Protein AF-A0A0D2BSH4-F1 (afdb_monomer_lite)

Radius of gyration: 37.03 Å; chains: 1; bounding box: 78×54×100 Å

InterPro domains:
  IPR027417 P-loop containing nucleoside triphosphate hydrolase [G3DSA:3.40.50.300] (398-533)
  IPR035994 Nucleoside phosphorylase superfamily [G3DSA:3.40.50.1580] (1-317)
  IPR035994 Nucleoside phosphorylase superfamily [SSF53167] (11-316)
  IPR053137 Nucleotide-binding leucine-rich repeat (NLR)-like [PTHR46082] (3-352)
  IPR056884 Nephrocystin 3-like, N-terminal [PF24883] (391-529)

pLDDT: mean 88.67, std 9.21, range [41.78, 98.75]

Secondary structure (DSSP, 8-state):
--PPP---GGG--EEEEESSHHHHHHHHHT-SEEPPPPS---TT----EEEEEETTEEEEEEEPPTT--SHHHHHHHHHHHHHH-TT--EEEEEEEEEE--BGGGTB---TT-EEEE--BTTBSSEEESS-EEEEETTEEEE----PPPPHHHHHHHHHHHHHHTTS--SHHHHHHHHHHH-HHHHHTT-S---GGG--PBPGGG-STT-TT--TTEETTEEP-PPPSSSPPPEEEEEEEE-SS----HHHHHHHHHHH-EEEEESSGGGTTTTS-EEEEEEEEE-SSSS--TTTHHHHHHHHHHHHHHHHHTS-HHHHHHSPPHHHHHHHHHHHHHHHHHHHHHHHHHHHHHHHHHHTSSSSHHHHHHHHHT--S-HHHHHHTSPPPPTT-SHHHHT-HHHHHHHH--S---------TTS-HHHHHHHIIIIII--BTTEEEEEEE--SSTTTS-HHHHHHHHHHHHHHH-GGGGGGTHHHHHHHGGGGGG-HHHHHHHHHHHHTSTTPPEEEEEEE-GGGS-HHHHHHH-

Sequence (533 aa):
MTTKRSLPIEQYQVGVICALRHEMTAVIAILDERHQPITSQDKLDPKNYVVGRVHEHDVVIACLPAGVYGTNAAARVANDMPRTFTGLRFGLMVGIGGGIPNLPKGLDIRLGDVVISQPDKTFGGVVQYDLRKNLGKKQFERKGFLKPPPPILLAALSTLQAEHDLDDSKVPGILADMAKKHPNLVINGYGFPGRENDNLYCSQCDGPGSSGLCQSCTDGKIKRPARDDRHPAFWYGVIASGNDLMKNATERDRIGQEFGALCVETEAAGLMNDFPCIFIRGICDYADSHKNDAWQKYASLTAAAYAKEFLDYVSPEPTRLETPIQDIIDSLDKHLNKQLGLVEEHLLEVRRENEKQDRRYQNDKQRQCHRAFKTSMYEQFKDVNPDRVEGTCQWVLSHSQYRKWLTTTHDDLLWISAHAGCGKSVLAKSLVDNELRNTDQHTVCYFFFKDNEEQDNLATALCALLHQLFTYQPQLISHAIPAWETLGEKLVKEIPELWRMLMAATRDSEANNVTCVLDALDECRLSDRRLLI

Organism: NCBI:txid569365

Foldseek 3Di:
DPQFADDDLLQAAEEEEEADPLLLVLLVLQFPGWHDFDPDFDPPDPFGWTWGDFDHGTYIYTYFPPPDGFAQSLLSCLVRSCVGRVNYQAYEYFFAFAFQADVVVPRPAWFQAKEKQPDDDQALSEAAPPQWDDPPPPDTDHDDHFHHADPLLVVLVVVVVVVVVVDPDCLVVSLVVSCVVCVVLVVVQLDDPDPVLTWDFALQCADPPSPDDDPQDDRRTHDDDDDPDSAHHYHYGYEYEYQDQQAHSVVSNVCCVPPVHGTYDGHCVNNRRLGRYMYMHRHQHNSHNDHRPSRRNNSSNSSSSVVSSSVVSRDVVVSSVRRGSVVVVVVVVVVVVVVVVVVVVVVVVVVVVLVVLVVLDPDPLLVLLLVLLCQDPQVVVLVVQDADDPPPPVCQVVDPVNVVQVPDPDDDDDDDDDDPPPCQSNNLSCCDPPNQYDDLQEFEFEGEAAQDPQRQEDLNRLSRRSSRQCSNVVVLSVLVSVVCVVQPSCQSVPNVSSVVSVVSSCPDPSDGHYHYRYHPLVSHDPVRSVVVD

Structure (mmCIF, N/CA/C/O backbone):
data_AF-A0A0D2BSH4-F1
#
_entry.id   AF-A0A0D2BSH4-F1
#
loop_
_atom_site.group_PDB
_atom_site.id
_atom_site.type_symbol
_atom_site.label_atom_id
_atom_site.label_alt_id
_atom_site.label_comp_id
_atom_site.label_asym_id
_atom_site.label_entity_id
_atom_site.label_seq_id
_atom_site.pdbx_PDB_ins_code
_atom_site.Cartn_x
_atom_site.Cartn_y
_atom_site.Cartn_z
_atom_site.occupancy
_atom_site.B_iso_or_equiv
_atom_site.auth_seq_id
_atom_site.auth_comp_id
_atom_site.auth_asym_id
_atom_site.auth_atom_id
_atom_site.pdbx_PDB_model_num
ATOM 1 N N . MET A 1 1 ? -9.162 19.122 -36.453 1.00 42.44 1 MET A N 1
ATOM 2 C CA . MET A 1 1 ? -8.942 19.180 -34.994 1.00 42.44 1 MET A CA 1
ATOM 3 C C . MET A 1 1 ? -9.770 18.071 -34.377 1.00 42.44 1 MET A C 1
ATOM 5 O O . MET A 1 1 ? -10.982 18.205 -34.317 1.00 42.44 1 MET A O 1
ATOM 9 N N . THR A 1 2 ? -9.160 16.941 -34.032 1.00 49.84 2 THR A N 1
ATOM 10 C CA . THR A 1 2 ? -9.841 15.879 -33.283 1.00 49.84 2 THR A CA 1
ATOM 11 C C . THR A 1 2 ? -10.099 16.403 -31.874 1.00 49.84 2 THR A C 1
ATOM 13 O O . THR A 1 2 ? -9.164 16.699 -31.129 1.00 49.84 2 THR A O 1
ATOM 16 N N . THR A 1 3 ? -11.366 16.622 -31.537 1.00 68.38 3 THR A N 1
ATOM 17 C CA . THR A 1 3 ? -11.793 17.008 -30.191 1.00 68.38 3 THR A CA 1
ATOM 18 C C . THR A 1 3 ? -11.410 15.892 -29.229 1.00 68.38 3 THR A C 1
ATOM 20 O O . THR A 1 3 ? -11.884 14.770 -29.382 1.00 68.38 3 THR A O 1
ATOM 23 N N . LYS A 1 4 ? -10.535 16.186 -28.260 1.00 80.75 4 LYS A N 1
ATOM 24 C CA . LYS A 1 4 ? -10.177 15.228 -27.206 1.00 80.75 4 LYS A CA 1
ATOM 25 C C . LYS A 1 4 ? -11.439 14.785 -26.475 1.00 80.75 4 LYS A C 1
ATOM 27 O O . LYS A 1 4 ? -12.285 15.632 -26.174 1.00 80.75 4 LYS A O 1
ATOM 32 N N . ARG A 1 5 ? -11.543 13.494 -26.170 1.00 87.31 5 ARG A N 1
ATOM 33 C CA . ARG A 1 5 ? -12.642 12.943 -25.380 1.00 87.31 5 ARG A CA 1
ATOM 34 C C . ARG A 1 5 ? -12.671 13.566 -23.983 1.00 87.31 5 ARG A C 1
ATOM 36 O O . ARG A 1 5 ? -11.625 13.840 -23.396 1.00 87.31 5 ARG A O 1
ATOM 43 N N . SER A 1 6 ? -13.872 13.812 -23.470 1.00 87.75 6 SER A N 1
ATOM 44 C CA . SER A 1 6 ? -14.118 14.196 -22.079 1.00 87.75 6 SER A CA 1
ATOM 45 C C . SER A 1 6 ? -14.922 13.082 -21.418 1.00 87.75 6 SER A C 1
ATOM 47 O O . SER A 1 6 ? -15.849 12.561 -22.040 1.00 87.75 6 SER A O 1
ATOM 49 N N . LEU A 1 7 ? -14.540 12.696 -20.202 1.00 89.38 7 LEU A N 1
ATOM 50 C CA . LEU A 1 7 ? -15.197 11.650 -19.424 1.00 89.38 7 LEU A CA 1
ATOM 51 C C . LEU A 1 7 ? -15.467 12.143 -17.997 1.00 89.38 7 LEU A C 1
ATOM 53 O O . LEU A 1 7 ? -14.628 12.874 -17.461 1.00 89.38 7 LEU A O 1
ATOM 57 N N . PRO A 1 8 ? -16.586 11.728 -17.377 1.00 90.69 8 PRO A N 1
ATOM 58 C CA . PRO A 1 8 ? -16.827 11.922 -15.950 1.00 90.69 8 PRO A CA 1
ATOM 59 C C . PRO A 1 8 ? -15.711 11.315 -15.087 1.00 90.69 8 PRO A C 1
ATOM 61 O O . PRO A 1 8 ? -15.107 10.306 -15.461 1.00 90.69 8 PRO A O 1
ATOM 64 N N . ILE A 1 9 ? -15.452 11.919 -13.925 1.00 90.06 9 ILE A N 1
ATOM 65 C CA . ILE A 1 9 ? -14.398 11.497 -12.982 1.00 90.06 9 ILE A CA 1
ATOM 66 C C . ILE A 1 9 ? -14.620 10.068 -12.458 1.00 90.06 9 ILE A C 1
ATOM 68 O O . ILE A 1 9 ? -13.661 9.355 -12.181 1.00 90.06 9 ILE A O 1
ATOM 72 N N . GLU A 1 10 ? -15.869 9.610 -12.417 1.00 91.62 10 GLU A N 1
ATOM 73 C CA . GLU A 1 10 ? -16.282 8.278 -11.971 1.00 91.62 10 GLU A CA 1
ATOM 74 C C . GLU A 1 10 ? -15.920 7.170 -12.974 1.00 91.62 10 GLU A C 1
ATOM 76 O O . GLU A 1 10 ? -15.980 5.991 -12.635 1.00 91.62 10 GLU A O 1
ATOM 81 N N . GLN A 1 11 ? -15.560 7.520 -14.216 1.00 92.62 11 GLN A N 1
ATOM 82 C CA . GLN A 1 11 ? -15.193 6.532 -15.238 1.00 92.62 11 GLN A CA 1
ATOM 83 C C . GLN A 1 11 ? -13.719 6.123 -15.187 1.00 92.62 11 GLN A C 1
ATOM 85 O O . GLN A 1 11 ? -13.364 5.089 -15.753 1.00 92.62 11 GLN A O 1
ATOM 90 N N . TYR A 1 12 ? -12.863 6.894 -14.514 1.00 94.88 12 TYR A N 1
ATOM 91 C CA . TYR A 1 12 ? -11.447 6.558 -14.377 1.00 94.88 12 TYR A CA 1
ATOM 92 C C . TYR A 1 12 ? -11.268 5.493 -13.301 1.00 94.88 12 TYR A C 1
ATOM 94 O O . TYR A 1 12 ? -11.610 5.712 -12.142 1.00 94.88 12 TYR A O 1
ATOM 102 N N . GLN A 1 13 ? -10.730 4.341 -13.699 1.00 95.50 13 GLN A N 1
ATOM 103 C CA . GLN A 1 13 ? -10.649 3.145 -12.853 1.00 95.50 13 GLN A CA 1
ATOM 104 C C . GLN A 1 13 ? -9.237 2.892 -12.321 1.00 95.50 13 GLN A C 1
ATOM 106 O O . GLN A 1 13 ? -9.082 2.255 -11.279 1.00 95.50 13 GLN A O 1
ATOM 111 N N . VAL A 1 14 ? -8.215 3.418 -13.004 1.00 97.44 14 VAL A N 1
ATOM 112 C CA . VAL A 1 14 ? -6.805 3.172 -12.680 1.00 97.44 14 VAL A CA 1
ATOM 113 C C . VAL A 1 14 ? -6.097 4.475 -12.334 1.00 97.44 14 VAL A C 1
ATOM 115 O O . VAL A 1 14 ? -6.037 5.399 -13.148 1.00 97.44 14 VAL A O 1
ATOM 118 N N . GLY A 1 15 ? -5.524 4.540 -11.134 1.00 97.38 15 GLY A N 1
ATOM 119 C CA . GLY A 1 15 ? -4.675 5.651 -10.708 1.00 97.38 15 GLY A CA 1
ATOM 120 C C . GLY A 1 15 ? -3.204 5.361 -10.984 1.00 97.38 15 GLY A C 1
ATOM 121 O O . GLY A 1 15 ? -2.726 4.279 -10.675 1.00 97.38 15 GLY A O 1
ATOM 122 N N . VAL A 1 16 ? -2.452 6.309 -11.533 1.00 98.12 16 VAL A N 1
ATOM 123 C CA . VAL A 1 16 ? -1.001 6.196 -11.718 1.00 98.12 16 VAL A CA 1
ATOM 124 C C . VAL A 1 16 ? -0.309 7.316 -10.955 1.00 98.12 16 VAL A C 1
ATOM 126 O O . VAL A 1 16 ? -0.535 8.497 -11.223 1.00 98.12 16 VAL A O 1
ATOM 129 N N . ILE A 1 17 ? 0.536 6.951 -9.995 1.00 96.50 17 ILE A N 1
ATOM 130 C CA . ILE A 1 17 ? 1.263 7.901 -9.149 1.00 96.50 17 ILE A CA 1
ATOM 131 C C . ILE A 1 17 ? 2.740 7.894 -9.537 1.00 96.50 17 ILE A C 1
ATOM 133 O O . ILE A 1 17 ? 3.370 6.841 -9.623 1.00 96.50 17 ILE A O 1
ATOM 137 N N . CYS A 1 18 ? 3.284 9.089 -9.756 1.00 96.00 18 CYS A N 1
ATOM 138 C CA . CYS A 1 18 ? 4.698 9.348 -10.018 1.00 96.00 18 CYS A CA 1
ATOM 139 C C . CYS A 1 18 ? 5.273 10.258 -8.922 1.00 96.00 18 CYS A C 1
ATOM 141 O O . CYS A 1 18 ? 4.607 11.197 -8.483 1.00 96.00 18 CYS A O 1
ATOM 143 N N . ALA A 1 19 ? 6.517 10.036 -8.508 1.00 92.88 19 ALA A N 1
ATOM 144 C CA . ALA A 1 19 ? 7.228 10.899 -7.564 1.00 92.88 19 ALA A CA 1
ATOM 145 C C . ALA A 1 19 ? 7.859 12.118 -8.246 1.00 92.88 19 ALA A C 1
ATOM 147 O O . ALA A 1 19 ? 7.898 13.209 -7.680 1.00 92.88 19 ALA A O 1
ATOM 148 N N . LEU A 1 20 ? 8.335 11.956 -9.479 1.00 93.69 20 LEU A N 1
ATOM 149 C CA . LEU A 1 20 ? 9.162 12.938 -10.162 1.00 93.69 20 LEU A CA 1
ATOM 150 C C . LEU A 1 20 ? 8.582 13.318 -11.527 1.00 93.69 20 LEU A C 1
ATOM 152 O O . LEU A 1 20 ? 7.942 12.540 -12.232 1.00 93.69 20 LEU A O 1
ATOM 156 N N . ARG A 1 21 ? 8.888 14.545 -11.966 1.00 94.94 21 ARG A N 1
ATOM 157 C CA . ARG A 1 21 ? 8.410 15.088 -13.251 1.00 94.94 21 ARG A CA 1
ATOM 158 C C . ARG A 1 21 ? 8.771 14.211 -14.455 1.00 94.94 21 ARG A C 1
ATOM 160 O O . ARG A 1 21 ? 8.009 14.152 -15.417 1.00 94.94 21 ARG A O 1
ATOM 167 N N . HIS A 1 22 ? 9.952 13.597 -14.451 1.00 95.12 22 HIS A N 1
ATOM 168 C CA . HIS A 1 22 ? 10.410 12.775 -15.572 1.00 95.12 22 HIS A CA 1
ATOM 169 C C . HIS A 1 22 ? 9.720 11.405 -15.608 1.00 95.12 22 HIS A C 1
ATOM 171 O O . HIS A 1 22 ? 9.412 10.921 -16.694 1.00 95.12 22 HIS A O 1
ATOM 177 N N . GLU A 1 23 ? 9.352 10.862 -14.448 1.00 97.50 23 GLU A N 1
ATOM 178 C CA . GLU A 1 23 ? 8.472 9.694 -14.339 1.00 97.50 23 GLU A CA 1
ATOM 179 C C . GLU A 1 23 ? 7.084 10.021 -14.900 1.00 97.50 23 GLU A C 1
ATOM 181 O O . GLU A 1 23 ? 6.610 9.351 -15.814 1.00 97.50 23 GLU A O 1
ATOM 186 N N . MET A 1 24 ? 6.484 11.141 -14.472 1.00 97.25 24 MET A N 1
ATOM 187 C CA . MET A 1 24 ? 5.192 11.591 -15.006 1.00 97.25 24 MET A CA 1
ATOM 188 C C . MET A 1 24 ? 5.251 11.826 -16.522 1.00 97.25 24 MET A C 1
ATOM 190 O O . MET A 1 24 ? 4.308 11.512 -17.241 1.00 97.25 24 MET A O 1
ATOM 194 N N . THR A 1 25 ? 6.364 12.360 -17.034 1.00 97.62 25 THR A N 1
ATOM 195 C CA . THR A 1 25 ? 6.563 12.556 -18.479 1.00 97.62 25 THR A CA 1
ATOM 196 C C . THR A 1 25 ? 6.538 11.222 -19.228 1.00 97.62 25 THR A C 1
ATOM 198 O O . THR A 1 25 ? 5.887 11.133 -20.268 1.00 97.62 25 THR A O 1
ATOM 201 N N . ALA A 1 26 ? 7.206 10.194 -18.698 1.00 98.12 26 ALA A N 1
ATOM 202 C CA . ALA A 1 26 ? 7.202 8.854 -19.273 1.00 98.12 26 ALA A CA 1
ATOM 203 C C . ALA A 1 26 ? 5.802 8.216 -19.238 1.00 98.12 26 ALA A C 1
ATOM 205 O O . ALA A 1 26 ? 5.344 7.688 -20.249 1.00 98.12 26 ALA A O 1
ATOM 206 N N . VAL A 1 27 ? 5.075 8.351 -18.126 1.00 98.44 27 VAL A N 1
ATOM 207 C CA . VAL A 1 27 ? 3.700 7.837 -18.005 1.00 98.44 27 VAL A CA 1
ATOM 208 C C . VAL A 1 27 ? 2.725 8.571 -18.937 1.00 98.44 27 VAL A C 1
ATOM 210 O O . VAL A 1 27 ? 1.832 7.967 -19.520 1.00 98.44 27 VAL A O 1
ATOM 213 N N . ILE A 1 28 ? 2.897 9.875 -19.163 1.00 97.94 28 ILE A N 1
ATOM 214 C CA . ILE A 1 28 ? 2.087 10.596 -20.159 1.00 97.94 28 ILE A CA 1
ATOM 215 C C . ILE A 1 28 ? 2.374 10.083 -21.580 1.00 97.94 28 ILE A C 1
ATOM 217 O O . ILE A 1 28 ? 1.469 10.071 -22.415 1.00 97.94 28 ILE A O 1
ATOM 221 N N . ALA A 1 29 ? 3.613 9.675 -21.870 1.00 97.69 29 ALA A N 1
ATOM 222 C CA . ALA A 1 29 ? 4.021 9.223 -23.199 1.00 97.69 29 ALA A CA 1
ATOM 223 C C . ALA A 1 29 ? 3.425 7.862 -23.599 1.00 97.69 29 ALA A C 1
ATOM 225 O O . ALA A 1 29 ? 3.261 7.610 -24.794 1.00 97.69 29 ALA A O 1
ATOM 226 N N . ILE A 1 30 ? 3.062 7.013 -22.630 1.00 97.44 30 ILE A N 1
ATOM 227 C CA . ILE A 1 30 ? 2.446 5.706 -22.907 1.00 97.44 30 ILE A CA 1
ATOM 228 C C . ILE A 1 30 ? 0.951 5.781 -23.235 1.00 97.44 30 ILE A C 1
ATOM 230 O O . ILE A 1 30 ? 0.411 4.805 -23.758 1.00 97.44 30 ILE A O 1
ATOM 234 N N . LEU A 1 31 ? 0.293 6.919 -22.982 1.00 97.94 31 LEU A N 1
ATOM 235 C CA . LEU A 1 31 ? -1.129 7.110 -23.276 1.00 97.94 31 LEU A CA 1
ATOM 236 C C . LEU A 1 31 ? -1.428 6.874 -24.764 1.00 97.94 31 LEU A C 1
ATOM 238 O O . LEU A 1 31 ? -0.825 7.492 -25.656 1.00 97.94 31 LEU A O 1
ATOM 242 N N . ASP A 1 32 ? -2.419 6.027 -25.031 1.00 96.69 32 ASP A N 1
ATOM 243 C CA . ASP A 1 32 ? -2.976 5.843 -26.371 1.00 96.69 32 ASP A CA 1
ATOM 244 C C . ASP A 1 32 ? -3.784 7.078 -26.762 1.00 96.69 32 ASP A C 1
ATOM 246 O O . ASP A 1 32 ? -3.550 7.674 -27.819 1.00 96.69 32 ASP A O 1
ATOM 250 N N . GLU A 1 33 ? -4.625 7.543 -25.834 1.00 95.88 33 GLU A N 1
ATOM 251 C CA . GLU A 1 33 ? -5.429 8.754 -25.956 1.00 95.88 33 GLU A CA 1
ATOM 252 C C . GLU A 1 33 ? -5.253 9.661 -24.730 1.00 95.88 33 GLU A C 1
ATOM 254 O O . GLU A 1 33 ? -5.233 9.206 -23.587 1.00 95.88 33 GLU A O 1
ATOM 259 N N . ARG A 1 34 ? -5.160 10.978 -24.956 1.00 95.56 34 ARG A N 1
ATOM 260 C CA . ARG A 1 34 ? -5.186 11.983 -23.885 1.00 95.56 34 ARG A CA 1
ATOM 261 C C . ARG A 1 34 ? -6.537 12.689 -23.866 1.00 95.56 34 ARG A C 1
ATOM 263 O O . ARG A 1 34 ? -6.893 13.340 -24.850 1.00 95.56 34 ARG A O 1
ATOM 270 N N . HIS A 1 35 ? -7.230 12.626 -22.734 1.00 95.50 35 HIS A N 1
ATOM 271 C CA . HIS A 1 35 ? -8.539 13.250 -22.550 1.00 95.50 35 HIS A CA 1
ATOM 272 C C . HIS A 1 35 ? -8.421 14.757 -22.257 1.00 95.50 35 HIS A C 1
ATOM 274 O O . HIS A 1 35 ? -7.322 15.312 -22.105 1.00 95.50 35 HIS A O 1
ATOM 280 N N . GLN A 1 36 ? -9.561 15.449 -22.240 1.00 91.25 36 GLN A N 1
ATOM 281 C CA . GLN A 1 36 ? -9.640 16.833 -21.771 1.00 91.25 36 GLN A CA 1
ATOM 282 C C . GLN A 1 36 ? -9.347 16.912 -20.264 1.00 91.25 36 GLN A C 1
ATOM 284 O O . GLN A 1 36 ? -9.693 15.981 -19.539 1.00 91.25 36 GLN A O 1
ATOM 289 N N . PRO A 1 37 ? -8.716 17.999 -19.780 1.00 86.94 37 PRO A N 1
ATOM 290 C CA . PRO A 1 37 ? -8.576 18.231 -18.346 1.00 86.94 37 PRO A CA 1
ATOM 291 C C . PRO A 1 37 ? -9.937 18.208 -17.648 1.00 86.94 37 PRO A C 1
ATOM 293 O O . PRO A 1 37 ? -10.925 18.694 -18.202 1.00 86.94 37 PRO A O 1
ATOM 296 N N . ILE A 1 38 ? -9.975 17.669 -16.431 1.00 84.62 38 ILE A N 1
ATOM 297 C CA . ILE A 1 38 ? -11.184 17.677 -15.608 1.00 84.62 38 ILE A CA 1
ATOM 298 C C . ILE A 1 38 ? -11.599 19.119 -15.283 1.00 84.62 38 ILE A C 1
ATOM 300 O O . ILE A 1 38 ? -10.758 19.990 -15.062 1.00 84.62 38 ILE A O 1
ATOM 304 N N . THR A 1 39 ? -12.905 19.377 -15.270 1.00 72.12 39 THR A N 1
ATOM 305 C CA . THR A 1 39 ? -13.479 20.705 -14.985 1.00 72.12 39 THR A CA 1
ATOM 306 C C . THR A 1 39 ? -14.045 20.825 -13.571 1.00 72.12 39 THR A C 1
ATOM 308 O O . THR A 1 39 ? -14.364 21.926 -13.131 1.00 72.12 39 THR A O 1
ATOM 311 N N . SER A 1 40 ? -14.181 19.704 -12.861 1.00 69.25 40 SER A N 1
ATOM 312 C CA . SER A 1 40 ? -14.714 19.607 -11.502 1.00 69.25 40 SER A CA 1
ATOM 313 C C . SER A 1 40 ? -13.784 18.749 -10.647 1.00 69.25 40 SER A C 1
ATOM 315 O O . SER A 1 40 ? -13.498 17.610 -11.009 1.00 69.25 40 SER A O 1
ATOM 317 N N . GLN A 1 41 ? -13.326 19.303 -9.528 1.00 72.06 41 GLN A N 1
ATOM 318 C CA . GLN A 1 41 ? -12.430 18.669 -8.559 1.00 72.06 41 GLN A CA 1
ATOM 319 C C . GLN A 1 41 ? -12.836 19.115 -7.150 1.00 72.06 41 GLN A C 1
ATOM 321 O O . GLN A 1 41 ? -13.426 20.190 -6.990 1.00 72.06 41 GLN A O 1
ATOM 326 N N . ASP A 1 42 ? -12.531 18.304 -6.134 1.00 69.56 42 ASP A N 1
ATOM 327 C CA . ASP A 1 42 ? -12.684 18.708 -4.736 1.00 69.56 42 ASP A CA 1
ATOM 328 C C . ASP A 1 42 ? -11.901 20.012 -4.487 1.00 69.56 42 ASP A C 1
ATOM 330 O O . ASP A 1 42 ? -10.716 20.118 -4.803 1.00 69.56 42 ASP A O 1
ATOM 334 N N . LYS A 1 43 ? -12.560 21.023 -3.907 1.00 69.44 43 LYS A N 1
ATOM 335 C CA . LYS A 1 43 ? -11.947 22.330 -3.606 1.00 69.44 43 LYS A CA 1
ATOM 336 C C . LYS A 1 43 ? -10.756 22.223 -2.648 1.00 69.44 43 LYS A C 1
ATOM 338 O O . LYS A 1 43 ? -9.947 23.145 -2.588 1.00 69.44 43 LYS A O 1
ATOM 343 N N . LEU A 1 44 ? -10.685 21.143 -1.875 1.00 72.69 44 LEU A N 1
ATOM 344 C CA . LEU A 1 44 ? -9.623 20.857 -0.919 1.00 72.69 44 LEU A CA 1
ATOM 345 C C . LEU A 1 44 ? -8.472 20.047 -1.525 1.00 72.69 44 LEU A C 1
ATOM 347 O O . LEU A 1 44 ? -7.472 19.852 -0.839 1.00 72.69 44 LEU A O 1
ATOM 351 N N . ASP A 1 45 ? -8.588 19.573 -2.768 1.00 78.44 45 ASP A N 1
ATOM 352 C CA . ASP A 1 45 ? -7.496 18.903 -3.467 1.00 78.44 45 ASP A CA 1
ATOM 353 C C . ASP A 1 45 ? -6.778 19.908 -4.384 1.00 78.44 45 ASP A C 1
ATOM 355 O O . ASP A 1 45 ? -7.323 20.290 -5.417 1.00 78.44 45 ASP A O 1
ATOM 359 N N . PRO A 1 46 ? -5.555 20.361 -4.057 1.00 78.06 46 PRO A N 1
ATOM 360 C CA . PRO A 1 46 ? -4.832 21.342 -4.867 1.00 78.06 46 PRO A CA 1
ATOM 361 C C . PRO A 1 46 ? -4.094 20.720 -6.067 1.00 78.06 46 PRO A C 1
ATOM 363 O O . PRO A 1 46 ? -3.300 21.405 -6.716 1.00 78.06 46 PRO A O 1
ATOM 366 N N . LYS A 1 47 ? -4.250 19.413 -6.328 1.00 81.75 47 LYS A N 1
ATOM 367 C CA . LYS A 1 47 ? -3.431 18.700 -7.319 1.00 81.75 47 LYS A CA 1
ATOM 368 C C . LYS A 1 47 ? -3.881 18.923 -8.749 1.00 81.75 47 LYS A C 1
ATOM 370 O O . LYS A 1 47 ? -5.042 19.183 -9.028 1.00 81.75 47 LYS A O 1
ATOM 375 N N . ASN A 1 48 ? -2.925 18.733 -9.655 1.00 85.88 48 ASN A N 1
ATOM 376 C CA . ASN A 1 48 ? -3.172 18.664 -11.085 1.00 85.88 48 ASN A CA 1
ATOM 377 C C . ASN A 1 48 ? -3.120 17.211 -11.547 1.00 85.88 48 ASN A C 1
ATOM 379 O O . ASN A 1 48 ? -2.110 16.530 -11.360 1.00 85.88 48 ASN A O 1
ATOM 383 N N . TYR A 1 49 ? -4.184 16.786 -12.217 1.00 93.19 49 TYR A N 1
ATOM 384 C CA . TYR A 1 49 ? -4.305 15.453 -12.784 1.00 93.19 49 TYR A CA 1
ATOM 385 C C . TYR A 1 49 ? -4.159 15.487 -14.304 1.00 93.19 49 TYR A C 1
ATOM 387 O O . TYR A 1 49 ? -4.640 16.400 -14.981 1.00 93.19 49 TYR A O 1
ATOM 395 N N . VAL A 1 50 ? -3.509 14.467 -14.861 1.00 95.62 50 VAL A N 1
ATOM 396 C CA . VAL A 1 50 ? -3.555 14.184 -16.298 1.00 95.62 50 VAL A CA 1
ATOM 397 C C . VAL A 1 50 ? -4.392 12.940 -16.509 1.00 95.62 50 VAL A C 1
ATOM 399 O O . VAL A 1 50 ? -4.135 11.913 -15.901 1.00 95.62 50 VAL A O 1
ATOM 402 N N . VAL A 1 51 ? -5.379 13.032 -17.388 1.00 96.69 51 VAL A N 1
ATOM 403 C CA . VAL A 1 51 ? -6.311 11.943 -17.670 1.00 96.69 51 VAL A CA 1
ATOM 404 C C . VAL A 1 51 ? -6.181 11.457 -19.110 1.00 96.69 51 VAL A C 1
ATOM 406 O O . VAL A 1 51 ? -5.879 12.236 -20.026 1.00 96.69 51 VAL A O 1
ATOM 409 N N . GLY A 1 52 ? -6.403 10.164 -19.319 1.00 97.00 52 GLY A N 1
ATOM 410 C CA . GLY A 1 52 ? -6.305 9.544 -20.633 1.00 97.00 52 GLY A CA 1
ATOM 411 C C . GLY A 1 52 ? -6.701 8.078 -20.623 1.00 97.00 52 GLY A C 1
ATOM 412 O O . GLY A 1 52 ? -7.369 7.615 -19.701 1.00 97.00 52 GLY A O 1
ATOM 413 N N . ARG A 1 53 ? -6.264 7.364 -21.655 1.00 97.38 53 ARG A N 1
ATOM 414 C CA . ARG A 1 53 ? -6.516 5.939 -21.844 1.00 97.38 53 ARG A CA 1
ATOM 415 C C . ARG A 1 53 ? -5.237 5.190 -22.200 1.00 97.38 53 ARG A C 1
ATOM 417 O O . ARG A 1 53 ? -4.421 5.693 -22.979 1.00 97.38 53 ARG A O 1
ATOM 424 N N . VAL A 1 54 ? -5.101 3.995 -21.637 1.00 97.56 54 VAL A N 1
ATOM 425 C CA . VAL A 1 54 ? -4.061 3.008 -21.952 1.00 97.56 54 VAL A CA 1
ATOM 426 C C . VAL A 1 54 ? -4.758 1.671 -22.179 1.00 97.56 54 VAL A C 1
ATOM 428 O O . VAL A 1 54 ? -5.454 1.194 -21.285 1.00 97.56 54 VAL A O 1
ATOM 431 N N . HIS A 1 55 ? -4.610 1.086 -23.367 1.00 95.75 55 HIS A N 1
ATOM 432 C CA . HIS A 1 55 ? -5.409 -0.056 -23.813 1.00 95.75 55 HIS A CA 1
ATOM 433 C C . HIS A 1 55 ? -6.913 0.223 -23.603 1.00 95.75 55 HIS A C 1
ATOM 435 O O . HIS A 1 55 ? -7.448 1.215 -24.108 1.00 95.75 55 HIS A O 1
ATOM 441 N N . GLU A 1 56 ? -7.598 -0.617 -22.830 1.00 94.44 56 GLU A N 1
ATOM 442 C CA . GLU A 1 56 ? -9.022 -0.476 -22.514 1.00 94.44 56 GLU A CA 1
ATOM 443 C C . GLU A 1 56 ? -9.288 0.228 -21.169 1.00 94.44 56 GLU A C 1
ATOM 445 O O . GLU A 1 56 ? -10.442 0.355 -20.755 1.00 94.44 56 GLU A O 1
ATOM 450 N N . HIS A 1 57 ? -8.243 0.738 -20.507 1.00 96.25 57 HIS A N 1
ATOM 451 C CA . HIS A 1 57 ? -8.320 1.354 -19.181 1.00 96.25 57 HIS A CA 1
ATOM 452 C C . HIS A 1 57 ? -8.304 2.877 -19.256 1.00 96.25 57 HIS A C 1
ATOM 454 O O . HIS A 1 57 ? -7.384 3.480 -19.813 1.00 96.25 57 HIS A O 1
ATOM 460 N N . ASP A 1 58 ? -9.298 3.515 -18.640 1.00 96.50 58 ASP A N 1
ATOM 461 C CA . ASP A 1 58 ? -9.308 4.962 -18.432 1.00 96.50 58 ASP A CA 1
ATOM 462 C C . ASP A 1 58 ? -8.504 5.291 -17.165 1.00 96.50 58 ASP A C 1
ATOM 464 O O . ASP A 1 58 ? -8.860 4.887 -16.051 1.00 96.50 58 ASP A O 1
ATOM 468 N N . VAL A 1 59 ? -7.396 6.013 -17.352 1.00 97.38 59 VAL A N 1
ATOM 469 C CA . VAL A 1 59 ? -6.368 6.242 -16.331 1.00 97.38 59 VAL A CA 1
ATOM 470 C C . VAL A 1 59 ? -6.304 7.704 -15.892 1.00 97.38 59 VAL A C 1
ATOM 472 O O . VAL A 1 59 ? -6.450 8.629 -16.700 1.00 97.38 59 VAL A O 1
ATOM 475 N N . VAL A 1 60 ? -6.016 7.914 -14.610 1.00 97.06 60 VAL A N 1
ATOM 476 C CA . VAL A 1 60 ? -5.669 9.216 -14.033 1.00 97.06 60 VAL A CA 1
ATOM 477 C C . VAL A 1 60 ? -4.232 9.186 -13.530 1.00 97.06 60 VAL A C 1
ATOM 479 O O . VAL A 1 60 ? -3.828 8.272 -12.827 1.00 97.06 60 VAL A O 1
ATOM 482 N N . ILE A 1 61 ? -3.449 10.201 -13.878 1.00 97.62 61 ILE A N 1
ATOM 483 C CA . ILE A 1 61 ? -2.036 10.332 -13.535 1.00 97.62 61 ILE A CA 1
ATOM 484 C C . ILE A 1 61 ? -1.871 11.529 -12.602 1.00 97.62 61 ILE A C 1
ATOM 486 O O . ILE A 1 61 ? -2.282 12.644 -12.941 1.00 97.62 61 ILE A O 1
ATOM 490 N N . ALA A 1 62 ? -1.204 11.320 -11.471 1.00 95.25 62 ALA A N 1
ATOM 491 C CA . ALA A 1 62 ? -0.756 12.386 -10.585 1.00 95.25 62 ALA A CA 1
ATOM 492 C C . ALA A 1 62 ? 0.749 12.306 -10.348 1.00 95.25 62 ALA A C 1
ATOM 494 O O . ALA A 1 62 ? 1.348 11.232 -10.322 1.00 95.25 62 ALA A O 1
ATOM 495 N N . CYS A 1 63 ? 1.348 13.471 -10.128 1.00 93.75 63 CYS A N 1
ATOM 496 C CA . CYS A 1 63 ? 2.719 13.588 -9.663 1.00 93.75 63 CYS A CA 1
ATOM 497 C C . CYS A 1 63 ? 2.723 14.214 -8.272 1.00 93.75 63 CYS A C 1
ATOM 499 O O . CYS A 1 63 ? 1.882 15.064 -7.962 1.00 93.75 63 CYS A O 1
ATOM 501 N N . LEU A 1 64 ? 3.695 13.831 -7.452 1.00 90.25 64 LEU A N 1
ATOM 502 C CA . LEU A 1 64 ? 3.986 14.537 -6.212 1.00 90.25 64 LEU A CA 1
ATOM 503 C C . LEU A 1 64 ? 4.320 16.019 -6.511 1.00 90.25 64 LEU A C 1
ATOM 505 O O . LEU A 1 64 ? 4.794 16.337 -7.611 1.00 90.25 64 LEU A O 1
ATOM 509 N N . PRO A 1 65 ? 4.064 16.948 -5.566 1.00 86.88 65 PRO A N 1
ATOM 510 C CA . PRO A 1 65 ? 4.378 18.360 -5.755 1.00 86.88 65 PRO A CA 1
ATOM 511 C C . PRO A 1 65 ? 5.846 18.580 -6.132 1.00 86.88 65 PRO A C 1
ATOM 513 O O . PRO A 1 65 ? 6.743 17.918 -5.613 1.00 86.88 65 PRO A O 1
ATOM 516 N N . ALA A 1 66 ? 6.102 19.539 -7.022 1.00 85.75 66 ALA A N 1
ATOM 517 C CA . ALA A 1 66 ? 7.450 19.798 -7.515 1.00 85.75 66 ALA A CA 1
ATOM 518 C C . ALA A 1 66 ? 8.433 20.080 -6.362 1.00 85.75 66 ALA A C 1
ATOM 520 O O . ALA A 1 66 ? 8.204 20.968 -5.544 1.00 85.75 66 ALA A O 1
ATOM 521 N N . GLY A 1 67 ? 9.537 19.328 -6.321 1.00 80.94 67 GLY A N 1
ATOM 522 C CA . GLY A 1 67 ? 10.565 19.445 -5.280 1.00 80.94 67 GLY A CA 1
ATOM 523 C C . GLY A 1 67 ? 10.252 18.703 -3.976 1.00 80.94 67 GLY A C 1
ATOM 524 O O . GLY A 1 67 ? 11.065 18.751 -3.058 1.00 80.94 67 GLY A O 1
ATOM 525 N N . VAL A 1 68 ? 9.117 18.004 -3.891 1.00 83.56 68 VAL A N 1
ATOM 526 C CA . VAL A 1 68 ? 8.714 17.206 -2.730 1.00 83.56 68 VAL A CA 1
ATOM 527 C C . VAL A 1 68 ? 8.734 15.724 -3.107 1.00 83.56 68 VAL A C 1
ATOM 529 O O . VAL A 1 68 ? 8.178 15.339 -4.129 1.00 83.56 68 VAL A O 1
ATOM 532 N N . TYR A 1 69 ? 9.356 14.895 -2.274 1.00 81.69 69 TYR A N 1
ATOM 533 C CA . TYR A 1 69 ? 9.426 13.438 -2.428 1.00 81.69 69 TYR A CA 1
ATOM 534 C C . TYR A 1 69 ? 9.260 12.755 -1.064 1.00 81.69 69 TYR A C 1
ATOM 536 O O . TYR A 1 69 ? 9.132 13.435 -0.039 1.00 81.69 69 TYR A O 1
ATOM 544 N N . GLY A 1 70 ? 9.242 11.422 -1.057 1.00 82.38 70 GLY A N 1
ATOM 545 C CA . GLY A 1 70 ? 9.126 10.628 0.159 1.00 82.38 70 GLY A CA 1
ATOM 546 C C . GLY A 1 70 ? 7.698 10.208 0.520 1.00 82.38 70 GLY A C 1
ATOM 547 O O . GLY A 1 70 ? 6.697 10.722 0.002 1.00 82.38 70 GLY A O 1
ATOM 548 N N . THR A 1 71 ? 7.618 9.281 1.472 1.00 84.81 71 THR A N 1
ATOM 549 C CA . THR A 1 71 ? 6.398 8.574 1.901 1.00 84.81 71 THR A CA 1
ATOM 550 C C . THR A 1 71 ? 5.211 9.494 2.213 1.00 84.81 71 THR A C 1
ATOM 552 O O . THR A 1 71 ? 4.116 9.281 1.701 1.00 84.81 71 THR A O 1
ATOM 555 N N . ASN A 1 72 ? 5.415 10.574 2.976 1.00 85.56 72 ASN A N 1
ATOM 556 C CA . ASN A 1 72 ? 4.343 11.499 3.378 1.00 85.56 72 ASN A CA 1
ATOM 557 C C . ASN A 1 72 ? 3.681 12.221 2.196 1.00 85.56 72 ASN A C 1
ATOM 559 O O . ASN A 1 72 ? 2.486 12.519 2.218 1.00 85.56 72 ASN A O 1
ATOM 563 N N . ALA A 1 73 ? 4.464 12.580 1.179 1.00 86.44 73 ALA A N 1
ATOM 564 C CA . ALA A 1 73 ? 3.931 13.245 -0.001 1.00 86.44 73 ALA A CA 1
ATOM 565 C C . ALA A 1 73 ? 3.160 12.258 -0.878 1.00 86.44 73 ALA A C 1
ATOM 567 O O . ALA A 1 73 ? 2.081 12.604 -1.358 1.00 86.44 73 ALA A O 1
ATOM 568 N N . ALA A 1 74 ? 3.671 11.032 -1.010 1.00 87.81 74 ALA A N 1
ATOM 569 C CA . ALA A 1 74 ? 2.991 9.952 -1.709 1.00 87.81 74 ALA A CA 1
ATOM 570 C C . ALA A 1 74 ? 1.651 9.593 -1.044 1.00 87.81 74 ALA A C 1
ATOM 572 O O . ALA A 1 74 ? 0.634 9.555 -1.732 1.00 87.81 74 ALA A O 1
ATOM 573 N N . ALA A 1 75 ? 1.622 9.468 0.288 1.00 87.75 75 ALA A N 1
ATOM 574 C CA . ALA A 1 75 ? 0.411 9.217 1.072 1.00 87.75 75 ALA A CA 1
ATOM 575 C C . ALA A 1 75 ? -0.691 10.259 0.805 1.00 87.75 75 ALA A C 1
ATOM 577 O O . ALA A 1 75 ? -1.851 9.920 0.590 1.00 87.75 75 ALA A O 1
ATOM 578 N N . ARG A 1 76 ? -0.333 11.550 0.744 1.00 87.31 76 ARG A N 1
ATOM 579 C CA . ARG A 1 76 ? -1.298 12.623 0.439 1.00 87.31 76 ARG A CA 1
ATOM 580 C C . ARG A 1 76 ? -1.903 12.491 -0.957 1.00 87.31 76 ARG A C 1
ATOM 582 O O . ARG A 1 76 ? -3.099 12.694 -1.124 1.00 87.31 76 ARG A O 1
ATOM 589 N N . VAL A 1 77 ? -1.095 12.160 -1.966 1.00 88.94 77 VAL A N 1
ATOM 590 C CA . VAL A 1 77 ? -1.606 11.907 -3.326 1.00 88.94 77 VAL A CA 1
ATOM 591 C C . VAL A 1 77 ? -2.531 10.697 -3.336 1.00 88.94 77 VAL A C 1
ATOM 593 O O . VAL A 1 77 ? -3.610 10.771 -3.916 1.00 88.94 77 VAL A O 1
ATOM 596 N N . ALA A 1 78 ? -2.130 9.632 -2.651 1.00 90.00 78 ALA A N 1
ATOM 597 C CA . ALA A 1 78 ? -2.877 8.391 -2.548 1.00 90.00 78 ALA A CA 1
ATOM 598 C C . ALA A 1 78 ? -4.225 8.541 -1.815 1.00 90.00 78 ALA A C 1
ATOM 600 O O . ALA A 1 78 ? -5.167 7.845 -2.170 1.00 90.00 78 ALA A O 1
ATOM 601 N N . ASN A 1 79 ? -4.346 9.476 -0.866 1.00 88.31 79 ASN A N 1
ATOM 602 C CA . ASN A 1 79 ? -5.608 9.767 -0.170 1.00 88.31 79 ASN A CA 1
ATOM 603 C C . ASN A 1 79 ? -6.532 10.702 -0.960 1.00 88.31 79 ASN A C 1
ATOM 605 O O . ASN A 1 79 ? -7.747 10.529 -0.979 1.00 88.31 79 ASN A O 1
ATOM 609 N N . ASP A 1 80 ? -5.971 11.712 -1.619 1.00 89.81 80 ASP A N 1
ATOM 610 C CA . ASP A 1 80 ? -6.775 12.713 -2.321 1.00 89.81 80 ASP A CA 1
ATOM 611 C C . ASP A 1 80 ? -7.270 12.231 -3.691 1.00 89.81 80 ASP A C 1
ATOM 613 O O . ASP A 1 80 ? -8.349 12.623 -4.135 1.00 89.81 80 ASP A O 1
ATOM 617 N N . MET A 1 81 ? -6.502 11.370 -4.366 1.00 91.81 81 MET A N 1
ATOM 618 C CA . MET A 1 81 ? -6.860 10.887 -5.698 1.00 91.81 81 MET A CA 1
ATOM 619 C C . MET A 1 81 ? -8.168 10.060 -5.695 1.00 91.81 81 MET A C 1
ATOM 621 O O . MET A 1 81 ? -9.032 10.389 -6.505 1.00 91.81 81 MET A O 1
ATOM 625 N N . PRO A 1 82 ? -8.393 9.070 -4.802 1.00 91.19 82 PRO A N 1
ATOM 626 C CA . PRO A 1 82 ? -9.675 8.359 -4.683 1.00 91.19 82 PRO A CA 1
ATOM 627 C C . PRO A 1 82 ? -10.851 9.253 -4.290 1.00 91.19 82 PRO A C 1
ATOM 629 O O . PRO A 1 82 ? -11.967 9.035 -4.758 1.00 91.19 82 PRO A O 1
ATOM 632 N N . ARG A 1 83 ? -10.595 10.294 -3.487 1.00 89.06 83 ARG A N 1
ATOM 633 C CA . ARG A 1 83 ? -11.614 11.271 -3.085 1.00 89.06 83 ARG A CA 1
ATOM 634 C C . ARG A 1 83 ? -12.118 12.092 -4.272 1.00 89.06 83 ARG A C 1
ATOM 636 O O . ARG A 1 83 ? -13.313 12.356 -4.374 1.00 89.06 83 ARG A O 1
ATOM 643 N N . THR A 1 84 ? -11.218 12.477 -5.178 1.00 90.62 84 THR A N 1
ATOM 644 C CA . THR A 1 84 ? -11.579 13.182 -6.419 1.00 90.62 84 THR A CA 1
ATOM 645 C C . THR A 1 84 ? -12.110 12.220 -7.487 1.00 90.62 84 THR A C 1
ATOM 647 O O . THR A 1 84 ? -13.048 12.560 -8.198 1.00 90.62 84 THR A O 1
ATOM 650 N N . PHE A 1 85 ? -11.532 11.027 -7.621 1.00 92.19 85 PHE A N 1
ATOM 651 C CA . PHE A 1 85 ? -11.908 10.022 -8.617 1.00 92.19 85 PHE A CA 1
ATOM 652 C C . PHE A 1 85 ? -12.511 8.802 -7.924 1.00 92.19 85 PHE A C 1
ATOM 654 O O . PHE A 1 85 ? -11.857 7.776 -7.732 1.00 92.19 85 PHE A O 1
ATOM 661 N N . THR A 1 86 ? -13.796 8.898 -7.593 1.00 91.31 86 THR A N 1
ATOM 662 C CA . THR A 1 86 ? -14.550 7.843 -6.890 1.00 91.31 86 THR A CA 1
ATOM 663 C C . THR A 1 86 ? -14.703 6.555 -7.709 1.00 91.31 86 THR A C 1
ATOM 665 O O . THR A 1 86 ? -15.088 5.517 -7.180 1.00 91.31 86 THR A O 1
ATOM 668 N N . GLY A 1 87 ? -14.366 6.593 -9.002 1.00 92.75 87 GLY A N 1
ATOM 669 C CA . GLY A 1 87 ? -14.274 5.433 -9.888 1.00 92.75 87 GLY A CA 1
ATOM 670 C C . GLY A 1 87 ? -13.019 4.574 -9.700 1.00 92.75 87 GLY A C 1
ATOM 671 O O . GLY A 1 87 ? -12.953 3.478 -10.255 1.00 92.75 87 GLY A O 1
ATOM 672 N N . LEU A 1 88 ? -12.029 5.016 -8.923 1.00 94.88 88 LEU A N 1
ATOM 673 C CA . LEU A 1 88 ? -10.758 4.302 -8.811 1.00 94.88 88 LEU A CA 1
ATOM 674 C C . LEU A 1 88 ? -10.891 2.951 -8.114 1.00 94.88 88 LEU A C 1
ATOM 676 O O . LEU A 1 88 ? -11.537 2.841 -7.077 1.00 94.88 88 LEU A O 1
ATOM 680 N N . ARG A 1 89 ? -10.248 1.931 -8.686 1.00 94.81 89 ARG A N 1
ATOM 681 C CA . ARG A 1 89 ? -10.281 0.532 -8.228 1.00 94.81 89 ARG A CA 1
ATOM 682 C C . ARG A 1 89 ? -8.942 0.082 -7.671 1.00 94.81 89 ARG A C 1
ATOM 684 O O . ARG A 1 89 ? -8.865 -0.505 -6.600 1.00 94.81 89 ARG A O 1
ATOM 691 N N . PHE A 1 90 ? -7.880 0.410 -8.390 1.00 95.69 90 PHE A N 1
ATOM 692 C CA . PHE A 1 90 ? -6.504 0.177 -7.982 1.00 95.69 90 PHE A CA 1
ATOM 693 C C . PHE A 1 90 ? -5.617 1.264 -8.581 1.00 95.69 90 PHE A C 1
ATOM 695 O O . PHE A 1 90 ? -6.058 2.086 -9.395 1.00 95.69 90 PHE A O 1
ATOM 702 N N . GLY A 1 91 ? -4.338 1.245 -8.227 1.00 96.31 91 GLY A N 1
ATOM 703 C CA . GLY A 1 91 ? -3.364 2.032 -8.956 1.00 96.31 91 GLY A CA 1
ATOM 704 C C . GLY A 1 91 ? -2.044 1.345 -9.246 1.00 96.31 91 GLY A C 1
ATOM 705 O O . GLY A 1 91 ? -1.783 0.207 -8.863 1.00 96.31 91 GLY A O 1
ATOM 706 N N . LEU A 1 92 ? -1.209 2.081 -9.960 1.00 97.88 92 LEU A N 1
ATOM 707 C CA . LEU A 1 92 ? 0.166 1.754 -10.278 1.00 97.88 92 LEU A CA 1
ATOM 708 C C . LEU A 1 92 ? 1.037 2.861 -9.689 1.00 97.88 92 LEU A C 1
ATOM 710 O O . LEU A 1 92 ? 0.766 4.046 -9.902 1.00 97.88 92 LEU A O 1
ATOM 714 N N . MET A 1 93 ? 2.105 2.498 -8.992 1.00 96.31 93 MET A N 1
ATOM 715 C CA . MET A 1 93 ? 3.160 3.455 -8.688 1.00 96.31 93 MET A CA 1
ATOM 716 C C . MET A 1 93 ? 4.334 3.203 -9.622 1.00 96.31 93 MET A C 1
ATOM 718 O O . MET A 1 93 ? 5.049 2.209 -9.490 1.00 96.31 93 MET A O 1
ATOM 722 N N . VAL A 1 94 ? 4.496 4.107 -10.584 1.00 98.25 94 VAL A N 1
ATOM 723 C CA . VAL A 1 94 ? 5.479 3.986 -11.660 1.00 98.25 94 VAL A CA 1
ATOM 724 C C . VAL A 1 94 ? 6.549 5.039 -11.448 1.00 98.25 94 VAL A C 1
ATOM 726 O O . VAL A 1 94 ? 6.253 6.231 -11.371 1.00 98.25 94 VAL A O 1
ATOM 729 N N . GLY A 1 95 ? 7.798 4.602 -11.369 1.00 96.88 95 GLY A N 1
ATOM 730 C CA . GLY A 1 95 ? 8.911 5.519 -11.194 1.00 96.88 95 GLY A CA 1
ATOM 731 C C . GLY A 1 95 ? 10.257 4.826 -11.247 1.00 96.88 95 GLY A C 1
ATOM 732 O O . GLY A 1 95 ? 10.383 3.757 -11.840 1.00 96.88 95 GLY A O 1
ATOM 733 N N . ILE A 1 96 ? 11.256 5.430 -10.618 1.00 96.88 96 ILE A N 1
ATOM 734 C CA . ILE A 1 96 ? 12.619 4.900 -10.563 1.00 96.88 96 ILE A CA 1
ATOM 735 C C . ILE A 1 96 ? 12.974 4.350 -9.181 1.00 96.88 96 ILE A C 1
ATOM 737 O O . ILE A 1 96 ? 12.317 4.656 -8.187 1.00 96.88 96 ILE A O 1
ATOM 741 N N . GLY A 1 97 ? 14.012 3.523 -9.131 1.00 95.81 97 GLY A N 1
ATOM 742 C CA . GLY A 1 97 ? 14.602 3.013 -7.897 1.00 95.81 97 GLY A CA 1
ATOM 743 C C . GLY A 1 97 ? 16.074 2.648 -8.081 1.00 95.81 97 GLY A C 1
ATOM 744 O O . GLY A 1 97 ? 16.573 2.558 -9.207 1.00 95.81 97 GLY A O 1
ATOM 745 N N . GLY A 1 98 ? 16.766 2.431 -6.966 1.00 96.19 98 GLY A N 1
ATOM 746 C CA . GLY A 1 98 ? 18.151 1.963 -6.951 1.00 96.19 98 GLY A CA 1
ATOM 747 C C . GLY A 1 98 ? 18.213 0.438 -6.915 1.00 96.19 98 GLY A C 1
ATOM 748 O O . GLY A 1 98 ? 17.605 -0.184 -6.048 1.00 96.19 98 GLY A O 1
ATOM 749 N N . GLY A 1 99 ? 18.922 -0.185 -7.851 1.00 96.88 99 GLY A N 1
ATOM 750 C CA . GLY A 1 99 ? 19.004 -1.642 -7.973 1.00 96.88 99 GLY A CA 1
ATOM 751 C C . GLY A 1 99 ? 19.899 -2.281 -6.911 1.00 96.88 99 GLY A C 1
ATOM 752 O O . GLY A 1 99 ? 20.923 -1.717 -6.525 1.00 96.88 99 GLY A O 1
ATOM 753 N N . ILE A 1 100 ? 19.541 -3.492 -6.478 1.00 96.44 100 ILE A N 1
ATOM 754 C CA . ILE A 1 100 ? 20.309 -4.312 -5.532 1.00 96.44 100 ILE A CA 1
ATOM 755 C C . ILE A 1 100 ? 20.794 -5.583 -6.252 1.00 96.44 100 ILE A C 1
ATOM 757 O O . ILE A 1 100 ? 20.173 -6.644 -6.144 1.00 96.44 100 ILE A O 1
ATOM 761 N N . PRO A 1 101 ? 21.891 -5.510 -7.024 1.00 95.00 101 PRO A N 1
ATOM 762 C CA . PRO A 1 101 ? 22.440 -6.687 -7.683 1.00 95.00 101 PRO A CA 1
ATOM 763 C C . PRO A 1 101 ? 23.050 -7.662 -6.665 1.00 95.00 101 PRO A C 1
ATOM 765 O O . PRO A 1 101 ? 23.696 -7.272 -5.693 1.00 95.00 101 PRO A O 1
ATOM 768 N N . ASN A 1 102 ? 22.895 -8.959 -6.921 1.00 92.44 102 ASN A N 1
ATOM 769 C CA . ASN A 1 102 ? 23.506 -10.046 -6.162 1.00 92.44 102 ASN A CA 1
ATOM 770 C C . ASN A 1 102 ? 23.976 -11.141 -7.129 1.00 92.44 102 ASN A C 1
ATOM 772 O O . ASN A 1 102 ? 23.329 -12.175 -7.304 1.00 92.44 102 ASN A O 1
ATOM 776 N N . LEU A 1 103 ? 25.122 -10.892 -7.771 1.00 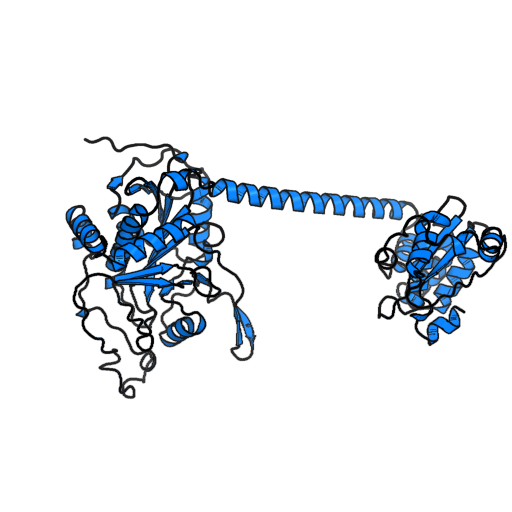90.62 103 LEU A N 1
ATOM 777 C CA . LEU A 1 103 ? 25.689 -11.778 -8.794 1.00 90.62 103 LEU A CA 1
ATOM 778 C C . LEU A 1 103 ? 25.900 -13.228 -8.313 1.00 90.62 103 LEU A C 1
ATOM 780 O O . LEU A 1 103 ? 25.570 -14.133 -9.075 1.00 90.62 103 LEU A O 1
ATOM 784 N N . PRO A 1 104 ? 26.363 -13.500 -7.071 1.00 88.62 104 PRO A N 1
ATOM 785 C CA . PRO A 1 104 ? 26.470 -14.874 -6.569 1.00 88.62 104 PRO A CA 1
ATOM 786 C C . PRO A 1 104 ? 25.139 -15.638 -6.517 1.00 88.62 104 PRO A C 1
ATOM 788 O O . PRO A 1 104 ? 25.145 -16.864 -6.561 1.00 88.62 104 PRO A O 1
ATOM 791 N N . LYS A 1 105 ? 24.005 -14.931 -6.425 1.00 89.62 105 LYS A N 1
ATOM 792 C CA . LYS A 1 105 ? 22.652 -15.509 -6.481 1.00 89.62 105 LYS A CA 1
ATOM 793 C C . LYS A 1 105 ? 22.024 -15.444 -7.880 1.00 89.62 105 LYS A C 1
ATOM 795 O O . LYS A 1 105 ? 20.837 -15.716 -8.013 1.00 89.62 105 LYS A O 1
ATOM 800 N N . GLY A 1 106 ? 22.784 -15.053 -8.904 1.00 90.56 106 GLY A N 1
ATOM 801 C CA . GLY A 1 106 ? 22.281 -14.877 -10.269 1.00 90.56 106 GLY A CA 1
ATOM 802 C C . GLY A 1 106 ? 21.448 -13.608 -10.487 1.00 90.56 106 GLY A C 1
ATOM 803 O O . GLY A 1 106 ? 20.873 -13.441 -11.557 1.00 90.56 106 GLY A O 1
ATOM 804 N N . LEU A 1 107 ? 21.390 -12.695 -9.510 1.00 93.56 107 LEU A N 1
ATOM 805 C CA . LEU A 1 107 ? 20.641 -11.440 -9.620 1.00 93.56 107 LEU A CA 1
ATOM 806 C C . LEU A 1 107 ? 21.523 -10.354 -10.243 1.00 93.56 107 LEU A C 1
ATOM 808 O O . LEU A 1 107 ? 22.115 -9.531 -9.543 1.00 93.56 107 LEU A O 1
ATOM 812 N N . ASP A 1 108 ? 21.638 -10.364 -11.565 1.00 94.44 108 ASP A N 1
ATOM 813 C CA . ASP A 1 108 ? 22.354 -9.334 -12.323 1.00 94.44 108 ASP A CA 1
ATOM 814 C C . ASP A 1 108 ? 21.411 -8.223 -12.800 1.00 94.44 108 ASP A C 1
ATOM 816 O O . ASP A 1 108 ? 21.179 -8.044 -13.999 1.00 94.44 108 ASP A O 1
ATOM 820 N N . ILE A 1 109 ? 20.854 -7.495 -11.830 1.00 96.25 109 ILE A N 1
ATOM 821 C CA . ILE A 1 109 ? 20.014 -6.315 -12.057 1.00 96.25 109 ILE A CA 1
ATOM 822 C C . ILE A 1 109 ? 20.882 -5.204 -12.651 1.00 96.25 109 ILE A C 1
ATOM 824 O O . ILE A 1 109 ? 21.950 -4.892 -12.113 1.00 96.25 109 ILE A O 1
ATOM 828 N N . ARG A 1 110 ? 20.430 -4.606 -13.756 1.00 95.88 110 ARG A N 1
ATOM 829 C CA . ARG A 1 110 ? 21.161 -3.569 -14.493 1.00 95.88 110 ARG A CA 1
ATOM 830 C C . ARG A 1 110 ? 20.388 -2.268 -14.617 1.00 95.88 110 ARG A C 1
ATOM 832 O O . ARG A 1 110 ? 19.169 -2.239 -14.484 1.00 95.88 110 ARG A O 1
ATOM 839 N N . LEU A 1 111 ? 21.102 -1.180 -14.898 1.00 96.12 111 LEU A N 1
ATOM 840 C CA . LEU A 1 111 ? 20.461 0.105 -15.163 1.00 96.12 111 LEU A CA 1
ATOM 841 C C . LEU A 1 111 ? 19.549 -0.002 -16.393 1.00 96.12 111 LEU A C 1
ATOM 843 O O . LEU A 1 111 ? 19.912 -0.596 -17.410 1.00 96.12 111 LEU A O 1
ATOM 847 N N . GLY A 1 112 ? 18.354 0.572 -16.286 1.00 96.12 112 GLY A N 1
ATOM 848 C CA . GLY A 1 112 ? 17.293 0.463 -17.282 1.00 96.12 112 GLY A CA 1
ATOM 849 C C . GLY A 1 112 ? 16.386 -0.759 -17.126 1.00 96.12 112 GLY A C 1
ATOM 850 O O . GLY A 1 112 ? 15.284 -0.716 -17.674 1.00 96.12 112 GLY A O 1
ATOM 851 N N . ASP A 1 113 ? 16.783 -1.787 -16.365 1.00 98.12 113 ASP A N 1
ATOM 852 C CA . ASP A 1 113 ? 15.881 -2.887 -15.994 1.00 98.12 113 ASP A CA 1
ATOM 853 C C . ASP A 1 113 ? 14.688 -2.369 -15.192 1.00 98.12 113 ASP A C 1
ATOM 855 O O . ASP A 1 113 ? 14.709 -1.252 -14.668 1.00 98.12 113 ASP A O 1
ATOM 859 N N . VAL A 1 114 ? 13.656 -3.198 -15.063 1.00 98.69 114 VAL A N 1
ATOM 860 C CA . VAL A 1 114 ? 12.472 -2.871 -14.273 1.00 98.69 114 VAL A CA 1
ATOM 861 C C . VAL A 1 114 ? 12.289 -3.910 -13.174 1.00 98.69 114 VAL A C 1
ATOM 863 O O . VAL A 1 114 ? 12.289 -5.112 -13.429 1.00 98.69 114 VAL A O 1
ATOM 866 N N . VAL A 1 115 ? 12.129 -3.439 -11.941 1.00 98.75 115 VAL A N 1
ATOM 867 C CA . VAL A 1 115 ? 11.739 -4.247 -10.785 1.00 98.75 115 VAL A CA 1
ATOM 868 C C . VAL A 1 115 ? 10.253 -4.035 -10.510 1.00 98.75 115 VAL A C 1
ATOM 870 O O . VAL A 1 115 ? 9.783 -2.899 -10.428 1.00 98.75 115 VAL A O 1
ATOM 873 N N . ILE A 1 116 ? 9.518 -5.130 -10.351 1.00 98.50 116 ILE A N 1
ATOM 874 C CA . ILE A 1 116 ? 8.084 -5.151 -10.087 1.00 98.50 116 ILE A CA 1
ATOM 875 C C . ILE A 1 116 ? 7.844 -5.763 -8.710 1.00 98.50 116 ILE A C 1
ATOM 877 O O . ILE A 1 116 ? 8.362 -6.840 -8.400 1.00 98.50 116 ILE A O 1
ATOM 881 N N . SER A 1 117 ? 7.045 -5.085 -7.882 1.00 97.56 117 SER A N 1
ATOM 882 C CA . SER A 1 117 ? 6.711 -5.595 -6.552 1.00 97.56 117 SER A CA 1
ATOM 883 C C . SER A 1 117 ? 5.888 -6.876 -6.653 1.00 97.56 117 SER A C 1
ATOM 885 O O . SER A 1 117 ? 4.773 -6.851 -7.181 1.00 97.56 117 SER A O 1
ATOM 887 N N . GLN A 1 118 ? 6.397 -7.958 -6.074 1.00 96.94 118 GLN A N 1
ATOM 888 C CA . GLN A 1 118 ? 5.709 -9.240 -5.975 1.00 96.94 118 GLN A CA 1
ATOM 889 C C . GLN A 1 118 ? 5.873 -9.814 -4.564 1.00 96.94 118 GLN A C 1
ATOM 891 O O . GLN A 1 118 ? 6.990 -9.784 -4.038 1.00 96.94 118 GLN A O 1
ATOM 896 N N . PRO A 1 119 ? 4.801 -10.348 -3.945 1.00 96.00 119 PRO A N 1
ATOM 897 C CA . PRO A 1 119 ? 4.906 -11.031 -2.663 1.00 96.00 119 PRO A CA 1
ATOM 898 C C . PRO A 1 119 ? 5.960 -12.143 -2.683 1.00 96.00 119 PRO A C 1
ATOM 900 O O . PRO A 1 119 ? 5.958 -12.990 -3.574 1.00 96.00 119 PRO A O 1
ATOM 903 N N . ASP A 1 120 ? 6.834 -12.150 -1.679 1.00 91.69 120 ASP A N 1
ATOM 904 C CA . ASP A 1 120 ? 7.813 -13.214 -1.445 1.00 91.69 120 ASP A CA 1
ATOM 905 C C . ASP A 1 120 ? 7.951 -13.458 0.061 1.00 91.69 120 ASP A C 1
ATOM 907 O O . ASP A 1 120 ? 8.012 -12.520 0.865 1.00 91.69 120 ASP A O 1
ATOM 911 N N . LYS A 1 121 ? 8.014 -14.736 0.446 1.00 88.12 121 LYS A N 1
ATOM 912 C CA . LYS A 1 121 ? 8.090 -15.201 1.840 1.00 88.12 121 LYS A CA 1
ATOM 913 C C . LYS A 1 121 ? 7.025 -14.546 2.731 1.00 88.12 121 LYS A C 1
ATOM 915 O O . LYS A 1 121 ? 5.854 -14.898 2.662 1.00 88.12 121 LYS A O 1
ATOM 920 N N . THR A 1 122 ? 7.436 -13.627 3.605 1.00 86.19 122 THR A N 1
ATOM 921 C CA . THR A 1 122 ? 6.591 -12.944 4.596 1.00 86.19 122 THR A CA 1
ATOM 922 C C . THR A 1 122 ? 6.286 -11.493 4.218 1.00 86.19 122 THR A C 1
ATOM 924 O O . THR A 1 122 ? 5.667 -10.770 5.002 1.00 86.19 122 THR A O 1
ATOM 927 N N . PHE A 1 123 ? 6.721 -11.041 3.038 1.00 91.12 123 PHE A N 1
ATOM 928 C CA . PHE A 1 123 ? 6.549 -9.671 2.568 1.00 91.12 123 PHE A CA 1
ATOM 929 C C . PHE A 1 123 ? 5.494 -9.612 1.462 1.00 91.12 123 PHE A C 1
ATOM 931 O O . PHE A 1 123 ? 5.511 -10.418 0.536 1.00 91.12 123 PHE A O 1
ATOM 938 N N . GLY A 1 124 ? 4.623 -8.600 1.503 1.00 90.94 124 GLY A N 1
ATOM 939 C CA . GLY A 1 124 ? 3.621 -8.350 0.460 1.00 90.94 124 GLY A CA 1
ATOM 940 C C . GLY A 1 124 ? 4.198 -7.853 -0.874 1.00 90.94 124 GLY A C 1
ATOM 941 O O . GLY A 1 124 ? 3.448 -7.450 -1.747 1.00 90.94 124 GLY A O 1
ATOM 942 N N . GLY A 1 125 ? 5.519 -7.848 -1.053 1.00 93.88 125 GLY A N 1
ATOM 943 C CA . GLY A 1 125 ? 6.203 -7.308 -2.236 1.00 93.88 125 GLY A CA 1
ATOM 944 C C . GLY A 1 125 ? 6.837 -5.937 -2.019 1.00 93.88 125 GLY A C 1
ATOM 945 O O . GLY A 1 125 ? 7.647 -5.505 -2.834 1.00 93.88 125 GLY A O 1
ATOM 946 N N . VAL A 1 126 ? 6.568 -5.297 -0.880 1.00 94.62 126 VAL A N 1
ATOM 947 C CA . VAL A 1 126 ? 7.363 -4.175 -0.370 1.00 94.62 126 VAL A CA 1
ATOM 948 C C . VAL A 1 126 ? 7.670 -4.406 1.105 1.00 94.62 126 VAL A C 1
ATOM 950 O O . VAL A 1 126 ? 6.877 -4.990 1.850 1.00 94.62 126 VAL A O 1
ATOM 953 N N . VAL A 1 127 ? 8.829 -3.929 1.541 1.00 93.19 127 VAL A N 1
ATOM 954 C CA . VAL A 1 127 ? 9.228 -3.877 2.945 1.00 93.19 127 VAL A CA 1
ATOM 955 C C . VAL A 1 127 ? 9.654 -2.466 3.314 1.00 93.19 127 VAL A C 1
ATOM 957 O O . VAL A 1 127 ? 10.505 -1.884 2.652 1.00 93.1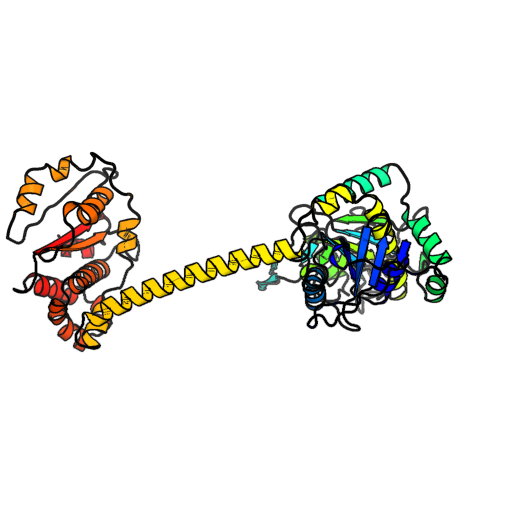9 127 VAL A O 1
ATOM 960 N N . GLN A 1 128 ? 9.111 -1.927 4.406 1.00 92.00 128 GLN A N 1
ATOM 961 C CA . GLN A 1 128 ? 9.664 -0.716 4.998 1.00 92.00 128 GLN A CA 1
ATOM 962 C C . GLN A 1 128 ? 10.900 -1.076 5.835 1.00 92.00 128 GLN A C 1
ATOM 964 O O . GLN A 1 128 ? 10.772 -1.729 6.874 1.00 92.00 128 GLN A O 1
ATOM 969 N N . TYR A 1 129 ? 12.096 -0.703 5.374 1.00 88.44 129 TYR A N 1
ATOM 970 C CA . TYR A 1 129 ? 13.354 -1.111 6.022 1.00 88.44 129 TYR A CA 1
ATOM 971 C C . TYR A 1 129 ? 13.787 -0.172 7.160 1.00 88.44 129 TYR A C 1
ATOM 973 O O . TYR A 1 129 ? 14.578 -0.565 8.021 1.00 88.44 129 TYR A O 1
ATOM 981 N N . ASP A 1 130 ? 13.285 1.064 7.178 1.00 86.00 130 ASP A N 1
ATOM 982 C CA . ASP A 1 130 ? 13.670 2.104 8.139 1.00 86.00 130 ASP A CA 1
ATOM 983 C C . ASP A 1 130 ? 12.753 2.180 9.376 1.00 86.00 130 ASP A C 1
ATOM 985 O O . ASP A 1 130 ? 13.131 2.779 10.387 1.00 86.00 130 ASP A O 1
ATOM 989 N N . LEU A 1 131 ? 11.597 1.503 9.358 1.00 83.19 131 LEU A N 1
ATOM 990 C CA . LEU A 1 131 ? 10.681 1.412 10.497 1.00 83.19 131 LEU A CA 1
ATOM 991 C C . LEU A 1 131 ? 11.133 0.325 11.478 1.00 83.19 131 LEU A C 1
ATOM 993 O O . LEU A 1 131 ? 10.700 -0.831 11.444 1.00 83.19 131 LEU A O 1
ATOM 997 N N . ARG A 1 132 ? 12.039 0.709 12.377 1.00 81.31 132 ARG A N 1
ATOM 998 C CA . ARG A 1 132 ? 12.708 -0.211 13.302 1.00 81.31 132 ARG A CA 1
ATOM 999 C C . ARG A 1 132 ? 12.752 0.307 14.735 1.00 81.31 132 ARG A C 1
ATOM 1001 O O . ARG A 1 132 ? 13.009 1.482 14.984 1.00 81.31 132 ARG A O 1
ATOM 1008 N N . LYS A 1 133 ? 12.572 -0.601 15.695 1.00 78.44 133 LYS A N 1
ATOM 1009 C CA . LYS A 1 133 ? 12.833 -0.359 17.116 1.00 78.44 133 LYS A CA 1
ATOM 1010 C C . LYS A 1 133 ? 14.311 -0.627 17.394 1.00 78.44 133 LYS A C 1
ATOM 1012 O O . LYS A 1 133 ? 14.809 -1.715 17.114 1.00 78.44 133 LYS A O 1
ATOM 1017 N N . ASN A 1 134 ? 15.017 0.362 17.935 1.00 77.88 134 ASN A N 1
ATOM 1018 C CA . ASN A 1 134 ? 16.405 0.198 18.361 1.00 77.88 134 ASN A CA 1
ATOM 1019 C C . ASN A 1 134 ? 16.437 -0.558 19.698 1.00 77.88 134 ASN A C 1
ATOM 1021 O O . ASN A 1 134 ? 15.935 -0.053 20.701 1.00 77.88 134 ASN A O 1
ATOM 1025 N N . LEU A 1 135 ? 17.004 -1.766 19.702 1.00 78.81 135 LEU A N 1
ATOM 1026 C CA . LEU A 1 135 ? 17.130 -2.610 20.895 1.00 78.81 135 LEU A CA 1
ATOM 1027 C C . LEU A 1 135 ? 18.495 -2.445 21.598 1.00 78.81 135 LEU A C 1
ATOM 1029 O O . LEU A 1 135 ? 18.764 -3.113 22.594 1.00 78.81 135 LEU A O 1
ATOM 1033 N N . GLY A 1 136 ? 19.360 -1.547 21.108 1.00 70.94 136 GLY A N 1
ATOM 1034 C CA . GLY A 1 136 ? 20.745 -1.391 21.561 1.00 70.94 136 GLY A CA 1
ATOM 1035 C C . GLY A 1 136 ? 21.712 -2.370 20.878 1.00 70.94 136 GLY A C 1
ATOM 1036 O O . GLY A 1 136 ? 21.306 -3.287 20.173 1.00 70.94 136 GLY A O 1
ATOM 1037 N N . LYS A 1 137 ? 23.031 -2.165 21.038 1.00 70.44 137 LYS A N 1
ATOM 1038 C CA . LYS A 1 137 ? 24.100 -3.045 20.496 1.00 70.44 137 LYS A CA 1
ATOM 1039 C C . LYS A 1 137 ? 23.997 -3.356 18.983 1.00 70.44 137 LYS A C 1
ATOM 1041 O O . LYS A 1 137 ? 24.342 -4.454 18.560 1.00 70.44 137 LYS A O 1
ATOM 1046 N N . LYS A 1 138 ? 23.544 -2.393 18.165 1.00 66.31 138 LYS A N 1
ATOM 1047 C CA . LYS A 1 138 ? 23.272 -2.560 16.716 1.00 66.31 138 LYS A CA 1
ATOM 1048 C C . LYS A 1 138 ? 22.198 -3.615 16.388 1.00 66.31 138 LYS A C 1
ATOM 1050 O O . LYS A 1 138 ? 22.124 -4.068 15.250 1.00 66.31 138 LYS A O 1
ATOM 1055 N N . GLN A 1 139 ? 21.366 -3.992 17.358 1.00 67.69 139 GLN A N 1
ATOM 1056 C CA . GLN A 1 139 ? 20.203 -4.842 17.134 1.00 67.69 139 GLN A CA 1
ATOM 1057 C C . GLN A 1 139 ? 18.976 -3.972 16.872 1.00 67.69 139 GLN A C 1
ATOM 1059 O O . GLN A 1 139 ? 18.676 -3.035 17.618 1.00 67.69 139 GLN A O 1
ATOM 1064 N N . PHE A 1 140 ? 18.269 -4.299 15.799 1.00 76.00 140 PHE A N 1
ATOM 1065 C CA . PHE A 1 140 ? 17.061 -3.612 15.380 1.00 76.00 140 PHE A CA 1
ATOM 1066 C C . PHE A 1 140 ? 15.942 -4.630 15.214 1.00 76.00 140 PHE A C 1
ATOM 1068 O O . PHE A 1 140 ? 16.159 -5.717 14.689 1.00 76.00 140 PHE A O 1
ATOM 1075 N N . GLU A 1 141 ? 14.745 -4.266 15.658 1.00 78.62 141 GLU A N 1
ATOM 1076 C CA . GLU A 1 141 ? 13.534 -5.046 15.426 1.00 78.62 141 GLU A CA 1
ATOM 1077 C C . GLU A 1 141 ? 12.657 -4.300 14.420 1.00 78.62 141 GLU A C 1
ATOM 1079 O O . GLU A 1 141 ? 12.183 -3.197 14.709 1.00 78.62 141 GLU A O 1
ATOM 1084 N N . ARG A 1 142 ? 12.439 -4.884 13.237 1.00 81.88 142 ARG A N 1
ATOM 1085 C CA . ARG A 1 142 ? 11.537 -4.314 12.229 1.00 81.88 142 ARG A CA 1
ATOM 1086 C C . ARG A 1 142 ? 10.104 -4.299 12.758 1.00 81.88 142 ARG A C 1
ATOM 1088 O O . ARG A 1 142 ? 9.633 -5.289 13.319 1.00 81.88 142 ARG A O 1
ATOM 1095 N N . LYS A 1 143 ? 9.393 -3.200 12.527 1.00 74.25 143 LYS A N 1
ATOM 1096 C CA . LYS A 1 143 ? 7.960 -3.082 12.800 1.00 74.25 143 LYS A CA 1
ATOM 1097 C C . LYS A 1 143 ? 7.189 -2.870 11.503 1.00 74.25 143 LYS A C 1
ATOM 1099 O O . LYS A 1 143 ? 7.731 -2.395 10.513 1.00 74.25 143 LYS A O 1
ATOM 1104 N N . GLY A 1 144 ? 5.910 -3.221 11.542 1.00 73.62 144 GLY A N 1
ATOM 1105 C CA . GLY A 1 144 ? 4.989 -3.007 10.435 1.00 73.62 144 GLY A CA 1
ATOM 1106 C C . GLY A 1 144 ? 4.901 -4.170 9.450 1.00 73.62 144 GLY A C 1
ATOM 1107 O O . GLY A 1 144 ? 5.735 -5.077 9.395 1.00 73.62 144 GLY A O 1
ATOM 1108 N N . PHE A 1 145 ? 3.825 -4.115 8.680 1.00 83.44 145 PHE A N 1
ATOM 1109 C CA . PHE A 1 145 ? 3.506 -4.989 7.567 1.00 83.44 145 PHE A CA 1
ATOM 1110 C C . PHE A 1 145 ? 2.899 -4.109 6.473 1.00 83.44 145 PHE A C 1
ATOM 1112 O O . PHE A 1 145 ? 2.120 -3.202 6.779 1.00 83.44 145 PHE A O 1
ATOM 1119 N N . LEU A 1 146 ? 3.285 -4.359 5.223 1.00 88.00 146 LEU A N 1
ATOM 1120 C CA . LEU A 1 146 ? 2.723 -3.690 4.056 1.00 88.00 146 LEU A CA 1
ATOM 1121 C C . LEU A 1 146 ? 1.903 -4.713 3.269 1.00 88.00 146 LEU A C 1
ATOM 1123 O O . LEU A 1 146 ? 2.393 -5.814 2.993 1.00 88.00 146 LEU A O 1
ATOM 1127 N N . LYS A 1 147 ? 0.646 -4.364 2.972 1.00 89.19 147 LYS A N 1
ATOM 1128 C CA . LYS A 1 147 ? -0.302 -5.233 2.258 1.00 89.19 147 LYS A CA 1
ATOM 1129 C C . LYS A 1 147 ? 0.228 -5.609 0.869 1.00 89.19 147 LYS A C 1
ATOM 1131 O O . LYS A 1 147 ? 0.886 -4.787 0.247 1.00 89.19 147 LYS A O 1
ATOM 1136 N N . PRO A 1 148 ? -0.060 -6.815 0.357 1.00 93.62 148 PRO A N 1
ATOM 1137 C CA . PRO A 1 148 ? 0.277 -7.161 -1.019 1.00 93.62 148 PRO A CA 1
ATOM 1138 C C . PRO A 1 148 ? -0.565 -6.384 -2.047 1.00 93.62 148 PRO A C 1
ATOM 1140 O O . PRO A 1 148 ? -1.649 -5.907 -1.697 1.00 93.62 148 PRO A O 1
ATOM 1143 N N . PRO A 1 149 ? -0.115 -6.293 -3.318 1.00 94.88 149 PRO A N 1
ATOM 1144 C CA . PRO A 1 149 ? -0.945 -5.795 -4.409 1.00 94.88 149 PRO A CA 1
ATOM 1145 C C . PRO A 1 149 ? -2.283 -6.551 -4.517 1.00 94.88 149 PRO A C 1
ATOM 1147 O O . PRO A 1 149 ? -2.350 -7.729 -4.148 1.00 94.88 149 PRO A O 1
ATOM 1150 N N . PRO A 1 150 ? -3.341 -5.913 -5.054 1.00 93.81 150 PRO A N 1
ATOM 1151 C CA . PRO A 1 150 ? -4.632 -6.553 -5.292 1.00 93.81 150 PRO A CA 1
ATOM 1152 C C . PRO A 1 150 ? -4.528 -7.891 -6.045 1.00 93.81 150 PRO A C 1
ATOM 1154 O O . PRO A 1 150 ? -3.739 -7.986 -6.991 1.00 93.81 150 PRO A O 1
ATOM 1157 N N . PRO A 1 151 ? -5.363 -8.897 -5.715 1.00 94.38 151 PRO A N 1
ATOM 1158 C CA . PRO A 1 151 ? -5.355 -10.195 -6.394 1.00 94.38 151 PRO A CA 1
ATOM 1159 C C . PRO A 1 151 ? -5.496 -10.105 -7.917 1.00 94.38 151 PRO A C 1
ATOM 1161 O O . PRO A 1 151 ? -4.817 -10.842 -8.627 1.00 94.38 151 PRO A O 1
ATOM 1164 N N . ILE A 1 152 ? -6.309 -9.170 -8.426 1.00 94.94 152 ILE A N 1
ATOM 1165 C CA . ILE A 1 152 ? -6.455 -8.919 -9.868 1.00 94.94 152 ILE A CA 1
ATOM 1166 C C . ILE A 1 152 ? -5.123 -8.539 -10.534 1.00 94.94 152 ILE A C 1
ATOM 1168 O O . ILE A 1 152 ? -4.818 -9.023 -11.623 1.00 94.94 152 ILE A O 1
ATOM 1172 N N . LEU A 1 153 ? -4.291 -7.734 -9.862 1.00 96.94 153 LEU A N 1
ATOM 1173 C CA . LEU A 1 153 ? -2.978 -7.336 -10.374 1.00 96.94 153 LEU A CA 1
ATOM 1174 C C . LEU A 1 153 ? -1.978 -8.489 -10.302 1.00 96.94 153 LEU A C 1
ATOM 1176 O O . LEU A 1 153 ? -1.185 -8.661 -11.222 1.00 96.94 153 LEU A O 1
ATOM 1180 N N . LEU A 1 154 ? -2.028 -9.298 -9.241 1.00 97.19 154 LEU A N 1
ATOM 1181 C CA . LEU A 1 154 ? -1.165 -10.473 -9.106 1.00 97.19 154 LEU A CA 1
ATOM 1182 C C . LEU A 1 154 ? -1.506 -11.558 -10.139 1.00 97.19 154 LEU A C 1
ATOM 1184 O O . LEU A 1 154 ? -0.599 -12.162 -10.700 1.00 97.19 154 LEU A O 1
ATOM 1188 N N . ALA A 1 155 ? -2.788 -11.766 -10.446 1.00 96.50 155 ALA A N 1
ATOM 1189 C CA . ALA A 1 155 ? -3.217 -12.700 -11.486 1.00 96.50 155 ALA A CA 1
ATOM 1190 C C . ALA A 1 155 ? -2.772 -12.248 -12.890 1.00 96.50 155 ALA A C 1
ATOM 1192 O O . ALA A 1 155 ? -2.262 -13.056 -13.674 1.00 96.50 155 ALA A O 1
ATOM 1193 N N . ALA A 1 156 ? -2.904 -10.950 -13.189 1.00 97.25 156 ALA A N 1
ATOM 1194 C CA . ALA A 1 156 ? -2.372 -10.365 -14.419 1.00 97.25 156 ALA A CA 1
ATOM 1195 C C . ALA A 1 156 ? -0.844 -10.519 -14.496 1.00 97.25 156 ALA A C 1
ATOM 1197 O O . ALA A 1 156 ? -0.311 -10.880 -15.542 1.00 97.25 156 ALA A O 1
ATOM 1198 N N . LEU A 1 157 ? -0.144 -10.324 -13.371 1.00 97.69 157 LEU A N 1
ATOM 1199 C CA . LEU A 1 157 ? 1.308 -10.473 -13.286 1.00 97.69 157 LEU A CA 1
ATOM 1200 C C . LEU A 1 157 ? 1.757 -11.908 -13.589 1.00 97.69 157 LEU A C 1
ATOM 1202 O O . LEU A 1 157 ? 2.692 -12.092 -14.362 1.00 97.69 157 LEU A O 1
ATOM 1206 N N . SER A 1 158 ? 1.076 -12.917 -13.035 1.00 97.50 158 SER A N 1
ATOM 1207 C CA . SER A 1 158 ? 1.363 -14.326 -13.337 1.00 97.50 158 SER A CA 1
ATOM 1208 C C . SER A 1 158 ? 1.146 -14.664 -14.811 1.00 97.50 158 SER A C 1
ATOM 1210 O O . SER A 1 158 ? 1.930 -15.414 -15.384 1.00 97.50 158 SER A O 1
ATOM 1212 N N . THR A 1 159 ? 0.107 -14.101 -15.431 1.00 97.56 159 THR A N 1
ATOM 1213 C CA . THR A 1 159 ? -0.175 -14.321 -16.858 1.00 97.56 159 THR A CA 1
ATOM 1214 C C . THR A 1 159 ? 0.907 -13.688 -17.733 1.00 97.56 159 THR A C 1
ATOM 1216 O O . THR A 1 159 ? 1.419 -14.338 -18.635 1.00 97.56 159 THR A O 1
ATOM 1219 N N . LEU A 1 160 ? 1.306 -12.450 -17.425 1.00 97.88 160 LEU A N 1
ATOM 1220 C CA . LEU A 1 160 ? 2.376 -11.753 -18.137 1.00 97.88 160 LEU A CA 1
ATOM 1221 C C . LEU A 1 160 ? 3.723 -12.484 -18.025 1.00 97.88 160 LEU A C 1
ATOM 1223 O O . LEU A 1 160 ? 4.424 -12.609 -19.020 1.00 97.88 160 LEU A O 1
ATOM 1227 N N . GLN A 1 161 ? 4.072 -12.988 -16.837 1.00 97.62 161 GLN A N 1
ATOM 1228 C CA . GLN A 1 161 ? 5.298 -13.774 -16.645 1.00 97.62 161 GLN A CA 1
ATOM 1229 C C . GLN A 1 161 ? 5.299 -15.046 -17.492 1.00 97.62 161 GLN A C 1
ATOM 1231 O O . GLN A 1 161 ? 6.293 -15.335 -18.146 1.00 97.62 161 GLN A O 1
ATOM 1236 N N . ALA A 1 162 ? 4.179 -15.773 -17.514 1.00 97.69 162 ALA A N 1
ATOM 1237 C CA . ALA A 1 162 ? 4.053 -16.973 -18.333 1.00 97.69 162 ALA A CA 1
ATOM 1238 C C . ALA A 1 162 ? 4.178 -16.666 -19.834 1.00 97.69 162 ALA A C 1
ATOM 1240 O O . ALA A 1 162 ? 4.752 -17.464 -20.567 1.00 97.69 162 ALA A O 1
ATOM 1241 N N . GLU A 1 163 ? 3.681 -15.512 -20.290 1.00 97.19 163 GLU A N 1
ATOM 1242 C CA . GLU A 1 163 ? 3.860 -15.090 -21.682 1.00 97.19 163 GLU A CA 1
ATOM 1243 C C . GLU A 1 163 ? 5.319 -14.719 -21.980 1.00 97.19 163 GLU A C 1
ATOM 1245 O O . GLU A 1 163 ? 5.840 -15.098 -23.021 1.00 97.19 163 GLU A O 1
ATOM 1250 N N . HIS A 1 164 ? 6.011 -14.039 -21.059 1.00 95.75 164 HIS A N 1
ATOM 1251 C CA . HIS A 1 164 ? 7.439 -13.713 -21.207 1.00 95.75 164 HIS A CA 1
ATOM 1252 C C . HIS A 1 164 ? 8.356 -14.948 -21.193 1.00 95.75 164 HIS A C 1
ATOM 1254 O O . HIS A 1 164 ? 9.481 -14.868 -21.681 1.00 95.75 164 HIS A O 1
ATOM 1260 N N . ASP A 1 165 ? 7.890 -16.087 -20.670 1.00 94.31 165 ASP A N 1
ATOM 1261 C CA . ASP A 1 165 ? 8.583 -17.377 -20.799 1.00 94.31 165 ASP A CA 1
ATOM 1262 C C . ASP A 1 165 ? 8.430 -17.992 -22.207 1.00 94.31 165 ASP A C 1
ATOM 1264 O O . ASP A 1 165 ? 9.237 -18.840 -22.602 1.00 94.31 165 ASP A O 1
ATOM 1268 N N . LEU A 1 166 ? 7.391 -17.602 -22.956 1.00 95.31 166 LEU A N 1
ATOM 1269 C CA . LEU A 1 166 ? 7.083 -18.108 -24.297 1.00 95.31 166 LEU A CA 1
ATOM 1270 C C . LEU A 1 166 ? 7.625 -17.196 -25.401 1.00 95.31 166 LEU A C 1
ATOM 1272 O O . LEU A 1 166 ? 8.222 -17.689 -26.360 1.00 95.31 166 LEU A O 1
ATOM 1276 N N . ASP A 1 167 ? 7.418 -15.890 -25.255 1.00 94.12 167 ASP A N 1
ATOM 1277 C CA . ASP A 1 167 ? 7.656 -14.872 -26.271 1.00 94.12 167 ASP A CA 1
ATOM 1278 C C . ASP A 1 167 ? 8.369 -13.638 -25.689 1.00 94.12 167 ASP A C 1
ATOM 1280 O O . ASP A 1 167 ? 8.308 -13.338 -24.496 1.00 94.12 167 ASP A O 1
ATOM 1284 N N . ASP A 1 168 ? 9.036 -12.874 -26.559 1.00 93.06 168 ASP A N 1
ATOM 1285 C CA . ASP A 1 168 ? 9.692 -11.625 -26.166 1.00 93.06 168 ASP A CA 1
ATOM 1286 C C . ASP A 1 168 ? 8.673 -10.566 -25.700 1.00 93.06 168 ASP A C 1
ATOM 1288 O O . ASP A 1 168 ? 7.602 -10.378 -26.285 1.00 93.06 168 ASP A O 1
ATOM 1292 N N . SER A 1 169 ? 9.054 -9.780 -24.690 1.00 96.00 169 SER A N 1
ATOM 1293 C CA . SER A 1 169 ? 8.252 -8.652 -24.200 1.00 96.00 169 SER A CA 1
ATOM 1294 C C . SER A 1 169 ? 7.955 -7.608 -25.280 1.00 96.00 169 SER A C 1
ATOM 1296 O O . SER A 1 169 ? 8.782 -7.293 -26.140 1.00 96.00 169 SER A O 1
ATOM 1298 N N . LYS A 1 170 ? 6.791 -6.960 -25.162 1.00 97.12 170 LYS A N 1
ATOM 1299 C CA . LYS A 1 170 ? 6.376 -5.840 -26.022 1.00 97.12 170 LYS A CA 1
ATOM 1300 C C . LYS A 1 170 ? 7.083 -4.518 -25.677 1.00 97.12 170 LYS A C 1
ATOM 1302 O O . LYS A 1 170 ? 7.019 -3.574 -26.474 1.00 97.12 170 LYS A O 1
ATOM 1307 N N . VAL A 1 171 ? 7.774 -4.413 -24.533 1.00 97.81 171 VAL A N 1
ATOM 1308 C CA . VAL A 1 171 ? 8.443 -3.178 -24.068 1.00 97.81 171 VAL A CA 1
ATOM 1309 C C . VAL A 1 171 ? 9.368 -2.548 -25.117 1.00 97.81 171 VAL A C 1
ATOM 1311 O O . VAL A 1 171 ? 9.242 -1.340 -25.333 1.00 97.81 171 VAL A O 1
ATOM 1314 N N . PRO A 1 172 ? 10.269 -3.274 -25.809 1.00 96.25 172 PRO A N 1
ATOM 1315 C CA . PRO A 1 172 ? 11.139 -2.673 -26.821 1.00 96.25 172 PRO A CA 1
ATOM 1316 C C . PRO A 1 172 ? 10.366 -1.984 -27.954 1.00 96.25 172 PRO A C 1
ATOM 1318 O O . PRO A 1 172 ? 10.732 -0.882 -28.371 1.00 96.25 172 PRO A O 1
ATOM 1321 N N . GLY A 1 173 ? 9.262 -2.592 -28.403 1.00 96.94 173 GLY A N 1
ATOM 1322 C CA . GLY A 1 173 ? 8.358 -2.003 -29.392 1.00 96.94 173 GLY A CA 1
ATOM 1323 C C . GLY A 1 173 ? 7.678 -0.740 -28.862 1.00 96.94 173 GLY A C 1
ATOM 1324 O O . GLY A 1 173 ? 7.713 0.302 -29.515 1.00 96.94 173 GLY A O 1
ATOM 1325 N N . ILE A 1 174 ? 7.164 -0.790 -27.628 1.00 98.00 174 ILE A N 1
ATOM 1326 C CA . ILE A 1 174 ? 6.541 0.361 -26.955 1.00 98.00 174 ILE A CA 1
ATOM 1327 C C . ILE A 1 174 ? 7.533 1.531 -26.824 1.00 98.00 174 ILE A C 1
ATOM 1329 O O . ILE A 1 174 ? 7.178 2.682 -27.091 1.00 98.00 174 ILE A O 1
ATOM 1333 N N . LEU A 1 175 ? 8.790 1.262 -26.457 1.00 97.06 175 LEU A N 1
ATOM 1334 C CA . LEU A 1 175 ? 9.850 2.273 -26.369 1.00 97.06 175 LEU A CA 1
ATOM 1335 C C . LEU A 1 175 ? 10.136 2.923 -27.732 1.00 97.06 175 LEU A C 1
ATOM 1337 O O . LEU A 1 175 ? 10.245 4.151 -27.819 1.00 97.06 175 LEU A O 1
ATOM 1341 N N . ALA A 1 176 ? 10.235 2.118 -28.794 1.00 95.81 176 ALA A N 1
ATOM 1342 C CA . ALA A 1 176 ? 10.454 2.609 -30.152 1.00 95.81 176 ALA A CA 1
ATOM 1343 C C . ALA A 1 176 ? 9.286 3.486 -30.639 1.00 95.81 176 ALA A C 1
ATOM 1345 O O . ALA A 1 176 ? 9.505 4.576 -31.181 1.00 95.81 176 ALA A O 1
ATOM 1346 N N . ASP A 1 177 ? 8.050 3.061 -30.377 1.00 96.31 177 ASP A N 1
ATOM 1347 C CA . ASP A 1 177 ? 6.844 3.811 -30.724 1.00 96.31 177 ASP A CA 1
ATOM 1348 C C . ASP A 1 177 ? 6.762 5.144 -29.978 1.00 96.31 177 ASP A C 1
ATOM 1350 O O . ASP A 1 177 ? 6.451 6.173 -30.584 1.00 96.31 177 ASP A O 1
ATOM 1354 N N . MET A 1 178 ? 7.104 5.174 -28.686 1.00 95.06 178 MET A N 1
ATOM 1355 C CA . MET A 1 178 ? 7.159 6.419 -27.914 1.00 95.06 178 MET A CA 1
ATOM 1356 C C . MET A 1 178 ? 8.210 7.387 -28.453 1.00 95.06 178 MET A C 1
ATOM 1358 O O . MET A 1 178 ? 7.921 8.576 -28.606 1.00 95.06 178 MET A O 1
ATOM 1362 N N . ALA A 1 179 ? 9.410 6.897 -28.780 1.00 93.94 179 ALA A N 1
ATOM 1363 C CA . ALA A 1 179 ? 10.465 7.722 -29.365 1.00 93.94 179 ALA A CA 1
ATOM 1364 C C . ALA A 1 179 ? 10.027 8.339 -30.706 1.00 93.94 179 ALA A C 1
ATOM 1366 O O . ALA A 1 179 ? 10.324 9.504 -30.981 1.00 93.94 179 ALA A O 1
ATOM 1367 N N . LYS A 1 180 ? 9.262 7.588 -31.510 1.00 95.44 180 LYS A N 1
ATOM 1368 C CA . LYS A 1 180 ? 8.696 8.051 -32.783 1.00 95.44 180 LYS A CA 1
ATOM 1369 C C . LYS A 1 180 ? 7.539 9.040 -32.594 1.00 95.44 180 LYS A C 1
ATOM 1371 O O . LYS A 1 180 ? 7.509 10.075 -33.258 1.00 95.44 180 LYS A O 1
ATOM 1376 N N . LYS A 1 181 ? 6.591 8.742 -31.698 1.00 95.00 181 LYS A N 1
ATOM 1377 C CA . LYS A 1 181 ? 5.404 9.573 -31.403 1.00 95.00 181 LYS A CA 1
ATOM 1378 C C . LYS A 1 181 ? 5.783 10.886 -30.715 1.00 95.00 181 LYS A C 1
ATOM 1380 O O . LYS A 1 181 ? 5.139 11.913 -30.933 1.00 95.00 181 LYS A O 1
ATOM 1385 N N . HIS A 1 182 ? 6.843 10.869 -29.909 1.00 95.31 182 HIS A N 1
ATOM 1386 C CA . HIS A 1 182 ? 7.312 12.007 -29.127 1.00 95.31 182 HIS A CA 1
ATOM 1387 C C . HIS A 1 182 ? 8.823 12.238 -29.317 1.00 95.31 182 HIS A C 1
ATOM 1389 O O . HIS A 1 182 ? 9.604 11.960 -28.405 1.00 95.31 182 HIS A O 1
ATOM 1395 N N . PRO A 1 183 ? 9.260 12.844 -30.441 1.00 94.81 183 PRO A N 1
ATOM 1396 C CA . PRO A 1 183 ? 10.684 13.076 -30.724 1.00 94.81 183 PRO A CA 1
ATOM 1397 C C . PRO A 1 183 ? 11.422 13.872 -29.633 1.00 94.81 183 PRO A C 1
ATOM 1399 O O . PRO A 1 183 ? 12.614 13.678 -29.395 1.00 94.81 183 PRO A O 1
ATOM 1402 N N . ASN A 1 184 ? 10.697 14.730 -28.905 1.00 95.81 184 ASN A N 1
ATOM 1403 C CA . ASN A 1 184 ? 11.232 15.474 -27.765 1.00 95.81 184 ASN A CA 1
ATOM 1404 C C . ASN A 1 184 ? 11.710 14.573 -26.616 1.00 95.81 184 ASN A C 1
ATOM 1406 O O . ASN A 1 184 ? 12.528 15.025 -25.822 1.00 95.81 184 ASN A O 1
ATOM 1410 N N . LEU A 1 185 ? 11.240 13.328 -26.494 1.00 94.75 185 LEU A N 1
ATOM 1411 C CA . LEU A 1 185 ? 11.771 12.387 -25.504 1.00 94.75 185 LEU A CA 1
ATOM 1412 C C . LEU A 1 185 ? 13.244 12.082 -25.790 1.00 94.75 185 LEU A C 1
ATOM 1414 O O . LEU A 1 185 ? 14.079 12.177 -24.891 1.00 94.75 185 LEU A O 1
ATOM 1418 N N . VAL A 1 186 ? 13.578 11.810 -27.052 1.00 91.31 186 VAL A N 1
ATOM 1419 C CA . VAL A 1 186 ? 14.956 11.532 -27.476 1.00 91.31 186 VAL A CA 1
ATOM 1420 C C . VAL A 1 186 ? 15.839 12.756 -27.242 1.00 91.31 186 VAL A C 1
ATOM 1422 O O . VAL A 1 186 ? 16.867 12.648 -26.578 1.00 91.31 186 VAL A O 1
ATOM 1425 N N . ILE A 1 187 ? 15.391 13.936 -27.689 1.00 92.06 187 ILE A N 1
ATOM 1426 C CA . ILE A 1 187 ? 16.119 15.209 -27.519 1.00 92.06 187 ILE A CA 1
ATOM 1427 C C . ILE A 1 187 ? 16.380 15.508 -26.037 1.00 92.06 187 ILE A C 1
ATOM 1429 O O . ILE A 1 187 ? 17.451 15.981 -25.670 1.00 92.06 187 ILE A O 1
ATOM 1433 N N . ASN A 1 188 ? 15.414 15.206 -25.169 1.00 93.56 188 ASN A N 1
ATOM 1434 C CA . ASN A 1 188 ? 15.524 15.474 -23.739 1.00 93.56 188 ASN A CA 1
ATOM 1435 C C . ASN A 1 188 ? 16.224 14.358 -22.949 1.00 93.56 188 ASN A C 1
ATOM 1437 O O . ASN A 1 188 ? 16.230 14.426 -21.718 1.00 93.56 188 ASN A O 1
ATOM 1441 N N . GLY A 1 189 ? 16.830 13.365 -23.608 1.00 92.88 189 GLY A N 1
ATOM 1442 C CA . GLY A 1 189 ? 17.658 12.344 -22.961 1.00 92.88 189 GLY A CA 1
ATOM 1443 C C . GLY A 1 189 ? 16.882 11.193 -22.320 1.00 92.88 189 GLY A C 1
ATOM 1444 O O . GLY A 1 189 ? 17.340 10.646 -21.327 1.00 92.88 189 GLY A O 1
ATOM 1445 N N . TYR A 1 190 ? 15.708 10.838 -22.850 1.00 95.62 190 TYR A N 1
ATOM 1446 C CA . TYR A 1 190 ? 15.004 9.595 -22.490 1.00 95.62 190 TYR A CA 1
ATOM 1447 C C . TYR A 1 190 ? 15.458 8.391 -23.331 1.00 95.62 190 TYR A C 1
ATOM 1449 O O . TYR A 1 190 ? 14.923 7.300 -23.169 1.00 95.62 190 TYR A O 1
ATOM 1457 N N . GLY A 1 191 ? 16.403 8.580 -24.257 1.00 93.06 191 GLY A N 1
ATOM 1458 C CA . GLY A 1 191 ? 16.988 7.488 -25.032 1.00 93.06 191 GLY A CA 1
ATOM 1459 C C . GLY A 1 191 ? 17.893 6.593 -24.184 1.00 93.06 191 GLY A C 1
ATOM 1460 O O . GLY A 1 191 ? 18.360 7.002 -23.122 1.00 93.06 191 GLY A O 1
ATOM 1461 N N . PHE A 1 192 ? 18.153 5.382 -24.677 1.00 93.69 192 PHE A N 1
ATOM 1462 C CA . PHE A 1 192 ? 19.051 4.432 -24.024 1.00 93.69 192 PHE A CA 1
ATOM 1463 C C . PHE A 1 192 ? 20.462 5.033 -23.858 1.00 93.69 192 PHE A C 1
ATOM 1465 O O . PHE A 1 192 ? 21.085 5.348 -24.876 1.00 93.69 192 PHE A O 1
ATOM 1472 N N . PRO A 1 193 ? 20.989 5.175 -22.623 1.00 92.50 193 PRO A N 1
ATOM 1473 C CA . PRO A 1 193 ? 22.273 5.839 -22.390 1.00 92.50 193 PRO A CA 1
ATOM 1474 C C . PRO A 1 193 ? 23.506 5.074 -22.883 1.00 92.50 193 PRO A C 1
ATOM 1476 O O . PRO A 1 193 ? 24.590 5.643 -22.870 1.00 92.50 193 PRO A O 1
ATOM 1479 N N . GLY A 1 194 ? 23.370 3.810 -23.297 1.00 91.25 194 GLY A N 1
ATOM 1480 C CA . GLY A 1 194 ? 24.493 2.963 -23.709 1.00 91.25 194 GLY A CA 1
ATOM 1481 C C . GLY A 1 194 ? 25.018 2.073 -22.579 1.00 91.25 194 GLY A C 1
ATOM 1482 O O . GLY A 1 194 ? 24.969 2.420 -21.399 1.00 91.25 194 GLY A O 1
ATOM 1483 N N . ARG A 1 195 ? 25.511 0.882 -22.933 1.00 88.00 195 ARG A N 1
ATOM 1484 C CA . ARG A 1 195 ? 25.932 -0.155 -21.966 1.00 88.00 195 ARG A CA 1
ATOM 1485 C C . ARG A 1 195 ? 27.231 0.178 -21.257 1.00 88.00 195 ARG A C 1
ATOM 1487 O O . ARG A 1 195 ? 27.449 -0.237 -20.128 1.00 88.00 195 ARG A O 1
ATOM 1494 N N . GLU A 1 196 ? 28.078 0.953 -21.907 1.00 88.88 196 GLU A N 1
ATOM 1495 C CA . GLU A 1 196 ? 29.299 1.516 -21.349 1.00 88.88 196 GLU A CA 1
ATOM 1496 C C . GLU A 1 196 ? 29.034 2.422 -20.132 1.00 88.88 196 GLU A C 1
ATOM 1498 O O . GLU A 1 196 ? 29.906 2.595 -19.277 1.00 88.88 196 GLU A O 1
ATOM 1503 N N . ASN A 1 197 ? 27.809 2.947 -20.017 1.00 90.75 197 ASN A N 1
ATOM 1504 C CA . ASN A 1 197 ? 27.376 3.796 -18.911 1.00 90.75 197 ASN A CA 1
ATOM 1505 C C . ASN A 1 197 ? 26.672 3.014 -17.787 1.00 90.75 197 ASN A C 1
ATOM 1507 O O . ASN A 1 197 ? 26.259 3.618 -16.793 1.00 90.75 197 ASN A O 1
ATOM 1511 N N . ASP A 1 198 ? 26.575 1.686 -17.910 1.00 92.62 198 ASP A N 1
ATOM 1512 C CA . ASP A 1 198 ? 26.079 0.774 -16.879 1.00 92.62 198 ASP A CA 1
ATOM 1513 C C . ASP A 1 198 ? 27.239 0.223 -16.024 1.00 92.62 198 ASP A C 1
ATOM 1515 O O . ASP A 1 198 ? 27.774 -0.870 -16.244 1.00 92.62 198 ASP A O 1
ATOM 1519 N N . ASN A 1 199 ? 27.643 1.015 -15.030 1.00 90.12 199 ASN A N 1
ATOM 1520 C CA . ASN A 1 199 ? 28.787 0.722 -14.170 1.00 90.12 199 ASN A CA 1
ATOM 1521 C C . ASN A 1 199 ? 28.322 0.323 -12.764 1.00 90.12 199 ASN A C 1
ATOM 1523 O O . ASN A 1 199 ? 27.793 1.157 -12.035 1.00 90.12 199 ASN A O 1
ATOM 1527 N N . LEU A 1 200 ? 28.559 -0.936 -12.379 1.00 90.44 200 LEU A N 1
ATOM 1528 C CA . LEU A 1 200 ? 28.356 -1.420 -11.013 1.00 90.44 200 LEU A CA 1
ATOM 1529 C C . LEU A 1 200 ? 29.667 -1.327 -10.228 1.00 90.44 200 LEU A C 1
ATOM 1531 O O . LEU A 1 200 ? 30.667 -1.935 -10.623 1.00 90.44 200 LEU A O 1
ATOM 1535 N N . TYR A 1 201 ? 29.654 -0.604 -9.112 1.00 87.50 201 TYR A N 1
ATOM 1536 C CA . TYR A 1 201 ? 30.817 -0.438 -8.245 1.00 87.50 201 TYR A CA 1
ATOM 1537 C C . TYR A 1 201 ? 30.844 -1.478 -7.118 1.00 87.50 201 TYR A C 1
ATOM 1539 O O . TYR A 1 201 ? 29.815 -1.928 -6.611 1.00 87.50 201 TYR A O 1
ATOM 1547 N N . CYS A 1 202 ? 32.053 -1.890 -6.741 1.00 83.38 202 CYS A N 1
ATOM 1548 C CA . CYS A 1 202 ? 32.290 -2.834 -5.660 1.00 83.38 202 CYS A CA 1
ATOM 1549 C C . CYS A 1 202 ? 31.998 -2.178 -4.307 1.00 83.38 202 CYS A C 1
ATOM 1551 O O . CYS A 1 202 ? 32.615 -1.171 -3.960 1.00 83.38 202 CYS A O 1
ATOM 1553 N N . SER A 1 203 ? 31.123 -2.792 -3.506 1.00 80.00 203 SER A N 1
ATOM 1554 C CA . SER A 1 203 ? 30.750 -2.280 -2.182 1.00 80.00 203 SER A CA 1
ATOM 1555 C C . SER A 1 203 ? 31.913 -2.244 -1.191 1.00 80.00 203 SER A C 1
ATOM 1557 O O . SER A 1 203 ? 31.955 -1.376 -0.326 1.00 80.00 203 SER A O 1
ATOM 1559 N N . GLN A 1 204 ? 32.900 -3.130 -1.352 1.00 75.25 204 GLN A N 1
ATOM 1560 C CA . GLN A 1 204 ? 34.123 -3.154 -0.538 1.00 75.25 204 GLN A CA 1
ATOM 1561 C C . GLN A 1 204 ? 35.123 -2.056 -0.925 1.00 75.25 204 GLN A C 1
ATOM 1563 O O . GLN A 1 204 ? 36.057 -1.772 -0.178 1.00 75.25 204 GLN A O 1
ATOM 1568 N N . CYS A 1 205 ? 34.949 -1.457 -2.105 1.00 69.94 205 CYS A N 1
ATOM 1569 C CA . CYS A 1 205 ? 35.781 -0.365 -2.594 1.00 69.94 205 CYS A CA 1
ATOM 1570 C C . CYS A 1 205 ? 35.161 1.012 -2.332 1.00 69.94 205 CYS A C 1
ATOM 1572 O O . CYS A 1 205 ? 35.839 2.012 -2.562 1.00 69.94 205 CYS A O 1
ATOM 1574 N N . ASP A 1 206 ? 33.917 1.070 -1.852 1.00 60.16 206 ASP A N 1
ATOM 1575 C CA . ASP A 1 206 ? 33.131 2.293 -1.687 1.00 60.16 206 ASP A CA 1
ATOM 1576 C C . ASP A 1 206 ? 33.589 3.074 -0.432 1.00 60.16 206 ASP A C 1
ATOM 1578 O O . ASP A 1 206 ? 33.156 2.803 0.688 1.00 60.16 206 ASP A O 1
ATOM 1582 N N . GLY A 1 207 ? 34.540 4.006 -0.598 1.00 56.50 207 GLY A N 1
ATOM 1583 C CA . GLY A 1 207 ? 35.061 4.867 0.475 1.00 56.50 207 GLY A CA 1
ATOM 1584 C C . GLY A 1 207 ? 36.414 5.540 0.162 1.00 56.50 207 GLY A C 1
ATOM 1585 O O . GLY A 1 207 ? 37.136 5.113 -0.741 1.00 56.50 207 GLY A O 1
ATOM 1586 N N . PRO A 1 208 ? 36.806 6.609 0.884 1.00 41.78 208 PRO A N 1
ATOM 1587 C CA . PRO A 1 208 ? 38.128 7.209 0.723 1.00 41.78 208 PRO A CA 1
ATOM 1588 C C . PRO A 1 208 ? 39.216 6.290 1.312 1.00 41.78 208 PRO A C 1
ATOM 1590 O O . PRO A 1 208 ? 39.272 6.097 2.524 1.00 41.78 208 PRO A O 1
ATOM 1593 N N . GLY A 1 209 ? 40.092 5.742 0.457 1.00 51.28 209 GLY A N 1
ATOM 1594 C CA . GLY A 1 209 ? 41.285 4.969 0.855 1.00 51.28 209 GLY A CA 1
ATOM 1595 C C . GLY A 1 209 ? 41.275 3.462 0.541 1.00 51.28 209 GLY A C 1
ATOM 1596 O O . GLY A 1 209 ? 42.227 2.769 0.885 1.00 51.28 209 GLY A O 1
ATOM 1597 N N . SER A 1 210 ? 40.241 2.946 -0.127 1.00 52.59 210 SER A N 1
ATOM 1598 C CA . SER A 1 210 ? 40.038 1.516 -0.451 1.00 52.59 210 SER A CA 1
ATOM 1599 C C . SER A 1 210 ? 40.517 1.099 -1.853 1.00 52.59 210 SER A C 1
ATOM 1601 O O . SER A 1 210 ? 40.312 -0.041 -2.284 1.00 52.59 210 SER A O 1
ATOM 1603 N N . SER A 1 211 ? 41.177 1.997 -2.585 1.00 47.88 211 SER A N 1
ATOM 1604 C CA . SER A 1 211 ? 41.741 1.726 -3.908 1.00 47.88 211 SER A CA 1
ATOM 1605 C C . SER A 1 211 ? 42.998 0.851 -3.795 1.00 47.88 211 SER A C 1
ATOM 1607 O O . SER A 1 211 ? 44.095 1.366 -3.592 1.00 47.88 211 SER A O 1
ATOM 1609 N N . GLY A 1 212 ? 42.840 -0.473 -3.913 1.00 51.22 212 GLY A N 1
ATOM 1610 C CA . GLY A 1 212 ? 43.969 -1.398 -4.111 1.00 51.22 212 GLY A CA 1
ATOM 1611 C C . GLY A 1 212 ? 43.818 -2.828 -3.575 1.00 51.22 212 GLY A C 1
ATOM 1612 O O . GLY A 1 212 ? 44.641 -3.671 -3.910 1.00 51.22 212 GLY A O 1
ATOM 1613 N N . LEU A 1 213 ? 42.796 -3.133 -2.765 1.00 55.00 213 LEU A N 1
ATOM 1614 C CA . LEU A 1 213 ? 42.691 -4.429 -2.058 1.00 55.00 213 LEU A CA 1
ATOM 1615 C C . LEU A 1 213 ? 41.679 -5.424 -2.653 1.00 55.00 213 LEU A C 1
ATOM 1617 O O . LEU A 1 213 ? 41.628 -6.574 -2.224 1.00 55.00 213 LEU A O 1
ATOM 1621 N N . CYS A 1 214 ? 40.877 -5.019 -3.638 1.00 66.00 214 CYS A N 1
ATOM 1622 C CA . CYS A 1 214 ? 39.831 -5.870 -4.202 1.00 66.00 214 CYS A CA 1
ATOM 1623 C C . CYS A 1 214 ? 40.319 -6.590 -5.468 1.00 66.00 214 CYS A C 1
ATOM 1625 O O . CYS A 1 214 ? 40.411 -5.995 -6.540 1.00 66.00 214 CYS A O 1
ATOM 1627 N N . GLN A 1 215 ? 40.598 -7.891 -5.343 1.00 67.44 215 GLN A N 1
ATOM 1628 C CA . GLN A 1 215 ? 41.062 -8.750 -6.444 1.00 67.44 215 GLN A CA 1
ATOM 1629 C C . GLN A 1 215 ? 39.974 -9.069 -7.487 1.00 67.44 215 GLN A C 1
ATOM 1631 O O . GLN A 1 215 ? 40.281 -9.598 -8.552 1.00 67.44 215 GLN A O 1
ATOM 1636 N N . SER A 1 216 ? 38.706 -8.766 -7.195 1.00 70.06 216 SER A N 1
ATOM 1637 C CA . SER A 1 216 ? 37.549 -9.085 -8.044 1.00 70.06 216 SER A CA 1
ATOM 1638 C C . SER A 1 216 ? 37.019 -7.897 -8.855 1.00 70.06 216 SER A C 1
ATOM 1640 O O . SER A 1 216 ? 36.014 -8.036 -9.554 1.00 70.06 216 SER A O 1
ATOM 1642 N N . CYS A 1 217 ? 37.674 -6.733 -8.791 1.00 77.62 217 CYS A N 1
ATOM 1643 C CA . CYS A 1 217 ? 37.249 -5.525 -9.500 1.00 77.62 217 CYS A CA 1
ATOM 1644 C C . CYS A 1 217 ? 38.372 -4.923 -10.357 1.00 77.62 217 CYS A C 1
ATOM 1646 O O . CYS A 1 217 ? 39.555 -5.173 -10.137 1.00 77.62 217 CYS A O 1
ATOM 1648 N N . THR A 1 218 ? 37.995 -4.104 -11.336 1.00 80.44 218 THR A N 1
ATOM 1649 C CA . THR A 1 218 ? 38.917 -3.286 -12.140 1.00 80.44 218 THR A CA 1
ATOM 1650 C C . THR A 1 218 ? 38.501 -1.830 -11.967 1.00 80.44 218 THR A C 1
ATOM 1652 O O . THR A 1 218 ? 37.354 -1.495 -12.248 1.00 80.44 218 THR A O 1
ATOM 1655 N N . ASP A 1 219 ? 39.384 -0.985 -11.429 1.00 78.00 219 ASP A N 1
ATOM 1656 C CA . ASP A 1 219 ? 39.085 0.412 -11.060 1.00 78.00 219 ASP A CA 1
ATOM 1657 C C . ASP A 1 219 ? 37.848 0.566 -10.153 1.00 78.00 219 ASP A C 1
ATOM 1659 O O . ASP A 1 219 ? 37.030 1.470 -10.316 1.00 78.00 219 ASP A O 1
ATOM 1663 N N . GLY A 1 220 ? 37.667 -0.371 -9.215 1.00 79.12 220 GLY A N 1
ATOM 1664 C CA . GLY A 1 220 ? 36.505 -0.402 -8.321 1.00 79.12 220 GLY A CA 1
ATOM 1665 C C . GLY A 1 220 ? 35.211 -0.888 -8.982 1.00 79.12 220 GLY A C 1
ATOM 1666 O O . GLY A 1 220 ? 34.208 -1.029 -8.289 1.00 79.12 220 GLY A O 1
ATOM 1667 N N . LYS A 1 221 ? 35.215 -1.192 -10.286 1.00 85.94 221 LYS A N 1
ATOM 1668 C CA . LYS A 1 221 ? 34.048 -1.681 -11.032 1.00 85.94 221 LYS A CA 1
ATOM 1669 C C . LYS A 1 221 ? 34.011 -3.202 -11.085 1.00 85.94 221 LYS A C 1
ATOM 1671 O O . LYS A 1 221 ? 35.032 -3.862 -11.297 1.00 85.94 221 LYS A O 1
ATOM 1676 N N . ILE A 1 222 ? 32.816 -3.761 -10.936 1.00 88.19 222 ILE A N 1
ATOM 1677 C CA . ILE A 1 222 ? 32.572 -5.195 -11.065 1.00 88.19 222 ILE A CA 1
ATOM 1678 C C . ILE A 1 222 ? 32.426 -5.540 -12.548 1.00 88.19 222 ILE A C 1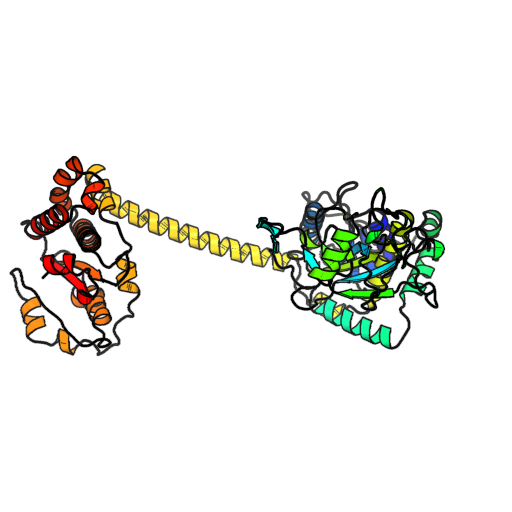
ATOM 1680 O O . ILE A 1 222 ? 31.561 -5.009 -13.248 1.00 88.19 222 ILE A O 1
ATOM 1684 N N . LYS A 1 223 ? 33.267 -6.459 -13.033 1.00 86.50 223 LYS A N 1
ATOM 1685 C CA . LYS A 1 223 ? 33.176 -6.958 -14.407 1.00 86.50 223 LYS A CA 1
ATOM 1686 C C . LYS A 1 223 ? 31.980 -7.900 -14.532 1.00 86.50 223 LYS A C 1
ATOM 1688 O O . LYS A 1 223 ? 31.871 -8.869 -13.786 1.00 86.50 223 LYS A O 1
ATOM 1693 N N . ARG A 1 224 ? 31.109 -7.631 -15.505 1.00 90.12 224 ARG A N 1
ATOM 1694 C CA . ARG A 1 224 ? 29.915 -8.432 -15.803 1.00 90.12 224 ARG A CA 1
ATOM 1695 C C . ARG A 1 224 ? 29.933 -8.891 -17.265 1.00 90.12 224 ARG A C 1
ATOM 1697 O O . ARG A 1 224 ? 30.465 -8.156 -18.102 1.00 90.12 224 ARG A O 1
ATOM 1704 N N . PRO A 1 225 ? 29.380 -10.072 -17.598 1.00 87.94 225 PRO A N 1
ATOM 1705 C CA . PRO A 1 225 ? 29.211 -10.496 -18.988 1.00 87.94 225 PRO A CA 1
ATOM 1706 C C . PRO A 1 225 ? 28.400 -9.473 -19.798 1.00 87.94 225 PRO A C 1
ATOM 1708 O O . PRO A 1 225 ? 27.545 -8.771 -19.251 1.00 87.94 225 PRO A O 1
ATOM 1711 N N . ALA A 1 226 ? 28.629 -9.375 -21.105 1.00 86.56 226 ALA A N 1
ATOM 1712 C CA . ALA A 1 226 ? 27.696 -8.649 -21.965 1.00 86.56 226 ALA A CA 1
ATOM 1713 C C . ALA A 1 226 ? 26.365 -9.425 -22.016 1.00 86.56 226 ALA A C 1
ATOM 1715 O O . ALA A 1 226 ? 26.402 -10.650 -22.063 1.00 86.56 226 ALA A O 1
ATOM 1716 N N . ARG A 1 227 ? 25.209 -8.742 -21.980 1.00 86.31 227 ARG A N 1
ATOM 1717 C CA . ARG A 1 227 ? 23.941 -9.401 -22.357 1.00 86.31 227 ARG A CA 1
ATOM 1718 C C . ARG A 1 227 ? 23.817 -9.431 -23.877 1.00 86.31 227 ARG A C 1
ATOM 1720 O O . ARG A 1 227 ? 24.420 -8.588 -24.544 1.00 86.31 227 ARG A O 1
ATOM 1727 N N . ASP A 1 228 ? 22.968 -10.300 -24.393 1.00 77.62 228 ASP A N 1
ATOM 1728 C CA . ASP A 1 228 ? 22.880 -10.552 -25.832 1.00 77.62 228 ASP A CA 1
ATOM 1729 C C . ASP A 1 228 ? 22.152 -9.449 -26.625 1.00 77.62 228 ASP A C 1
ATOM 1731 O O . ASP A 1 228 ? 22.486 -9.214 -27.785 1.00 77.62 228 ASP A O 1
ATOM 1735 N N . ASP A 1 229 ? 21.229 -8.701 -26.007 1.00 82.06 229 ASP A N 1
ATOM 1736 C CA . ASP A 1 229 ? 20.432 -7.662 -26.688 1.00 82.06 229 ASP A CA 1
ATOM 1737 C C . ASP A 1 229 ? 20.679 -6.237 -26.144 1.00 82.06 229 ASP A C 1
ATOM 1739 O O . ASP A 1 229 ? 21.769 -5.944 -25.664 1.00 82.06 229 ASP A O 1
ATOM 1743 N N . ARG A 1 230 ? 19.724 -5.300 -26.258 1.00 81.69 230 ARG A N 1
ATOM 1744 C CA . ARG A 1 230 ? 19.743 -3.977 -25.584 1.00 81.69 230 ARG A CA 1
ATOM 1745 C C . ARG A 1 230 ? 18.496 -3.745 -24.727 1.00 81.69 230 ARG A C 1
ATOM 1747 O O . ARG A 1 230 ? 18.244 -2.613 -24.321 1.00 81.69 230 ARG A O 1
ATOM 1754 N N . HIS A 1 231 ? 17.713 -4.788 -24.492 1.00 88.88 231 HIS A N 1
ATOM 1755 C CA . HIS A 1 231 ? 16.404 -4.680 -23.876 1.00 88.88 231 HIS A CA 1
ATOM 1756 C C . HIS A 1 231 ? 16.522 -4.674 -22.346 1.00 88.88 231 HIS A C 1
ATOM 1758 O O . HIS A 1 231 ? 17.493 -5.203 -21.789 1.00 88.88 231 HIS A O 1
ATOM 1764 N N . PRO A 1 232 ? 15.585 -4.006 -21.652 1.00 93.75 232 PRO A N 1
ATOM 1765 C CA . PRO A 1 232 ? 15.500 -4.096 -20.202 1.00 93.75 232 PRO A CA 1
ATOM 1766 C C . PRO A 1 232 ? 15.065 -5.506 -19.787 1.00 93.75 232 PRO A C 1
ATOM 1768 O O . PRO A 1 232 ? 14.214 -6.104 -20.439 1.00 93.75 232 PRO A O 1
ATOM 1771 N N . ALA A 1 233 ? 15.630 -6.013 -18.692 1.00 95.56 233 ALA A N 1
ATOM 1772 C CA . ALA A 1 233 ? 15.145 -7.228 -18.042 1.00 95.56 233 ALA A CA 1
ATOM 1773 C C . ALA A 1 233 ? 14.101 -6.889 -16.965 1.00 95.56 233 ALA A C 1
ATOM 1775 O O . ALA A 1 233 ? 14.111 -5.78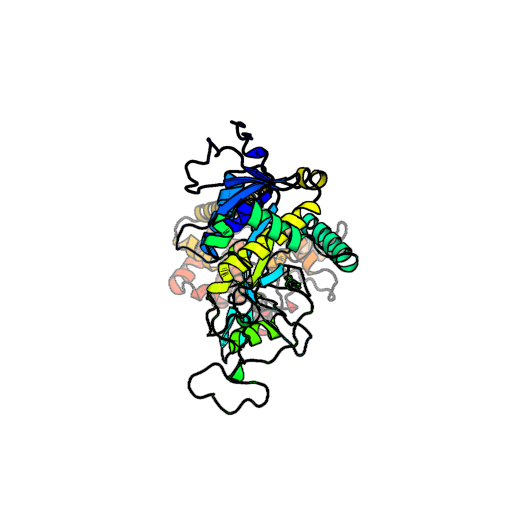6 -16.403 1.00 95.56 233 ALA A O 1
ATOM 1776 N N . PHE A 1 234 ? 13.230 -7.851 -16.658 1.00 97.62 234 PHE A N 1
ATOM 1777 C CA . PHE A 1 234 ? 12.174 -7.714 -15.656 1.00 97.62 234 PHE A CA 1
ATOM 1778 C C . PHE A 1 234 ? 12.467 -8.595 -14.448 1.00 97.62 234 PHE A C 1
ATOM 1780 O O . PHE A 1 234 ? 12.790 -9.773 -14.581 1.00 97.62 234 PHE A O 1
ATOM 1787 N N . TRP A 1 235 ? 12.364 -8.007 -13.260 1.00 97.88 235 TRP A N 1
ATOM 1788 C CA . TRP A 1 235 ? 12.679 -8.668 -12.001 1.00 97.88 235 TRP A CA 1
ATOM 1789 C C . TRP A 1 235 ? 11.491 -8.567 -11.053 1.00 97.88 235 TRP A C 1
ATOM 1791 O O . TRP A 1 235 ? 10.973 -7.478 -10.814 1.00 97.88 235 TRP A O 1
ATOM 1801 N N . TYR A 1 236 ? 11.084 -9.691 -10.473 1.00 97.69 236 TYR A N 1
ATOM 1802 C CA . TYR A 1 236 ? 9.882 -9.780 -9.649 1.00 97.69 236 TYR A CA 1
ATOM 1803 C C . TYR A 1 236 ? 10.248 -10.121 -8.213 1.00 97.69 236 TYR A C 1
ATOM 1805 O O . TYR A 1 236 ? 10.888 -11.140 -7.958 1.00 97.69 236 TYR A O 1
ATOM 1813 N N . GLY A 1 237 ? 9.852 -9.277 -7.264 1.00 96.88 237 GLY A N 1
ATOM 1814 C CA . GLY A 1 237 ? 10.1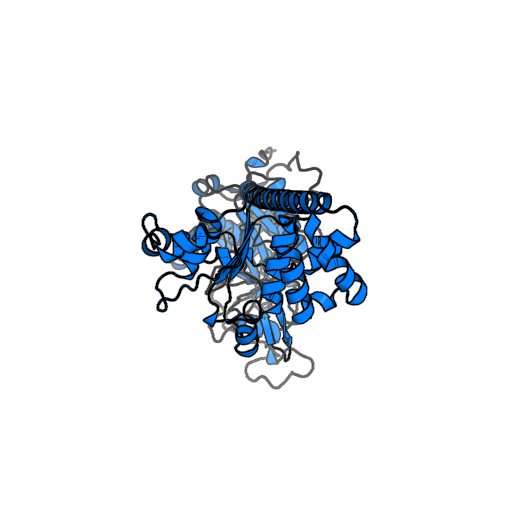15 -9.561 -5.858 1.00 96.88 237 GLY A CA 1
ATOM 1815 C C . GLY A 1 237 ? 9.947 -8.362 -4.946 1.00 96.88 237 GLY A C 1
ATOM 1816 O O . GLY A 1 237 ? 9.163 -7.453 -5.209 1.00 96.88 237 GLY A O 1
ATOM 1817 N N . VAL A 1 238 ? 10.681 -8.384 -3.838 1.00 97.12 238 VAL A N 1
ATOM 1818 C CA . VAL A 1 238 ? 10.530 -7.403 -2.765 1.00 97.12 238 VAL A CA 1
ATOM 1819 C C . VAL A 1 238 ? 11.230 -6.094 -3.119 1.00 97.12 238 VAL A C 1
ATOM 1821 O O . VAL A 1 238 ? 12.409 -6.076 -3.472 1.00 97.12 238 VAL A O 1
ATOM 1824 N N . ILE A 1 239 ? 10.519 -4.984 -2.947 1.00 97.56 239 ILE A N 1
ATOM 1825 C CA . ILE A 1 239 ? 11.066 -3.627 -3.018 1.00 97.56 239 ILE A CA 1
ATOM 1826 C C . ILE A 1 239 ? 11.260 -3.092 -1.596 1.00 97.56 239 ILE A C 1
ATOM 1828 O O . ILE A 1 239 ? 10.358 -3.165 -0.764 1.00 97.56 239 ILE A O 1
ATOM 1832 N N . ALA A 1 240 ? 12.436 -2.560 -1.288 1.00 95.62 240 ALA A N 1
ATOM 1833 C CA . ALA A 1 240 ? 12.717 -1.945 0.002 1.00 95.62 240 ALA A CA 1
ATOM 1834 C C . ALA A 1 240 ? 12.393 -0.444 -0.038 1.00 95.62 240 ALA A C 1
ATOM 1836 O O . ALA A 1 240 ? 12.931 0.297 -0.852 1.00 95.62 240 ALA A O 1
ATOM 1837 N N . SER A 1 241 ? 11.526 0.001 0.863 1.00 94.12 241 SER A N 1
ATOM 1838 C CA . SER A 1 241 ? 11.044 1.377 0.946 1.00 94.12 241 SER A CA 1
ATOM 1839 C C . SER A 1 241 ? 11.498 2.056 2.234 1.00 94.12 241 SER A C 1
ATOM 1841 O O . SER A 1 241 ? 11.483 1.434 3.301 1.00 94.12 241 SER A O 1
ATOM 1843 N N . GLY A 1 242 ? 11.889 3.325 2.157 1.00 88.44 242 GLY A N 1
ATOM 1844 C CA . GLY A 1 242 ? 12.272 4.128 3.321 1.00 88.44 242 GLY A CA 1
ATOM 1845 C C . GLY A 1 242 ? 12.334 5.618 3.001 1.00 88.44 242 GLY A C 1
ATOM 1846 O O . GLY A 1 242 ? 12.168 6.023 1.864 1.00 88.44 242 GLY A O 1
ATOM 1847 N N . ASN A 1 243 ? 12.561 6.470 3.994 1.00 83.50 243 ASN A N 1
ATOM 1848 C CA . ASN A 1 243 ? 12.619 7.922 3.776 1.00 83.50 243 ASN A CA 1
ATOM 1849 C C . ASN A 1 243 ? 14.011 8.428 3.376 1.00 83.50 243 ASN A C 1
ATOM 1851 O O . ASN A 1 243 ? 14.142 9.547 2.876 1.00 83.50 243 ASN A O 1
ATOM 1855 N N . ASP A 1 244 ? 15.043 7.617 3.598 1.00 81.50 244 ASP A N 1
ATOM 1856 C CA . ASP A 1 244 ? 16.423 7.977 3.297 1.00 81.50 244 ASP A CA 1
ATOM 1857 C C . ASP A 1 244 ? 16.777 7.633 1.849 1.00 81.50 244 ASP A C 1
ATOM 1859 O O . ASP A 1 244 ? 16.628 6.494 1.407 1.00 81.50 244 ASP A O 1
ATOM 1863 N N . LEU A 1 245 ? 17.343 8.599 1.123 1.00 83.31 245 LEU A N 1
ATOM 1864 C CA . LEU A 1 245 ? 17.926 8.333 -0.188 1.00 83.31 245 LEU A CA 1
ATOM 1865 C C . LEU A 1 245 ? 19.206 7.497 -0.026 1.00 83.31 245 LEU A C 1
ATOM 1867 O O . LEU A 1 245 ? 20.246 8.010 0.397 1.00 83.31 245 LEU A O 1
ATOM 1871 N N . MET A 1 246 ? 19.128 6.213 -0.375 1.00 88.44 246 MET A N 1
ATOM 1872 C CA . MET A 1 246 ? 20.226 5.256 -0.228 1.00 88.44 246 MET A CA 1
ATOM 1873 C C . MET A 1 246 ? 21.401 5.586 -1.160 1.00 88.44 246 MET A C 1
ATOM 1875 O O . MET A 1 246 ? 21.252 5.615 -2.379 1.00 88.44 246 MET A O 1
ATOM 1879 N N . LYS A 1 247 ? 22.581 5.824 -0.575 1.00 87.88 247 LYS A N 1
ATOM 1880 C CA . LYS A 1 247 ? 23.847 6.101 -1.286 1.00 87.88 247 LYS A CA 1
ATOM 1881 C C . LYS A 1 247 ? 25.034 5.376 -0.654 1.00 87.88 247 LYS A C 1
ATOM 1883 O O . LYS A 1 247 ? 26.121 5.932 -0.506 1.00 87.88 247 LYS A O 1
ATOM 1888 N N . ASN A 1 248 ? 24.793 4.168 -0.163 1.00 87.94 248 ASN A N 1
ATOM 1889 C CA . ASN A 1 248 ? 25.774 3.392 0.580 1.00 87.94 248 ASN A CA 1
ATOM 1890 C C . ASN A 1 248 ? 25.678 1.933 0.143 1.00 87.94 248 ASN A C 1
ATOM 1892 O O . ASN A 1 248 ? 24.741 1.229 0.522 1.00 87.94 248 ASN A O 1
ATOM 1896 N N . ALA A 1 249 ? 26.672 1.474 -0.621 1.00 88.62 249 ALA A N 1
ATOM 1897 C CA . ALA A 1 249 ? 26.679 0.121 -1.163 1.00 88.62 249 ALA A CA 1
ATOM 1898 C C . ALA A 1 249 ? 26.660 -0.963 -0.070 1.00 88.62 249 ALA A C 1
ATOM 1900 O O . ALA A 1 249 ? 26.053 -2.013 -0.256 1.00 88.62 249 ALA A O 1
ATOM 1901 N N . THR A 1 250 ? 27.282 -0.710 1.089 1.00 87.88 250 THR A N 1
ATOM 1902 C CA . THR A 1 250 ? 27.281 -1.658 2.218 1.00 87.88 250 THR A CA 1
ATOM 1903 C C . THR A 1 250 ? 25.885 -1.798 2.822 1.00 87.88 250 THR A C 1
ATOM 1905 O O . THR A 1 250 ? 25.430 -2.911 3.081 1.00 87.88 250 THR A O 1
ATOM 1908 N N . GLU A 1 251 ? 25.185 -0.683 3.035 1.00 88.94 251 GLU A N 1
ATOM 1909 C CA . GLU A 1 251 ? 23.823 -0.702 3.577 1.00 88.94 251 GLU A CA 1
ATOM 1910 C C . GLU A 1 251 ? 22.821 -1.282 2.571 1.00 88.94 251 GLU A C 1
ATOM 1912 O O . GLU A 1 251 ? 21.970 -2.087 2.946 1.00 88.94 251 GLU A O 1
ATOM 1917 N N . ARG A 1 252 ? 22.970 -0.958 1.283 1.00 92.38 252 ARG A N 1
ATOM 1918 C CA . ARG A 1 252 ? 22.227 -1.592 0.187 1.00 92.38 252 ARG A CA 1
ATOM 1919 C C . ARG A 1 252 ? 22.392 -3.111 0.200 1.00 92.38 252 ARG A C 1
ATOM 1921 O O . ARG A 1 252 ? 21.398 -3.835 0.174 1.00 92.38 252 ARG A O 1
ATOM 1928 N N . ASP A 1 253 ? 23.632 -3.600 0.254 1.00 91.62 253 ASP A N 1
ATOM 1929 C CA . ASP A 1 253 ? 23.916 -5.038 0.264 1.00 91.62 253 ASP A CA 1
ATOM 1930 C C . ASP A 1 253 ? 23.327 -5.703 1.517 1.00 91.62 253 ASP A C 1
ATOM 1932 O O . ASP A 1 253 ? 22.771 -6.800 1.431 1.00 91.62 253 ASP A O 1
ATOM 1936 N N . ARG A 1 254 ? 23.377 -5.020 2.672 1.00 91.25 254 ARG A N 1
ATOM 1937 C CA . ARG A 1 254 ? 22.729 -5.462 3.916 1.00 91.25 254 ARG A CA 1
ATOM 1938 C C . ARG A 1 254 ? 21.215 -5.605 3.741 1.00 91.25 254 ARG A C 1
ATOM 1940 O O . ARG A 1 254 ? 20.674 -6.644 4.104 1.00 91.25 254 ARG A O 1
ATOM 1947 N N . ILE A 1 255 ? 20.545 -4.610 3.155 1.00 92.44 255 ILE A N 1
ATOM 1948 C CA . ILE A 1 255 ? 19.100 -4.635 2.856 1.00 92.44 255 ILE A CA 1
ATOM 1949 C C . ILE A 1 255 ? 18.762 -5.797 1.912 1.00 92.44 255 ILE A C 1
ATOM 1951 O O . ILE A 1 255 ? 17.826 -6.555 2.174 1.00 92.44 255 ILE A O 1
ATOM 1955 N N . GLY A 1 256 ? 19.550 -5.993 0.851 1.00 94.12 256 GLY A N 1
ATOM 1956 C CA . GLY A 1 256 ? 19.384 -7.120 -0.070 1.00 94.12 256 GLY A CA 1
ATOM 1957 C C . GLY A 1 256 ? 19.539 -8.483 0.608 1.00 94.12 256 GLY A C 1
ATOM 1958 O O . GLY A 1 256 ? 18.800 -9.421 0.311 1.00 94.12 256 GLY A O 1
ATOM 1959 N N . GLN A 1 257 ? 20.479 -8.612 1.545 1.00 92.81 257 GLN A N 1
ATOM 1960 C CA . GLN A 1 257 ? 20.693 -9.849 2.302 1.00 92.81 257 GLN A CA 1
ATOM 1961 C C . GLN A 1 257 ? 19.587 -10.110 3.327 1.00 92.81 257 GLN A C 1
ATOM 1963 O O . GLN A 1 257 ? 19.102 -11.237 3.411 1.00 92.81 257 GLN A O 1
ATOM 1968 N N . GLU A 1 258 ? 19.201 -9.087 4.090 1.00 90.75 258 GLU A N 1
ATOM 1969 C CA . GLU A 1 258 ? 18.228 -9.196 5.178 1.00 90.75 258 GLU A CA 1
ATOM 1970 C C . GLU A 1 258 ? 16.812 -9.442 4.654 1.00 90.75 258 GLU A C 1
ATOM 1972 O O . GLU A 1 258 ? 16.102 -10.303 5.172 1.00 90.75 258 GLU A O 1
ATOM 1977 N N . PHE A 1 259 ? 16.408 -8.718 3.608 1.00 91.75 259 PHE A N 1
ATOM 1978 C CA . PHE A 1 259 ? 15.025 -8.734 3.132 1.00 91.75 259 PHE A CA 1
ATOM 1979 C C . PHE A 1 259 ? 14.831 -9.468 1.806 1.00 91.75 259 PHE A C 1
ATOM 1981 O O . PHE A 1 259 ? 13.694 -9.685 1.398 1.00 91.75 259 PHE A O 1
ATOM 1988 N N . GLY A 1 260 ? 15.911 -9.849 1.116 1.00 94.25 260 GLY A N 1
ATOM 1989 C CA . GLY A 1 260 ? 15.810 -10.349 -0.258 1.00 94.25 260 GLY A CA 1
ATOM 1990 C C . GLY A 1 260 ? 15.321 -9.283 -1.242 1.00 94.25 260 GLY A C 1
ATOM 1991 O O . GLY A 1 260 ? 14.759 -9.630 -2.275 1.00 94.25 260 GLY A O 1
ATOM 1992 N N . ALA A 1 261 ? 15.486 -8.000 -0.905 1.00 96.56 261 ALA A N 1
ATOM 1993 C CA . ALA A 1 261 ? 15.018 -6.900 -1.735 1.00 96.56 261 ALA A CA 1
ATOM 1994 C C . ALA A 1 261 ? 15.835 -6.779 -3.031 1.00 96.56 261 ALA A C 1
ATOM 1996 O O . ALA A 1 261 ? 17.049 -6.993 -3.029 1.00 96.56 261 ALA A O 1
ATOM 1997 N N . LEU A 1 262 ? 15.158 -6.401 -4.117 1.00 98.00 262 LEU A N 1
ATOM 1998 C CA . LEU A 1 262 ? 15.724 -6.256 -5.463 1.00 98.00 262 LEU A CA 1
ATOM 1999 C C . LEU A 1 262 ? 16.019 -4.796 -5.826 1.00 98.00 262 LEU A C 1
ATOM 2001 O O . LEU A 1 262 ? 16.913 -4.521 -6.624 1.00 98.00 262 LEU A O 1
ATOM 2005 N N . CYS A 1 263 ? 15.294 -3.848 -5.234 1.00 96.75 263 CYS A N 1
ATOM 2006 C CA . CYS A 1 263 ? 15.585 -2.424 -5.354 1.00 96.75 263 CYS A CA 1
ATOM 2007 C C . CYS A 1 263 ? 15.210 -1.657 -4.083 1.00 96.75 263 CYS A C 1
ATOM 2009 O O . CYS A 1 263 ? 14.432 -2.149 -3.262 1.00 96.75 263 CYS A O 1
ATOM 2011 N N . VAL A 1 264 ? 15.748 -0.445 -3.948 1.00 95.94 264 VAL A N 1
ATOM 2012 C CA . VAL A 1 264 ? 15.362 0.550 -2.942 1.00 95.94 264 VAL A CA 1
ATOM 2013 C C . VAL A 1 264 ? 14.645 1.737 -3.590 1.00 95.94 264 VAL A C 1
ATOM 2015 O O . VAL A 1 264 ? 15.003 2.157 -4.692 1.00 95.94 264 VAL A O 1
ATOM 2018 N N . GLU A 1 265 ? 13.648 2.294 -2.913 1.00 93.94 265 GLU A N 1
ATOM 2019 C CA . GLU A 1 265 ? 12.926 3.511 -3.314 1.00 93.94 265 GLU A CA 1
ATOM 2020 C C . GLU A 1 265 ? 12.378 4.256 -2.081 1.00 93.94 265 GLU A C 1
ATOM 2022 O O . GLU A 1 265 ? 12.586 3.800 -0.952 1.00 93.94 265 GLU A O 1
ATOM 2027 N N . THR A 1 266 ? 11.731 5.416 -2.280 1.00 90.56 266 THR A N 1
ATOM 2028 C CA . THR A 1 266 ? 11.419 6.341 -1.176 1.00 90.56 266 THR A CA 1
ATOM 2029 C C . THR A 1 266 ? 9.942 6.596 -0.875 1.00 90.56 266 THR A C 1
ATOM 2031 O O . THR A 1 266 ? 9.622 7.367 0.033 1.00 90.56 266 THR A O 1
ATOM 2034 N N . GLU A 1 267 ? 9.007 5.976 -1.593 1.00 90.31 267 GLU A N 1
ATOM 2035 C CA . GLU A 1 267 ? 7.592 6.346 -1.502 1.00 90.31 267 GLU A CA 1
ATOM 2036 C C . GLU A 1 267 ? 6.668 5.218 -1.041 1.00 90.31 267 GLU A C 1
ATOM 2038 O O . GLU A 1 267 ? 5.697 5.498 -0.335 1.00 90.31 267 GLU A O 1
ATOM 2043 N N . ALA A 1 268 ? 6.942 3.966 -1.416 1.00 84.69 268 ALA A N 1
ATOM 2044 C CA . ALA A 1 268 ? 5.986 2.862 -1.332 1.00 84.69 268 ALA A CA 1
ATOM 2045 C C . ALA A 1 268 ? 5.405 2.615 0.066 1.00 84.69 268 ALA A C 1
ATOM 2047 O O . ALA A 1 268 ? 4.196 2.404 0.208 1.00 84.69 268 ALA A O 1
ATOM 2048 N N . ALA A 1 269 ? 6.233 2.708 1.108 1.00 84.19 269 ALA A N 1
ATOM 2049 C CA . ALA A 1 269 ? 5.816 2.524 2.495 1.00 84.19 269 ALA A CA 1
ATOM 2050 C C . ALA A 1 269 ? 4.736 3.521 2.946 1.00 84.19 269 ALA A C 1
ATOM 2052 O O . ALA A 1 269 ? 3.987 3.220 3.871 1.00 84.19 269 ALA A O 1
ATOM 2053 N N . GLY A 1 270 ? 4.636 4.685 2.295 1.00 81.19 270 GLY A N 1
ATOM 2054 C CA . GLY A 1 270 ? 3.662 5.718 2.638 1.00 81.19 270 GLY A CA 1
ATOM 2055 C C . GLY A 1 270 ? 2.247 5.471 2.118 1.00 81.19 270 GLY A C 1
ATOM 2056 O O . GLY A 1 270 ? 1.329 6.110 2.615 1.00 81.19 270 GLY A O 1
ATOM 2057 N N . LEU A 1 271 ? 2.053 4.590 1.129 1.00 85.31 271 LEU A N 1
ATOM 2058 C CA . LEU A 1 271 ? 0.735 4.403 0.501 1.00 85.31 271 LEU A CA 1
ATOM 2059 C C . LEU A 1 271 ? 0.236 2.956 0.444 1.00 85.31 271 LEU A C 1
ATOM 2061 O O . LEU A 1 271 ? -0.964 2.751 0.310 1.00 85.31 271 LEU A O 1
ATOM 2065 N N . MET A 1 272 ? 1.109 1.949 0.553 1.00 77.50 272 MET A N 1
ATOM 2066 C CA . MET A 1 272 ? 0.741 0.562 0.226 1.00 77.50 272 MET A CA 1
ATOM 2067 C C . MET A 1 272 ? -0.387 -0.022 1.097 1.00 77.50 272 MET A C 1
ATOM 2069 O O . MET A 1 272 ? -1.069 -0.957 0.685 1.00 77.50 272 MET A O 1
ATOM 2073 N N . ASN A 1 273 ? -0.606 0.515 2.300 1.00 79.19 273 ASN A N 1
ATOM 2074 C CA . ASN A 1 273 ? -1.672 0.043 3.185 1.00 79.19 273 ASN A CA 1
ATOM 2075 C C . ASN A 1 273 ? -3.050 0.652 2.890 1.00 79.19 273 ASN A C 1
ATOM 2077 O O . ASN A 1 273 ? -4.055 0.001 3.200 1.00 79.19 273 ASN A O 1
ATOM 2081 N N . ASP A 1 274 ? -3.087 1.829 2.265 1.00 80.25 274 ASP A N 1
ATOM 2082 C CA . ASP A 1 274 ? -4.300 2.642 2.097 1.00 80.25 274 ASP A CA 1
ATOM 2083 C C . ASP A 1 274 ? -4.701 2.801 0.623 1.00 80.25 274 ASP A C 1
ATOM 2085 O O . ASP A 1 274 ? -5.857 3.072 0.311 1.00 80.25 274 ASP A O 1
ATOM 2089 N N . PHE A 1 275 ? -3.768 2.561 -0.298 1.00 88.44 275 PHE A N 1
ATOM 2090 C CA . PHE A 1 275 ? -3.987 2.645 -1.733 1.00 88.44 275 PHE A CA 1
ATOM 2091 C C . PHE A 1 275 ? -3.590 1.323 -2.400 1.00 88.44 275 PHE A C 1
ATOM 2093 O O . PHE A 1 275 ? -2.397 1.032 -2.525 1.00 88.44 275 PHE A O 1
ATOM 2100 N N . PRO A 1 276 ? -4.568 0.492 -2.811 1.00 91.94 276 PRO A N 1
ATOM 2101 C CA . PRO A 1 276 ? -4.293 -0.804 -3.415 1.00 91.94 276 PRO A CA 1
ATOM 2102 C C . PRO A 1 276 ? -3.560 -0.638 -4.753 1.00 91.94 276 PRO A C 1
ATOM 2104 O O . PRO A 1 276 ? -4.148 -0.217 -5.751 1.00 91.94 276 PRO A O 1
ATOM 2107 N N . CYS A 1 277 ? -2.264 -0.952 -4.788 1.00 94.56 277 CYS A N 1
ATOM 2108 C CA . CYS A 1 277 ? -1.442 -0.748 -5.976 1.00 94.56 277 CYS A CA 1
ATOM 2109 C C . CYS A 1 277 ? -0.316 -1.769 -6.147 1.00 94.56 277 CYS A C 1
ATOM 2111 O O . CYS A 1 277 ? 0.076 -2.460 -5.208 1.00 94.56 277 CYS A O 1
ATOM 2113 N N . ILE A 1 278 ? 0.238 -1.810 -7.359 1.00 97.00 278 ILE A N 1
ATOM 2114 C CA . ILE A 1 278 ? 1.503 -2.484 -7.679 1.00 97.00 278 ILE A CA 1
ATOM 2115 C C . ILE A 1 278 ? 2.589 -1.442 -7.982 1.00 97.00 278 ILE A C 1
ATOM 2117 O O . ILE A 1 278 ? 2.302 -0.374 -8.532 1.00 97.00 278 ILE A O 1
ATOM 2121 N N . PHE A 1 279 ? 3.835 -1.740 -7.621 1.00 97.06 279 PHE A N 1
ATOM 2122 C CA . PHE A 1 279 ? 4.985 -0.861 -7.828 1.00 97.06 279 PHE A CA 1
ATOM 2123 C C . PHE A 1 279 ? 5.829 -1.346 -9.001 1.00 97.06 279 PHE A C 1
ATOM 2125 O O . PHE A 1 279 ? 6.146 -2.531 -9.096 1.00 97.06 279 PHE A O 1
ATOM 2132 N N . ILE A 1 280 ? 6.212 -0.412 -9.870 1.00 98.56 280 ILE A N 1
ATOM 2133 C CA . ILE A 1 280 ? 6.990 -0.660 -11.085 1.00 98.56 280 ILE A CA 1
ATOM 2134 C C . ILE A 1 280 ? 8.144 0.344 -11.100 1.00 98.56 280 ILE A C 1
ATOM 2136 O O . ILE A 1 280 ? 7.934 1.550 -11.265 1.00 98.56 280 ILE A O 1
ATOM 2140 N N . ARG A 1 281 ? 9.366 -0.148 -10.878 1.00 98.38 281 ARG A N 1
ATOM 2141 C CA . ARG A 1 281 ? 10.564 0.670 -10.663 1.00 98.38 281 ARG A CA 1
ATOM 2142 C C . ARG A 1 281 ? 11.608 0.421 -11.734 1.00 98.38 281 ARG A C 1
ATOM 2144 O O . ARG A 1 281 ? 12.216 -0.640 -11.778 1.00 98.38 281 ARG A O 1
ATOM 2151 N N . GLY A 1 282 ? 11.848 1.423 -12.567 1.00 98.38 282 GLY A N 1
ATOM 2152 C CA . GLY A 1 282 ? 12.983 1.431 -13.477 1.00 98.38 282 GLY A CA 1
ATOM 2153 C C . GLY A 1 282 ? 14.274 1.689 -12.710 1.00 98.38 282 GLY A C 1
ATOM 2154 O O . GLY A 1 282 ? 14.353 2.623 -11.911 1.00 98.38 282 GLY A O 1
ATOM 2155 N N . ILE A 1 283 ? 15.306 0.898 -12.960 1.00 97.94 283 ILE A N 1
ATOM 2156 C CA . ILE A 1 283 ? 16.561 1.000 -12.221 1.00 97.94 283 ILE A CA 1
ATOM 2157 C C . ILE A 1 283 ? 17.422 2.132 -12.783 1.00 97.94 283 ILE A C 1
ATOM 2159 O O . ILE A 1 283 ? 17.885 2.068 -13.924 1.00 97.94 283 ILE A O 1
ATOM 2163 N N . CYS A 1 284 ? 17.628 3.188 -11.991 1.00 95.69 284 CYS A N 1
ATOM 2164 C CA . CYS A 1 284 ? 18.370 4.384 -12.408 1.00 95.69 284 CYS A CA 1
ATOM 2165 C C . CYS A 1 284 ? 19.776 4.493 -11.813 1.00 95.69 284 CYS A C 1
ATOM 2167 O O . CYS A 1 284 ? 20.624 5.182 -12.369 1.00 95.69 284 CYS A O 1
ATOM 2169 N N . ASP A 1 285 ? 20.032 3.823 -10.697 1.00 94.81 285 ASP A N 1
ATOM 2170 C CA . ASP A 1 285 ? 21.343 3.728 -10.064 1.00 94.81 285 ASP A CA 1
ATOM 2171 C C . ASP A 1 285 ? 21.447 2.411 -9.280 1.00 94.81 285 ASP A C 1
ATOM 2173 O O . ASP A 1 285 ? 20.553 1.564 -9.341 1.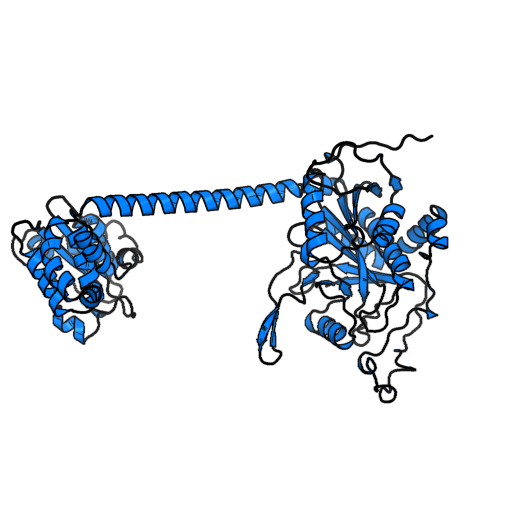00 94.81 285 ASP A O 1
ATOM 2177 N N . TYR A 1 286 ? 22.557 2.228 -8.568 1.00 94.19 286 TYR A N 1
ATOM 2178 C CA . TYR A 1 286 ? 22.798 1.068 -7.715 1.00 94.19 286 TYR A CA 1
ATOM 2179 C C . TYR A 1 286 ? 22.774 1.416 -6.232 1.00 94.19 286 TYR A C 1
ATOM 2181 O O . TYR A 1 286 ? 23.414 0.713 -5.458 1.00 94.19 286 TYR A O 1
ATOM 2189 N N . ALA A 1 287 ? 22.098 2.494 -5.819 1.00 90.81 287 ALA A N 1
ATOM 2190 C CA . ALA A 1 287 ? 21.978 2.898 -4.416 1.00 90.81 287 ALA A CA 1
ATOM 2191 C C . ALA A 1 287 ? 23.322 2.988 -3.652 1.00 90.81 287 ALA A C 1
ATOM 2193 O O . ALA A 1 287 ? 23.393 2.787 -2.436 1.00 90.81 287 ALA A O 1
ATOM 2194 N N . ASP A 1 288 ? 24.405 3.261 -4.378 1.00 86.44 288 ASP A N 1
ATOM 2195 C CA . ASP A 1 288 ? 25.757 3.447 -3.864 1.00 86.44 288 ASP A CA 1
ATOM 2196 C C . ASP A 1 288 ? 26.153 4.930 -3.924 1.00 86.44 288 ASP A C 1
ATOM 2198 O O . ASP A 1 288 ? 25.332 5.808 -4.213 1.00 86.44 288 ASP A O 1
ATOM 2202 N N . SER A 1 289 ? 27.400 5.247 -3.580 1.00 82.75 289 SER A N 1
ATOM 2203 C CA . SER A 1 289 ? 27.857 6.638 -3.575 1.00 82.75 289 SER A CA 1
ATOM 2204 C C . SER A 1 289 ? 27.945 7.268 -4.981 1.00 82.75 289 SER A C 1
ATOM 2206 O O . SER A 1 289 ? 27.991 8.499 -5.104 1.00 82.75 289 SER A O 1
ATOM 2208 N N . HIS A 1 290 ? 27.912 6.462 -6.050 1.00 80.44 290 HIS A N 1
ATOM 2209 C CA . HIS A 1 290 ? 28.089 6.886 -7.435 1.00 80.44 290 HIS A CA 1
ATOM 2210 C C . HIS A 1 290 ? 26.732 7.187 -8.078 1.00 80.44 290 HIS A C 1
ATOM 2212 O O . HIS A 1 290 ? 26.094 6.353 -8.721 1.00 80.44 290 HIS A O 1
ATOM 2218 N N . LYS A 1 291 ? 26.283 8.436 -7.930 1.00 70.12 291 LYS A N 1
ATOM 2219 C CA . LYS A 1 291 ? 25.026 8.904 -8.527 1.00 70.12 291 LYS A CA 1
ATOM 2220 C C . LYS A 1 291 ? 25.048 8.763 -10.055 1.00 70.12 291 LYS A C 1
ATOM 2222 O O . LYS A 1 291 ? 25.997 9.217 -10.694 1.00 70.12 291 LYS A O 1
ATOM 2227 N N . ASN A 1 292 ? 23.971 8.235 -10.644 1.00 76.19 292 ASN A N 1
ATOM 2228 C CA . ASN A 1 292 ? 23.860 8.064 -12.095 1.00 76.19 292 ASN A CA 1
ATOM 2229 C C . ASN A 1 292 ? 22.614 8.740 -12.697 1.00 76.19 292 ASN A C 1
ATOM 2231 O O . ASN A 1 292 ? 21.694 8.109 -13.215 1.00 76.19 292 ASN A O 1
ATOM 2235 N N . ASP A 1 293 ? 22.599 10.075 -12.659 1.00 82.12 293 ASP A N 1
ATOM 2236 C CA . ASP A 1 293 ? 21.465 10.893 -13.122 1.00 82.12 293 ASP A CA 1
ATOM 2237 C C . ASP A 1 293 ? 21.117 10.700 -14.609 1.00 82.12 293 ASP A C 1
ATOM 2239 O O . ASP A 1 293 ? 19.985 10.968 -15.020 1.00 82.12 293 ASP A O 1
ATOM 2243 N N . ALA A 1 294 ? 22.066 10.219 -15.419 1.00 88.62 294 ALA A N 1
ATOM 2244 C CA . ALA A 1 294 ? 21.869 9.973 -16.846 1.00 88.62 294 ALA A CA 1
ATOM 2245 C C . ALA A 1 294 ? 20.796 8.907 -17.122 1.00 88.62 294 ALA A C 1
ATOM 2247 O O . ALA A 1 294 ? 20.125 8.964 -18.152 1.00 88.62 294 ALA A O 1
ATOM 2248 N N . TRP A 1 295 ? 20.595 7.966 -16.195 1.00 94.88 295 TRP A N 1
ATOM 2249 C CA . TRP A 1 295 ? 19.668 6.853 -16.379 1.00 94.88 295 TRP A CA 1
ATOM 2250 C C . TRP A 1 295 ? 18.253 7.135 -15.892 1.00 94.88 295 TRP A C 1
ATOM 2252 O O . TRP A 1 295 ? 17.338 6.460 -16.347 1.00 94.88 295 TRP A O 1
ATOM 2262 N N . GLN A 1 296 ? 18.025 8.144 -15.043 1.00 95.69 296 GLN A N 1
ATOM 2263 C CA . GLN A 1 296 ? 16.701 8.402 -14.448 1.00 95.69 296 GLN A CA 1
ATOM 2264 C C . GLN A 1 296 ? 15.586 8.525 -15.493 1.00 95.69 296 GLN A C 1
ATOM 2266 O O . GLN A 1 296 ? 14.501 7.965 -15.337 1.00 95.69 296 GLN A O 1
ATOM 2271 N N . LYS A 1 297 ? 15.859 9.233 -16.594 1.00 97.06 297 LYS A N 1
ATOM 2272 C CA . LYS A 1 297 ? 14.888 9.445 -17.676 1.00 97.06 297 LYS A CA 1
ATOM 2273 C C . LYS A 1 297 ? 14.618 8.168 -18.467 1.00 97.06 297 LYS A C 1
ATOM 2275 O O . LYS A 1 297 ? 13.458 7.849 -18.704 1.00 97.06 297 LYS A O 1
ATOM 2280 N N . TYR A 1 298 ? 15.662 7.433 -18.850 1.00 97.12 298 TYR A N 1
ATOM 2281 C CA . TYR A 1 298 ? 15.498 6.164 -19.562 1.00 97.12 298 TYR A CA 1
ATOM 2282 C C . TYR A 1 298 ? 14.814 5.110 -18.683 1.00 97.12 298 TYR A C 1
ATOM 2284 O O . TYR A 1 298 ? 13.852 4.495 -19.122 1.00 97.12 298 TYR A O 1
ATOM 2292 N N . ALA A 1 299 ? 15.230 4.977 -17.423 1.00 97.88 299 ALA A N 1
ATOM 2293 C CA . ALA A 1 299 ? 14.626 4.077 -16.444 1.00 97.88 299 ALA A CA 1
ATOM 2294 C C . ALA A 1 299 ? 13.145 4.408 -16.185 1.00 97.88 299 ALA A C 1
ATOM 2296 O O . ALA A 1 299 ? 12.303 3.519 -16.118 1.00 97.88 299 ALA A O 1
ATOM 2297 N N . SER A 1 300 ? 12.790 5.696 -16.124 1.00 98.12 300 SER A N 1
ATOM 2298 C CA . SER A 1 300 ? 11.379 6.107 -16.077 1.00 98.12 300 SER A CA 1
ATOM 2299 C C . SER A 1 300 ? 10.604 5.634 -17.306 1.00 98.12 300 SER A C 1
ATOM 2301 O O . SER A 1 300 ? 9.453 5.219 -17.195 1.00 98.12 300 SER A O 1
ATOM 2303 N N . LEU A 1 301 ? 11.230 5.704 -18.486 1.00 97.75 301 LEU A N 1
ATOM 2304 C CA . LEU A 1 301 ? 10.616 5.293 -19.743 1.00 97.75 301 LEU A CA 1
ATOM 2305 C C . LEU A 1 301 ? 10.435 3.775 -19.827 1.00 97.75 301 LEU A C 1
ATOM 2307 O O . LEU A 1 301 ? 9.381 3.332 -20.274 1.00 97.75 301 LEU A O 1
ATOM 2311 N N . THR A 1 302 ? 11.411 2.985 -19.372 1.00 98.31 302 THR A N 1
ATOM 2312 C CA . THR A 1 302 ? 11.298 1.519 -19.324 1.00 98.31 302 THR A CA 1
ATOM 2313 C C . THR A 1 302 ? 10.240 1.069 -18.324 1.00 98.31 302 THR A C 1
ATOM 2315 O O . THR A 1 302 ? 9.420 0.218 -18.663 1.00 98.31 302 THR A O 1
ATOM 2318 N N . ALA A 1 303 ? 10.171 1.701 -17.149 1.00 98.75 303 ALA A N 1
ATOM 2319 C CA . ALA A 1 303 ? 9.123 1.439 -16.164 1.00 98.75 303 ALA A CA 1
ATOM 2320 C C . ALA A 1 303 ? 7.724 1.755 -16.712 1.00 98.75 303 ALA A C 1
ATOM 2322 O O . ALA A 1 303 ? 6.806 0.949 -16.580 1.00 98.75 303 ALA A O 1
ATOM 2323 N N . ALA A 1 304 ? 7.559 2.908 -17.370 1.00 98.75 304 ALA A N 1
ATOM 2324 C CA . ALA A 1 304 ? 6.291 3.275 -17.990 1.00 98.75 304 ALA A CA 1
ATOM 2325 C C . ALA A 1 304 ? 5.921 2.323 -19.138 1.00 98.75 304 ALA A C 1
ATOM 2327 O O . ALA A 1 304 ? 4.771 1.901 -19.232 1.00 98.75 304 ALA A O 1
ATOM 2328 N N . ALA A 1 305 ? 6.880 1.942 -19.986 1.00 98.62 305 ALA A N 1
ATOM 2329 C CA . ALA A 1 305 ? 6.644 0.985 -21.064 1.00 98.62 305 ALA A CA 1
ATOM 2330 C C . ALA A 1 305 ? 6.185 -0.380 -20.528 1.00 98.62 305 ALA A C 1
ATOM 2332 O O . ALA A 1 305 ? 5.223 -0.938 -21.052 1.00 98.62 305 ALA A O 1
ATOM 2333 N N . TYR A 1 306 ? 6.806 -0.870 -19.451 1.00 98.75 306 TYR A N 1
ATOM 2334 C CA . TYR A 1 306 ? 6.352 -2.081 -18.771 1.00 98.75 306 TYR A CA 1
ATOM 2335 C C . TYR A 1 306 ? 4.946 -1.905 -18.187 1.00 98.75 306 TYR A C 1
ATOM 2337 O O . TYR A 1 306 ? 4.100 -2.773 -18.358 1.00 98.75 306 TYR A O 1
ATOM 2345 N N . ALA A 1 307 ? 4.654 -0.768 -17.544 1.00 98.75 307 ALA A N 1
ATOM 2346 C CA . ALA A 1 307 ? 3.319 -0.485 -17.013 1.00 98.75 307 ALA A CA 1
ATOM 2347 C C . ALA A 1 307 ? 2.237 -0.494 -18.107 1.00 98.75 307 ALA A C 1
ATOM 2349 O O . ALA A 1 307 ? 1.123 -0.952 -17.859 1.00 98.75 307 ALA A O 1
ATOM 2350 N N . LYS A 1 308 ? 2.569 -0.021 -19.316 1.00 98.62 308 LYS A N 1
ATOM 2351 C CA . LYS A 1 308 ? 1.687 -0.117 -20.482 1.00 98.62 308 LYS A CA 1
ATOM 2352 C C . LYS A 1 308 ? 1.419 -1.571 -20.856 1.00 98.62 308 LYS A C 1
ATOM 2354 O O . LYS A 1 308 ? 0.258 -1.953 -20.897 1.00 98.62 308 LYS A O 1
ATOM 2359 N N . GLU A 1 309 ? 2.471 -2.359 -21.084 1.00 98.56 309 GLU A N 1
ATOM 2360 C CA . GLU A 1 309 ? 2.329 -3.783 -21.413 1.00 98.56 309 GLU A CA 1
ATOM 2361 C C . GLU A 1 309 ? 1.537 -4.524 -20.332 1.00 98.56 309 GLU A C 1
ATOM 2363 O O . GLU A 1 309 ? 0.610 -5.253 -20.649 1.00 98.56 309 GLU A O 1
ATOM 2368 N N . PHE A 1 310 ? 1.832 -4.279 -19.057 1.00 98.50 310 PHE A N 1
ATOM 2369 C CA . PHE A 1 310 ? 1.142 -4.901 -17.932 1.00 98.50 310 PHE A CA 1
ATOM 2370 C C . PHE A 1 310 ? -0.372 -4.648 -17.936 1.00 98.50 310 PHE A C 1
ATOM 2372 O O . PHE A 1 310 ? -1.143 -5.570 -17.673 1.00 98.50 310 PHE A O 1
ATOM 2379 N N . LEU A 1 311 ? -0.818 -3.434 -18.275 1.00 98.00 311 LEU A N 1
ATOM 2380 C CA . LEU A 1 311 ? -2.247 -3.113 -18.351 1.00 98.00 311 LEU A CA 1
ATOM 2381 C C . LEU A 1 311 ? -2.988 -3.862 -19.472 1.00 98.00 311 LEU A C 1
ATOM 2383 O O . LEU A 1 311 ? -4.200 -4.028 -19.357 1.00 98.00 311 LEU A O 1
ATOM 2387 N N . ASP A 1 312 ? -2.291 -4.354 -20.501 1.00 97.12 312 ASP A N 1
ATOM 2388 C CA . ASP A 1 312 ? -2.854 -5.226 -21.550 1.00 97.12 312 ASP A CA 1
ATOM 2389 C C . ASP A 1 312 ? -3.332 -6.576 -20.974 1.00 97.12 312 ASP A C 1
ATOM 2391 O O . ASP A 1 312 ? -4.265 -7.186 -21.489 1.00 97.12 312 ASP A O 1
ATOM 2395 N N . TYR A 1 313 ? -2.735 -7.018 -19.858 1.00 96.56 313 TYR A N 1
ATOM 2396 C CA . TYR A 1 313 ? -3.067 -8.274 -19.168 1.00 96.56 313 TYR A CA 1
ATOM 2397 C C . TYR A 1 313 ? -4.032 -8.081 -17.994 1.00 96.56 313 TYR A C 1
ATOM 2399 O O . TYR A 1 313 ? -4.494 -9.056 -17.396 1.00 96.56 313 TYR A O 1
ATOM 2407 N N . VAL A 1 314 ? -4.367 -6.836 -17.648 1.00 95.94 314 VAL A N 1
ATOM 2408 C CA . VAL A 1 314 ? -5.391 -6.545 -16.643 1.00 95.94 314 VAL A CA 1
ATOM 2409 C C . VAL A 1 314 ? -6.746 -6.468 -17.340 1.00 95.94 314 VAL A C 1
ATOM 2411 O O . VAL A 1 314 ? -6.999 -5.565 -18.132 1.00 95.94 314 VAL A O 1
ATOM 2414 N N . SER A 1 315 ? -7.647 -7.403 -17.038 1.00 90.31 315 SER A N 1
ATOM 2415 C CA . SER A 1 315 ? -8.962 -7.441 -17.686 1.00 90.31 315 SER A CA 1
ATOM 2416 C C . SER A 1 315 ? -9.882 -6.303 -17.195 1.00 90.31 315 SER A C 1
ATOM 2418 O O . SER A 1 315 ? -10.064 -6.142 -15.979 1.00 90.31 315 SER A O 1
ATOM 2420 N N . PRO A 1 316 ? -10.522 -5.531 -18.097 1.00 84.88 316 PRO A N 1
ATOM 2421 C CA . PRO A 1 316 ? -11.435 -4.451 -17.709 1.00 84.88 316 PRO A CA 1
ATOM 2422 C C . PRO A 1 316 ? -12.721 -4.927 -17.025 1.00 84.88 316 PRO A C 1
ATOM 2424 O O . PRO A 1 316 ? -13.241 -4.232 -16.156 1.00 84.88 316 PRO A O 1
ATOM 2427 N N . GLU A 1 317 ? -13.248 -6.099 -17.393 1.00 82.69 317 GLU A N 1
ATOM 2428 C CA . GLU A 1 317 ? -14.512 -6.612 -16.840 1.00 82.69 317 GLU A CA 1
ATOM 2429 C C . GLU A 1 317 ? -14.408 -6.910 -15.328 1.00 82.69 317 GLU A C 1
ATOM 2431 O O . GLU A 1 317 ? -15.165 -6.312 -14.560 1.00 82.69 317 GLU A O 1
ATOM 2436 N N . PRO A 1 318 ? -13.436 -7.712 -14.842 1.00 80.38 318 PRO A N 1
ATOM 2437 C CA . PRO A 1 318 ? -13.181 -7.857 -13.409 1.00 80.38 318 PRO A CA 1
ATOM 2438 C C . PRO A 1 318 ? -12.829 -6.533 -12.726 1.00 80.38 318 PRO A C 1
ATOM 2440 O O . PRO A 1 318 ? -13.287 -6.288 -11.616 1.00 80.38 318 PRO A O 1
ATOM 2443 N N . THR A 1 319 ? -12.084 -5.645 -13.397 1.00 82.12 319 THR A N 1
ATOM 2444 C CA . THR A 1 319 ? -11.735 -4.324 -12.845 1.00 82.12 319 THR A CA 1
ATOM 2445 C C . THR A 1 319 ? -12.980 -3.520 -12.474 1.00 82.12 319 THR A C 1
ATOM 2447 O O . THR A 1 319 ? -13.028 -2.913 -11.409 1.00 82.12 319 THR A O 1
ATOM 2450 N N . ARG A 1 320 ? -14.031 -3.541 -13.302 1.00 82.81 320 ARG A N 1
ATOM 2451 C CA . ARG A 1 320 ? -15.286 -2.827 -13.007 1.00 82.81 320 ARG A CA 1
ATOM 2452 C C . ARG A 1 320 ? -16.033 -3.389 -11.796 1.00 82.81 320 ARG A C 1
ATOM 2454 O O . ARG A 1 320 ? -16.761 -2.632 -11.151 1.00 82.81 320 ARG A O 1
ATOM 2461 N N . LEU A 1 321 ? -15.859 -4.681 -11.511 1.00 84.75 321 LEU A N 1
ATOM 2462 C CA . LEU A 1 321 ? -16.472 -5.384 -10.380 1.00 84.75 321 LEU A CA 1
ATOM 2463 C C . LEU A 1 321 ? -15.709 -5.190 -9.065 1.00 84.75 321 LEU A C 1
ATOM 2465 O O . LEU A 1 321 ? -16.277 -5.440 -8.003 1.00 84.75 321 LEU A O 1
ATOM 2469 N N . GLU A 1 322 ? -14.453 -4.741 -9.121 1.00 88.62 322 GLU A N 1
ATOM 2470 C CA . GLU A 1 322 ? -13.703 -4.385 -7.919 1.00 88.62 322 GLU A CA 1
ATOM 2471 C C . GLU A 1 322 ? -14.414 -3.270 -7.147 1.00 88.62 322 GLU A C 1
ATOM 2473 O O . GLU A 1 322 ? -15.069 -2.388 -7.717 1.00 88.62 322 GLU A O 1
ATOM 2478 N N . THR A 1 323 ? -14.271 -3.305 -5.824 1.00 90.12 323 THR A N 1
ATOM 2479 C CA . THR A 1 323 ? -14.828 -2.257 -4.965 1.00 90.12 323 THR A CA 1
ATOM 2480 C C . THR A 1 323 ? -14.021 -0.970 -5.161 1.00 90.12 323 THR A C 1
ATOM 2482 O O . THR A 1 323 ? -12.788 -1.031 -5.157 1.00 90.12 323 THR A O 1
ATOM 2485 N N . PRO A 1 324 ? -14.665 0.199 -5.335 1.00 93.06 324 PRO A N 1
ATOM 2486 C CA . PRO A 1 324 ? -13.948 1.464 -5.383 1.00 93.06 324 PRO A CA 1
ATOM 2487 C C . PRO A 1 324 ? -13.084 1.693 -4.138 1.00 93.06 324 PRO A C 1
ATOM 2489 O O . PRO A 1 324 ? -13.502 1.390 -3.021 1.00 93.06 324 PRO A O 1
ATOM 2492 N N . ILE A 1 325 ? -11.903 2.291 -4.312 1.00 91.31 325 ILE A N 1
ATOM 2493 C CA . ILE A 1 325 ? -10.981 2.589 -3.204 1.00 91.31 325 ILE A CA 1
ATOM 2494 C C . ILE A 1 325 ? -11.675 3.471 -2.153 1.00 91.31 325 ILE A C 1
ATOM 2496 O O . ILE A 1 325 ? -11.543 3.220 -0.957 1.00 91.31 325 ILE A O 1
ATOM 2500 N N . GLN A 1 326 ? -12.465 4.458 -2.591 1.00 88.44 326 GLN A N 1
ATOM 2501 C CA . GLN A 1 326 ? -13.193 5.350 -1.685 1.00 88.44 326 GLN A CA 1
ATOM 2502 C C . GLN A 1 326 ? -14.214 4.599 -0.815 1.00 88.44 326 GLN A C 1
ATOM 2504 O O . GLN A 1 326 ? -14.315 4.879 0.374 1.00 88.44 326 GLN A O 1
ATOM 2509 N N . ASP A 1 327 ? -14.905 3.592 -1.356 1.00 88.56 327 ASP A N 1
ATOM 2510 C CA . ASP A 1 327 ? -15.887 2.806 -0.597 1.00 88.56 327 ASP A CA 1
ATOM 2511 C C . ASP A 1 327 ? -15.217 1.951 0.491 1.00 88.56 327 ASP A C 1
ATOM 2513 O O . ASP A 1 327 ? -15.778 1.748 1.573 1.00 88.56 327 ASP A O 1
ATOM 2517 N N . ILE A 1 328 ? -13.999 1.461 0.224 1.00 85.06 328 ILE A N 1
ATOM 2518 C CA . ILE A 1 328 ? -13.186 0.743 1.214 1.00 85.06 328 ILE A CA 1
ATOM 2519 C C . ILE A 1 328 ? -12.827 1.687 2.370 1.00 85.06 328 ILE A C 1
ATOM 2521 O O . ILE A 1 328 ? -13.012 1.315 3.532 1.00 85.06 328 ILE A O 1
ATOM 2525 N N . ILE A 1 329 ? -12.364 2.902 2.054 1.00 84.31 329 ILE A N 1
ATOM 2526 C CA . ILE A 1 329 ? -12.027 3.943 3.039 1.00 84.31 329 ILE A CA 1
ATOM 2527 C C . ILE A 1 329 ? -13.265 4.306 3.875 1.00 84.31 329 ILE A C 1
ATOM 2529 O O . ILE A 1 329 ? -13.228 4.226 5.103 1.00 84.31 329 ILE A O 1
ATOM 2533 N N . ASP A 1 330 ? -14.398 4.582 3.229 1.00 85.44 330 ASP A N 1
ATOM 2534 C CA . ASP A 1 330 ? -15.650 4.939 3.905 1.00 85.44 330 ASP A CA 1
ATOM 2535 C C . ASP A 1 330 ? -16.160 3.819 4.831 1.00 85.44 330 ASP A C 1
ATOM 2537 O O . ASP A 1 330 ? -16.740 4.077 5.890 1.00 85.44 330 ASP A O 1
ATOM 2541 N N . SER A 1 331 ? -15.974 2.552 4.444 1.00 84.62 331 SER A N 1
ATOM 2542 C CA . SER A 1 331 ? -16.345 1.395 5.266 1.00 84.62 331 SER A CA 1
ATOM 2543 C C . SER A 1 331 ? -15.494 1.291 6.535 1.00 84.62 331 SER A C 1
ATOM 2545 O O . SER A 1 331 ? -16.025 1.001 7.614 1.00 84.62 331 SER A O 1
ATOM 2547 N N . LEU A 1 332 ? -14.189 1.557 6.429 1.00 80.44 332 LEU A N 1
ATOM 2548 C CA . LEU A 1 332 ? -13.267 1.596 7.567 1.00 80.44 332 LEU A CA 1
ATOM 2549 C C . LEU A 1 332 ? -13.639 2.719 8.540 1.00 80.44 332 LEU A C 1
ATOM 2551 O O . LEU A 1 332 ? -13.789 2.459 9.737 1.00 80.44 332 LEU A O 1
ATOM 2555 N N . ASP A 1 333 ? -13.891 3.925 8.030 1.00 80.56 333 ASP A N 1
ATOM 2556 C CA . ASP A 1 333 ? -14.289 5.074 8.848 1.00 80.56 333 ASP A CA 1
ATOM 2557 C C . ASP A 1 333 ? -15.620 4.830 9.569 1.00 80.56 333 ASP A C 1
ATOM 2559 O O . ASP A 1 333 ? -15.772 5.156 10.749 1.00 80.56 333 ASP A O 1
ATOM 2563 N N . LYS A 1 334 ? -16.590 4.188 8.906 1.00 83.56 334 LYS A N 1
ATOM 2564 C CA . LYS A 1 334 ? -17.858 3.787 9.542 1.00 83.56 334 LYS A CA 1
ATOM 2565 C C . LYS A 1 334 ? -17.642 2.803 10.689 1.00 83.56 334 LYS A C 1
ATOM 2567 O O . LYS A 1 334 ? -18.257 2.964 11.744 1.00 83.56 334 LYS A O 1
ATOM 2572 N N . HIS A 1 335 ? -16.789 1.794 10.508 1.00 81.56 335 HIS A N 1
ATOM 2573 C CA . HIS A 1 335 ? -16.483 0.832 11.570 1.00 81.56 335 HIS A CA 1
ATOM 2574 C C . HIS A 1 335 ? -15.779 1.496 12.754 1.00 81.56 335 HIS A C 1
ATOM 2576 O O . HIS A 1 335 ? -16.146 1.232 13.901 1.00 81.56 335 HIS A O 1
ATOM 2582 N N . LEU A 1 336 ? -14.818 2.382 12.483 1.00 79.00 336 LEU A N 1
ATOM 2583 C CA . LEU A 1 336 ? -14.090 3.108 13.517 1.00 79.00 336 LEU A CA 1
ATOM 2584 C C . LEU A 1 336 ? -15.031 4.011 14.325 1.00 79.00 336 LEU A C 1
ATOM 2586 O O . LEU A 1 336 ? -15.081 3.906 15.549 1.00 79.00 336 LEU A O 1
ATOM 2590 N N . ASN A 1 337 ? -15.852 4.817 13.648 1.00 80.56 337 ASN A N 1
ATOM 2591 C CA . ASN A 1 337 ? -16.831 5.694 14.297 1.00 80.56 337 ASN A CA 1
ATOM 2592 C C . ASN A 1 337 ? -17.858 4.912 15.125 1.00 80.56 337 ASN A C 1
ATOM 2594 O O . ASN A 1 337 ? -18.233 5.341 16.214 1.00 80.56 337 ASN A O 1
ATOM 2598 N N . LYS A 1 338 ? -18.281 3.732 14.654 1.00 84.31 338 LYS A N 1
ATOM 2599 C CA . LYS A 1 338 ? -19.168 2.853 15.424 1.00 84.31 338 LYS A CA 1
ATOM 2600 C C . LYS A 1 338 ? -18.508 2.371 16.719 1.00 84.31 338 LYS A C 1
ATOM 2602 O O . LYS A 1 338 ? -19.169 2.347 17.752 1.00 84.31 338 LYS A O 1
ATOM 2607 N N . GLN A 1 339 ? -17.230 1.990 16.683 1.00 80.31 339 GLN A N 1
ATOM 2608 C CA . GLN A 1 339 ? -16.518 1.587 17.900 1.00 80.31 339 GLN A CA 1
ATOM 2609 C C . GLN A 1 339 ? -16.320 2.752 18.871 1.00 80.31 339 GLN A C 1
ATOM 2611 O O . GLN A 1 339 ? -16.526 2.568 20.067 1.00 80.31 339 GLN A O 1
ATOM 2616 N N . LEU A 1 340 ? -15.989 3.944 18.369 1.00 83.38 340 LEU A N 1
ATOM 2617 C CA . LEU A 1 340 ? -15.922 5.159 19.188 1.00 83.38 340 LEU A CA 1
ATOM 2618 C C . LEU A 1 340 ? -17.256 5.444 19.889 1.00 83.38 340 LEU A C 1
ATOM 2620 O O . LEU A 1 340 ? -17.260 5.655 21.098 1.00 83.38 340 LEU A O 1
ATOM 2624 N N . GLY A 1 341 ? -18.379 5.345 19.170 1.00 82.38 341 GLY A N 1
ATOM 2625 C CA . GLY A 1 341 ? -19.710 5.529 19.755 1.00 82.38 341 GLY A CA 1
ATOM 2626 C C . GLY A 1 341 ? -20.008 4.550 20.897 1.00 82.38 341 GLY A C 1
ATOM 2627 O O . GLY A 1 341 ? -20.484 4.962 21.950 1.00 82.38 341 GLY A O 1
ATOM 2628 N N . LEU A 1 342 ? -19.649 3.270 20.739 1.00 84.19 342 LEU A N 1
ATOM 2629 C CA . LEU A 1 342 ? -19.826 2.261 21.796 1.00 84.19 342 LEU A CA 1
ATOM 2630 C C . LEU A 1 342 ? -18.983 2.562 23.046 1.00 84.19 342 LEU A C 1
ATOM 2632 O O . LEU A 1 342 ? -19.435 2.348 24.170 1.00 84.19 342 LEU A O 1
ATOM 2636 N N . VAL A 1 343 ? -17.757 3.064 22.866 1.00 81.06 343 VAL A N 1
ATOM 2637 C CA . VAL A 1 343 ? -16.884 3.451 23.986 1.00 81.06 343 VAL A CA 1
ATOM 2638 C C . VAL A 1 343 ? -17.440 4.675 24.713 1.00 81.06 343 VAL A C 1
ATOM 2640 O O . VAL A 1 343 ? -17.442 4.706 25.944 1.00 81.06 343 VAL A O 1
ATOM 2643 N N . GLU A 1 344 ? -17.935 5.671 23.977 1.00 85.06 344 GLU A N 1
ATOM 2644 C CA . GLU A 1 344 ? -18.564 6.859 24.561 1.00 85.06 344 GLU A CA 1
ATOM 2645 C C . GLU A 1 344 ? -19.827 6.509 25.359 1.00 85.06 344 GLU A C 1
ATOM 2647 O O . GLU A 1 344 ? -19.992 6.994 26.481 1.00 85.06 344 GLU A O 1
ATOM 2652 N N . GLU A 1 345 ? -20.684 5.629 24.831 1.00 83.94 345 GLU A N 1
ATOM 2653 C CA . GLU A 1 345 ? -21.869 5.134 25.542 1.00 83.94 345 GLU A CA 1
ATOM 2654 C C . GLU A 1 345 ? -21.491 4.422 26.845 1.00 83.94 345 GLU A C 1
ATOM 2656 O O . GLU A 1 345 ? -22.034 4.749 27.904 1.00 83.94 345 GLU A O 1
ATOM 2661 N N . HIS A 1 346 ? -20.501 3.527 26.802 1.00 79.88 346 HIS A N 1
ATOM 2662 C CA . HIS A 1 346 ? -20.036 2.820 27.993 1.00 79.88 346 HIS A CA 1
ATOM 2663 C C . HIS A 1 346 ? -19.458 3.776 29.051 1.00 79.88 346 HIS A C 1
ATOM 2665 O O . HIS A 1 346 ? -19.760 3.661 30.240 1.00 79.88 346 HIS A O 1
ATOM 2671 N N . LEU A 1 347 ? -18.674 4.778 28.636 1.00 79.44 347 LEU A N 1
ATOM 2672 C CA . LEU A 1 347 ? -18.142 5.800 29.544 1.00 79.44 347 LEU A CA 1
ATOM 2673 C C . LEU A 1 347 ? -19.254 6.628 30.204 1.00 79.44 347 LEU A C 1
ATOM 2675 O O . LEU A 1 347 ? -19.147 6.979 31.384 1.00 79.44 347 LEU A O 1
ATOM 2679 N N . LEU A 1 348 ? -20.321 6.941 29.465 1.00 80.44 348 LEU A N 1
ATOM 2680 C CA . LEU A 1 348 ? -21.483 7.650 30.001 1.00 80.44 348 LEU A CA 1
ATOM 2681 C C . LEU A 1 348 ? -22.258 6.799 31.012 1.00 80.44 348 LEU A C 1
ATOM 2683 O O . LEU A 1 348 ? -22.699 7.335 32.031 1.00 80.44 348 LEU A O 1
ATOM 2687 N N . GLU A 1 349 ? -22.410 5.497 30.768 1.00 79.31 349 GLU A N 1
ATOM 2688 C CA . GLU A 1 349 ? -23.022 4.572 31.729 1.00 79.31 349 GLU A CA 1
ATOM 2689 C C . GLU A 1 349 ? -22.211 4.480 33.022 1.00 79.31 349 GLU A C 1
ATOM 2691 O O . GLU A 1 349 ? -22.758 4.742 34.096 1.00 79.31 349 GLU A O 1
ATOM 2696 N N . VAL A 1 350 ? -20.898 4.244 32.928 1.00 73.12 350 VAL A N 1
ATOM 2697 C CA . VAL A 1 350 ? -19.999 4.191 34.094 1.00 73.12 350 VAL A CA 1
ATOM 2698 C C . VAL A 1 350 ? -20.040 5.503 34.883 1.00 73.12 350 VAL A C 1
ATOM 2700 O O . VAL A 1 350 ? -20.112 5.503 36.114 1.00 73.12 350 VAL A O 1
ATOM 2703 N N . ARG A 1 351 ? -20.045 6.656 34.198 1.00 74.81 351 ARG A N 1
ATOM 2704 C CA . ARG A 1 351 ? -20.170 7.958 34.869 1.00 74.81 351 ARG A CA 1
ATOM 2705 C C . ARG A 1 351 ? -21.515 8.098 35.587 1.00 74.81 351 ARG A C 1
ATOM 2707 O O . ARG A 1 351 ? -21.534 8.566 36.722 1.00 74.81 351 ARG A O 1
ATOM 2714 N N . ARG A 1 352 ? -22.627 7.685 34.969 1.00 76.19 352 ARG A N 1
ATOM 2715 C CA . ARG A 1 352 ? -23.961 7.728 35.597 1.00 76.19 352 ARG A CA 1
ATOM 2716 C C . ARG A 1 352 ? -24.050 6.833 36.829 1.00 76.19 352 ARG A C 1
ATOM 2718 O O . ARG A 1 352 ? -24.700 7.219 37.800 1.00 76.19 352 ARG A O 1
ATOM 2725 N N . GLU A 1 353 ? -23.433 5.657 36.806 1.00 68.56 353 GLU A N 1
ATOM 2726 C CA . GLU A 1 353 ? -23.375 4.773 37.974 1.00 68.56 353 GLU A CA 1
ATOM 2727 C C . GLU A 1 353 ? -22.560 5.391 39.112 1.00 68.56 353 GLU A C 1
ATOM 2729 O O . GLU A 1 353 ? -23.048 5.449 40.244 1.00 68.56 353 GLU A O 1
ATOM 2734 N N . ASN A 1 354 ? -21.396 5.967 38.801 1.00 64.81 354 ASN A N 1
ATOM 2735 C CA . ASN A 1 354 ? -20.587 6.702 39.774 1.00 64.81 354 ASN A CA 1
ATOM 2736 C C . ASN A 1 354 ? -21.344 7.905 40.366 1.00 64.81 354 ASN A C 1
ATOM 2738 O O . ASN A 1 354 ? -21.347 8.098 41.578 1.00 64.81 354 ASN A O 1
ATOM 2742 N N . GLU A 1 355 ? -22.065 8.684 39.552 1.00 67.62 355 GLU A N 1
ATOM 2743 C CA . GLU A 1 355 ? -22.878 9.808 40.043 1.00 67.62 355 GLU A CA 1
ATOM 2744 C C . GLU A 1 355 ? -24.039 9.352 40.944 1.00 67.62 355 GLU A C 1
ATOM 2746 O O . GLU A 1 355 ? -24.385 10.035 41.913 1.00 67.62 355 GLU A O 1
ATOM 2751 N N . LYS A 1 356 ? -24.664 8.203 40.647 1.00 67.56 356 LYS A N 1
ATOM 2752 C CA . LYS A 1 356 ? -25.696 7.609 41.514 1.00 67.56 356 LYS A CA 1
ATOM 2753 C C . LYS A 1 356 ? -25.114 7.160 42.853 1.00 67.56 356 LYS A C 1
ATOM 2755 O O . LYS A 1 356 ? -25.789 7.322 43.869 1.00 67.56 356 LYS A O 1
ATOM 2760 N N . GLN A 1 357 ? -23.893 6.624 42.866 1.00 62.16 357 GLN A N 1
ATOM 2761 C CA . GLN A 1 357 ? -23.173 6.315 44.104 1.00 62.16 357 GLN A CA 1
ATOM 2762 C C . GLN A 1 357 ? -22.824 7.598 44.879 1.00 62.16 357 GLN A C 1
ATOM 2764 O O . GLN A 1 357 ? -23.068 7.673 46.082 1.00 62.16 357 GLN A O 1
ATOM 2769 N N . ASP A 1 358 ? -22.381 8.655 44.192 1.00 60.50 358 ASP A N 1
ATOM 2770 C CA . ASP A 1 358 ? -21.969 9.924 44.809 1.00 60.50 358 ASP A CA 1
ATOM 2771 C C . ASP A 1 358 ? -23.106 10.685 45.519 1.00 60.50 358 ASP A C 1
ATOM 2773 O O . ASP A 1 358 ? -22.837 11.459 46.445 1.00 60.50 358 ASP A O 1
ATOM 2777 N N . ARG A 1 359 ? -24.372 10.469 45.126 1.00 65.31 359 ARG A N 1
ATOM 2778 C CA . ARG A 1 359 ? -25.555 11.078 45.773 1.00 65.31 359 ARG A CA 1
ATOM 2779 C C . ARG A 1 359 ? -26.007 10.375 47.057 1.00 65.31 359 ARG A C 1
ATOM 2781 O O . ARG A 1 359 ? -26.840 10.935 47.764 1.00 65.31 359 ARG A O 1
ATOM 2788 N N . ARG A 1 360 ? -25.507 9.169 47.359 1.00 68.88 360 ARG A N 1
ATOM 2789 C CA . ARG A 1 360 ? -25.918 8.391 48.549 1.00 68.88 360 ARG A CA 1
ATOM 2790 C C . ARG A 1 360 ? -25.276 8.881 49.847 1.00 68.88 360 ARG A C 1
ATOM 2792 O O . ARG A 1 360 ? -25.790 8.588 50.921 1.00 68.88 360 ARG A O 1
ATOM 2799 N N . TYR A 1 361 ? -24.184 9.635 49.752 1.00 71.38 361 TYR A N 1
ATOM 2800 C CA . TYR A 1 361 ? -23.431 10.130 50.901 1.00 71.38 361 TYR A CA 1
ATOM 2801 C C . TYR A 1 361 ? -23.678 11.620 51.134 1.00 71.38 361 TYR A C 1
ATOM 2803 O O . TYR A 1 361 ? -23.759 12.410 50.193 1.00 71.38 361 TYR A O 1
ATOM 2811 N N . GLN A 1 362 ? -23.778 12.012 52.404 1.00 68.44 362 GLN A N 1
ATOM 2812 C CA . GLN A 1 362 ? -24.166 13.369 52.799 1.00 68.44 362 GLN A CA 1
ATOM 2813 C C . GLN A 1 362 ? -23.032 14.392 52.612 1.00 68.44 362 GLN A C 1
ATOM 2815 O O . GLN A 1 362 ? -23.296 15.589 52.523 1.00 68.44 362 GLN A O 1
ATOM 2820 N N . ASN A 1 363 ? -21.769 13.948 52.557 1.00 78.62 363 ASN A N 1
ATOM 2821 C CA . ASN A 1 363 ? -20.602 14.821 52.406 1.00 78.62 363 ASN A CA 1
ATOM 2822 C C . ASN A 1 363 ? -19.436 14.151 51.649 1.00 78.62 363 ASN A C 1
ATOM 2824 O O . ASN A 1 363 ? -19.379 12.929 51.503 1.00 78.62 363 ASN A O 1
ATOM 2828 N N . ASP A 1 364 ? -18.476 14.965 51.192 1.00 80.25 364 ASP A N 1
ATOM 2829 C CA . ASP A 1 364 ? -17.288 14.507 50.449 1.00 80.25 364 ASP A CA 1
ATOM 2830 C C . ASP A 1 364 ? -16.400 13.534 51.228 1.00 80.25 364 ASP A C 1
ATOM 2832 O O . ASP A 1 364 ? -15.765 12.666 50.630 1.00 80.25 364 ASP A O 1
ATOM 2836 N N . LYS A 1 365 ? -16.373 13.638 52.560 1.00 84.12 365 LYS A N 1
ATOM 2837 C CA . LYS A 1 365 ? -15.554 12.760 53.403 1.00 84.12 365 LYS A CA 1
ATOM 2838 C C . LYS A 1 365 ? -16.056 11.319 53.362 1.00 84.12 365 LYS A C 1
ATOM 2840 O O . LYS A 1 365 ? -15.260 10.404 53.175 1.00 84.12 365 LYS A O 1
ATOM 2845 N N . GLN A 1 366 ? -17.368 11.123 53.492 1.00 87.94 366 GLN A N 1
ATOM 2846 C CA . GLN A 1 366 ? -18.000 9.809 53.368 1.00 87.94 366 GLN A CA 1
ATOM 2847 C C . GLN A 1 366 ? -17.741 9.204 51.985 1.00 87.94 366 GLN A C 1
ATOM 2849 O O . GLN A 1 366 ? -17.364 8.040 51.895 1.00 87.94 366 GLN A O 1
ATOM 2854 N N . ARG A 1 367 ? -17.825 10.013 50.920 1.00 83.81 367 ARG A N 1
ATOM 2855 C CA . ARG A 1 367 ? -17.502 9.566 49.554 1.00 83.81 367 ARG A CA 1
ATOM 2856 C C . ARG A 1 367 ? -16.065 9.064 49.423 1.00 83.81 367 ARG A C 1
ATOM 2858 O O . ARG A 1 367 ? -15.835 7.992 48.872 1.00 83.81 367 ARG A O 1
ATOM 2865 N N . GLN A 1 368 ? -15.095 9.831 49.917 1.00 87.31 368 GLN A N 1
ATOM 2866 C CA . GLN A 1 368 ? -13.681 9.453 49.841 1.00 87.31 368 GLN A CA 1
ATOM 2867 C C . GLN A 1 368 ? -13.384 8.193 50.659 1.00 87.31 368 GLN A C 1
ATOM 2869 O O . GLN A 1 368 ? -12.698 7.300 50.169 1.00 87.31 368 GLN A O 1
ATOM 2874 N N . CYS A 1 369 ? -13.958 8.095 51.861 1.00 91.12 369 CYS A N 1
ATOM 2875 C CA . CYS A 1 369 ? -13.839 6.915 52.711 1.00 91.12 369 CYS A CA 1
ATOM 2876 C C . CYS A 1 369 ? -14.412 5.664 52.025 1.00 91.12 369 CYS A C 1
ATOM 2878 O O . CYS A 1 369 ? -13.741 4.638 51.973 1.00 91.12 369 CYS A O 1
ATOM 2880 N N . HIS A 1 370 ? -15.605 5.758 51.423 1.00 91.00 370 HIS A N 1
ATOM 2881 C CA . HIS A 1 370 ? -16.218 4.646 50.687 1.00 91.00 370 HIS A CA 1
ATOM 2882 C C . HIS A 1 370 ? -15.342 4.171 49.527 1.00 91.00 370 HIS A C 1
ATOM 2884 O O . HIS A 1 370 ? -15.023 2.985 49.440 1.00 91.00 370 HIS A O 1
ATOM 2890 N N . ARG A 1 371 ? -14.898 5.109 48.678 1.00 88.06 371 ARG A N 1
ATOM 2891 C CA . ARG A 1 371 ? -14.053 4.810 47.511 1.00 88.06 371 ARG A CA 1
ATOM 2892 C C . ARG A 1 371 ? -12.733 4.155 47.899 1.00 88.06 371 ARG A C 1
ATOM 2894 O O . ARG A 1 371 ? -12.258 3.298 47.163 1.00 88.06 371 ARG A O 1
ATOM 2901 N N . ALA A 1 372 ? -12.160 4.512 49.048 1.00 91.25 372 ALA A N 1
ATOM 2902 C CA . ALA A 1 372 ? -10.911 3.918 49.515 1.00 91.25 372 ALA A CA 1
ATOM 2903 C C . ALA A 1 372 ? -11.025 2.402 49.749 1.00 91.25 372 ALA A C 1
ATOM 2905 O O . ALA A 1 372 ? -10.059 1.682 49.513 1.00 91.25 372 ALA A O 1
ATOM 2906 N N . PHE A 1 373 ? -12.202 1.898 50.137 1.00 93.56 373 PHE A N 1
ATOM 2907 C CA . PHE A 1 373 ? -12.431 0.459 50.307 1.00 93.56 373 PHE A CA 1
ATOM 2908 C C . PHE A 1 373 ? -12.553 -0.307 48.978 1.00 93.56 373 PHE A C 1
ATOM 2910 O O . PHE A 1 373 ? -12.479 -1.536 48.976 1.00 93.56 373 PHE A O 1
ATOM 2917 N N . LYS A 1 374 ? -12.691 0.370 47.827 1.00 92.00 374 LYS A N 1
ATOM 2918 C CA . LYS A 1 374 ? -12.701 -0.278 46.506 1.00 92.00 374 LYS A CA 1
ATOM 2919 C C . LYS A 1 374 ? -11.275 -0.578 46.025 1.00 92.00 374 LYS A C 1
ATOM 2921 O O . LYS A 1 374 ? -10.799 -0.017 45.043 1.00 92.00 374 LYS A O 1
ATOM 2926 N N . THR A 1 375 ? -10.578 -1.467 46.729 1.00 89.81 375 THR A N 1
ATOM 2927 C CA . THR A 1 375 ? -9.173 -1.816 46.441 1.00 89.81 375 THR A CA 1
ATOM 2928 C C . THR A 1 375 ? -9.006 -2.902 45.378 1.00 89.81 375 THR A C 1
ATOM 2930 O O . THR A 1 375 ? -7.899 -3.104 44.888 1.00 89.81 375 THR A O 1
ATOM 2933 N N . SER A 1 376 ? -10.084 -3.599 45.007 1.00 87.31 376 SER A N 1
ATOM 2934 C CA . SER A 1 376 ? -10.061 -4.700 44.040 1.00 87.31 376 SER A CA 1
ATOM 2935 C C . SER A 1 376 ? -11.321 -4.767 43.172 1.00 87.31 376 SER A C 1
ATOM 2937 O O . SER A 1 376 ? -12.370 -4.196 43.497 1.00 87.31 376 SER A O 1
ATOM 2939 N N . MET A 1 377 ? -11.216 -5.511 42.068 1.00 87.62 377 MET A N 1
ATOM 2940 C CA . MET A 1 377 ? -12.310 -5.808 41.135 1.00 87.62 377 MET A CA 1
ATOM 2941 C C . MET A 1 377 ? -13.057 -7.083 41.555 1.00 87.62 377 MET A C 1
ATOM 2943 O O . MET A 1 377 ? -13.196 -8.022 40.773 1.00 87.62 377 MET A O 1
ATOM 2947 N N . TYR A 1 378 ? -13.512 -7.137 42.811 1.00 90.25 378 TYR A N 1
ATOM 2948 C CA . TYR A 1 378 ? -14.111 -8.344 43.397 1.00 90.25 378 TYR A CA 1
ATOM 2949 C C . TYR A 1 378 ? -15.342 -8.877 42.637 1.00 90.25 378 TYR A C 1
ATOM 2951 O O . TYR A 1 378 ? -15.608 -10.076 42.693 1.00 90.25 378 TYR A O 1
ATOM 2959 N N . GLU A 1 379 ? -16.070 -8.035 41.893 1.00 89.88 379 GLU A N 1
ATOM 2960 C CA . GLU A 1 379 ? -17.165 -8.472 41.016 1.00 89.88 379 GLU A CA 1
ATOM 2961 C C . GLU A 1 379 ? -16.632 -9.368 39.893 1.00 89.88 379 GLU A C 1
ATOM 2963 O O . GLU A 1 379 ? -17.148 -10.461 39.669 1.00 89.88 379 GLU A O 1
ATOM 2968 N N . GLN A 1 380 ? -15.531 -8.958 39.253 1.00 89.12 380 GLN A N 1
ATOM 2969 C CA . GLN A 1 380 ? -14.895 -9.738 38.191 1.00 89.12 380 GLN A CA 1
ATOM 2970 C C . GLN A 1 380 ? -14.370 -11.071 38.726 1.00 89.12 380 GLN A C 1
ATOM 2972 O O . GLN A 1 380 ? -14.476 -12.088 38.048 1.00 89.12 380 GLN A O 1
ATOM 2977 N N . PHE A 1 381 ? -13.849 -11.093 39.957 1.00 89.50 381 PHE A N 1
ATOM 2978 C CA . PHE A 1 381 ? -13.353 -12.323 40.582 1.00 89.50 381 PHE A CA 1
ATOM 2979 C C . PHE A 1 381 ? -14.468 -13.365 40.757 1.00 89.50 381 PHE A C 1
ATOM 2981 O O . PHE A 1 381 ? -14.252 -14.547 40.487 1.00 89.50 381 PHE A O 1
ATOM 2988 N N . LYS A 1 382 ? -15.683 -12.926 41.118 1.00 91.38 382 LYS A N 1
ATOM 2989 C CA . LYS A 1 382 ? -16.878 -13.782 41.126 1.00 91.38 382 LYS A CA 1
ATOM 2990 C C . LYS A 1 382 ? -17.269 -14.206 39.707 1.00 91.38 382 LYS A C 1
ATOM 2992 O O . LYS A 1 382 ? -17.517 -15.391 39.478 1.00 91.38 382 LYS A O 1
ATOM 2997 N N . ASP A 1 383 ? -17.317 -13.264 38.768 1.00 90.06 383 ASP A N 1
ATOM 2998 C CA . ASP A 1 383 ? -17.906 -13.460 37.436 1.00 90.06 383 ASP A CA 1
ATOM 2999 C C . ASP A 1 383 ? -17.050 -14.279 36.462 1.00 90.06 383 ASP A C 1
ATOM 3001 O O . ASP A 1 383 ? -17.570 -14.769 35.461 1.00 90.06 383 ASP A O 1
ATOM 3005 N N . VAL A 1 384 ? -15.777 -14.532 36.786 1.00 88.62 384 VAL A N 1
ATOM 3006 C CA . VAL A 1 384 ? -14.959 -15.554 36.101 1.00 88.62 384 VAL A CA 1
ATOM 3007 C C . VAL A 1 384 ? -15.579 -16.953 36.231 1.00 88.62 384 VAL A C 1
ATOM 3009 O O . VAL A 1 384 ? -15.360 -17.812 35.373 1.00 88.62 384 VAL A O 1
ATOM 3012 N N . ASN A 1 385 ? -16.362 -17.203 37.283 1.00 88.75 385 ASN A N 1
ATOM 3013 C CA . ASN A 1 385 ? -17.043 -18.478 37.461 1.00 88.75 385 ASN A CA 1
ATOM 3014 C C . ASN A 1 385 ? -18.306 -18.540 36.583 1.00 88.75 385 ASN A C 1
ATOM 3016 O O . ASN A 1 385 ? -19.095 -17.589 36.576 1.00 88.75 385 ASN A O 1
ATOM 3020 N N . PRO A 1 386 ? -18.552 -19.655 35.873 1.00 89.81 386 PRO A N 1
ATOM 3021 C CA . PRO A 1 386 ? -19.764 -19.816 35.078 1.00 89.81 386 PRO A CA 1
ATOM 3022 C C . PRO A 1 386 ? -21.009 -19.873 35.969 1.00 89.81 386 PRO A C 1
ATOM 3024 O O . PRO A 1 386 ? -20.935 -20.217 37.153 1.00 89.81 386 PRO A O 1
ATOM 3027 N N . ASP A 1 387 ? -22.168 -19.567 35.389 1.00 90.69 387 ASP A N 1
ATOM 3028 C CA . ASP A 1 387 ? -23.445 -19.745 36.077 1.00 90.69 387 ASP A CA 1
ATOM 3029 C C . ASP A 1 387 ? -23.719 -21.226 36.345 1.00 90.69 387 ASP A C 1
ATOM 3031 O O . ASP A 1 387 ? -23.273 -22.113 35.607 1.00 90.69 387 ASP A O 1
ATOM 3035 N N . ARG A 1 388 ? -24.468 -21.511 37.418 1.00 89.81 388 ARG A N 1
ATOM 3036 C CA . ARG A 1 388 ? -24.847 -22.893 37.718 1.00 89.81 388 ARG A CA 1
ATOM 3037 C C . ARG A 1 388 ? -25.695 -23.466 36.585 1.00 89.81 388 ARG A C 1
ATOM 3039 O O . ARG A 1 388 ? -26.596 -22.809 36.066 1.00 89.81 388 ARG A O 1
ATOM 3046 N N . VAL A 1 389 ? -25.465 -24.734 36.267 1.00 89.81 389 VAL A N 1
ATOM 3047 C CA . VAL A 1 389 ? -26.352 -25.481 35.371 1.00 89.81 389 VAL A CA 1
ATOM 3048 C C . VAL A 1 389 ? -27.670 -25.751 36.098 1.00 89.81 389 VAL A C 1
ATOM 3050 O O . VAL A 1 389 ? -27.675 -26.081 37.289 1.00 89.81 389 VAL A O 1
ATOM 3053 N N . GLU A 1 390 ? -28.795 -25.610 35.402 1.00 87.81 390 GLU A N 1
ATOM 3054 C CA . GLU A 1 390 ? -30.120 -25.860 35.972 1.00 87.81 390 GLU A CA 1
ATOM 3055 C C . GLU A 1 390 ? -30.210 -27.266 36.601 1.00 87.81 390 GLU A C 1
ATOM 3057 O O . GLU A 1 390 ? -29.662 -28.240 36.087 1.00 87.81 390 GLU A O 1
ATOM 3062 N N . GLY A 1 391 ? -30.848 -27.368 37.770 1.00 84.62 391 GLY A N 1
ATOM 3063 C CA . GLY A 1 391 ? -30.951 -28.620 38.533 1.00 84.62 391 GLY A CA 1
ATOM 3064 C C . GLY A 1 391 ? -29.724 -28.992 39.382 1.00 84.62 391 GLY A C 1
ATOM 3065 O O . GLY A 1 391 ? -29.819 -29.896 40.212 1.00 84.62 391 GLY A O 1
ATOM 3066 N N . THR A 1 392 ? -28.591 -28.293 39.251 1.00 87.94 392 THR A N 1
ATOM 3067 C CA . THR A 1 392 ? -27.398 -28.505 40.099 1.00 87.94 392 THR A CA 1
ATOM 3068 C C . THR A 1 392 ? -27.439 -27.685 41.397 1.00 87.94 392 THR A C 1
ATOM 3070 O O . THR A 1 392 ? -28.355 -26.891 41.607 1.00 87.94 392 THR A O 1
ATOM 3073 N N . CYS A 1 393 ? -26.493 -27.919 42.321 1.00 87.38 393 CYS A N 1
ATOM 3074 C CA . CYS A 1 393 ? -26.406 -27.271 43.649 1.00 87.38 393 CYS A CA 1
ATOM 3075 C C . CYS A 1 393 ? -27.587 -27.536 44.609 1.00 87.38 393 CYS A C 1
ATOM 3077 O O . CYS A 1 393 ? -27.498 -27.207 45.792 1.00 87.38 393 CYS A O 1
ATOM 3079 N N . GLN A 1 394 ? -28.656 -28.195 44.148 1.00 85.31 394 GLN A N 1
ATOM 3080 C CA . GLN A 1 394 ? -29.861 -28.451 44.942 1.00 85.31 394 GLN A CA 1
ATOM 3081 C C . GLN A 1 394 ? -29.604 -29.275 46.201 1.00 85.31 394 GLN A C 1
ATOM 3083 O O . GLN A 1 394 ? -30.310 -29.122 47.194 1.00 85.31 394 GLN A O 1
ATOM 3088 N N . TRP A 1 395 ? -28.567 -30.110 46.202 1.00 84.62 395 TRP A N 1
ATOM 3089 C CA . TRP A 1 395 ? -28.185 -30.902 47.368 1.00 84.62 395 TRP A CA 1
ATOM 3090 C C . TRP A 1 395 ? -27.770 -30.033 48.569 1.00 84.62 395 TRP A C 1
ATOM 3092 O O . TRP A 1 395 ? -27.967 -30.463 49.699 1.00 84.62 395 TRP A O 1
ATOM 3102 N N . VAL A 1 396 ? -27.269 -28.808 48.345 1.00 87.31 396 VAL A N 1
ATOM 3103 C CA . VAL A 1 396 ? -26.998 -27.829 49.416 1.00 87.31 396 VAL A CA 1
ATOM 3104 C C . VAL A 1 396 ? -28.270 -27.088 49.791 1.00 87.31 396 VAL A C 1
ATOM 3106 O O . VAL A 1 396 ? -28.622 -27.030 50.963 1.00 87.31 396 VAL A O 1
ATOM 3109 N N . LEU A 1 397 ? -28.992 -26.565 48.797 1.00 87.06 397 LEU A N 1
ATOM 3110 C CA . LEU A 1 397 ? -30.178 -25.727 49.018 1.00 87.06 397 LEU A CA 1
ATOM 3111 C C . LEU A 1 397 ? -31.335 -26.489 49.689 1.00 87.06 397 LEU A C 1
ATOM 3113 O O . LEU A 1 397 ? -32.164 -25.916 50.399 1.00 87.06 397 LEU A O 1
ATOM 3117 N N . SER A 1 398 ? -31.396 -27.807 49.491 1.00 89.19 398 SER A N 1
ATOM 3118 C CA . SER A 1 398 ? -32.360 -28.684 50.164 1.00 89.19 398 SER A CA 1
ATOM 3119 C C . SER A 1 398 ? -31.863 -29.224 51.507 1.00 89.19 398 SER A C 1
ATOM 3121 O O . SER A 1 398 ? -32.662 -29.787 52.259 1.00 89.19 398 SER A O 1
ATOM 3123 N N . HIS A 1 399 ? -30.581 -29.039 51.840 1.00 92.75 399 HIS A N 1
ATOM 3124 C CA . HIS A 1 399 ? -29.990 -29.585 53.055 1.00 92.75 399 HIS A CA 1
ATOM 3125 C C . HIS A 1 399 ? -30.575 -28.928 54.310 1.00 92.75 399 HIS A C 1
ATOM 3127 O O . HIS A 1 399 ? -30.740 -27.708 54.389 1.00 92.75 399 HIS A O 1
ATOM 3133 N N . SER A 1 400 ? -30.847 -29.736 55.337 1.00 92.44 400 SER A N 1
ATOM 3134 C CA . SER A 1 400 ? -31.451 -29.265 56.589 1.00 92.44 400 SER A CA 1
ATOM 3135 C C . SER A 1 400 ? -30.581 -28.237 57.314 1.00 92.44 400 SER A C 1
ATOM 3137 O O . SER A 1 400 ? -31.118 -27.285 57.872 1.00 92.44 400 SER A O 1
ATOM 3139 N N . GLN A 1 401 ? -29.251 -28.384 57.267 1.00 92.44 401 GLN A N 1
ATOM 3140 C CA . GLN A 1 401 ? -28.323 -27.416 57.866 1.00 92.44 401 GLN A CA 1
ATOM 3141 C C . GLN A 1 401 ? -28.372 -26.055 57.165 1.00 92.44 401 GLN A C 1
ATOM 3143 O O . GLN A 1 401 ? -28.444 -25.043 57.850 1.00 92.44 401 GLN A O 1
ATOM 3148 N N . TYR A 1 402 ? -28.405 -26.030 55.826 1.00 92.06 402 TYR A N 1
ATOM 3149 C CA . TYR A 1 402 ? -28.518 -24.784 55.063 1.00 92.06 402 TYR A CA 1
ATOM 3150 C C . TYR A 1 402 ? -29.840 -24.076 55.364 1.00 92.06 402 TYR A C 1
ATOM 3152 O O . TYR A 1 402 ? -29.852 -22.894 55.686 1.00 92.06 402 TYR A O 1
ATOM 3160 N N . ARG A 1 403 ? -30.958 -24.814 55.334 1.00 90.19 403 ARG A N 1
ATOM 3161 C CA . ARG A 1 403 ? -32.284 -24.254 55.633 1.00 90.19 403 ARG A CA 1
ATOM 3162 C C . ARG A 1 403 ? -32.385 -23.728 57.057 1.00 90.19 403 ARG A C 1
ATOM 3164 O O . ARG A 1 403 ? -32.969 -22.672 57.259 1.00 90.19 403 ARG A O 1
ATOM 3171 N N . LYS A 1 404 ? -31.815 -24.451 58.027 1.00 90.25 404 LYS A N 1
ATOM 3172 C CA . LYS A 1 404 ? -31.773 -24.005 59.419 1.00 90.25 404 LYS A CA 1
ATOM 3173 C C . LYS A 1 404 ? -31.002 -22.691 59.526 1.00 90.25 404 LYS A C 1
ATOM 3175 O O . LYS A 1 404 ? -31.586 -21.728 60.003 1.00 90.25 404 LYS A O 1
ATOM 3180 N N . TRP A 1 405 ? -29.770 -22.660 59.012 1.00 92.31 405 TRP A N 1
ATOM 3181 C CA . TRP A 1 405 ? -28.912 -21.473 58.994 1.00 92.31 405 TRP A CA 1
ATOM 3182 C C . TRP A 1 405 ? -29.601 -20.269 58.334 1.00 92.31 405 TRP A C 1
ATOM 3184 O O . TRP A 1 405 ? -29.638 -19.193 58.915 1.00 92.31 405 TRP A O 1
ATOM 3194 N N . LEU A 1 406 ? -30.249 -20.466 57.181 1.00 87.38 406 LEU A N 1
ATOM 3195 C CA . LEU A 1 406 ? -30.955 -19.400 56.460 1.00 87.38 406 LEU A CA 1
ATOM 3196 C C . LEU A 1 406 ? -32.119 -18.790 57.263 1.00 87.38 406 LEU A C 1
ATOM 3198 O O . LEU A 1 406 ? -32.459 -17.627 57.075 1.00 87.38 406 LEU A O 1
ATOM 3202 N N . THR A 1 407 ? -32.753 -19.577 58.138 1.00 84.88 407 THR A N 1
ATOM 3203 C CA . THR A 1 407 ? -33.862 -19.123 58.999 1.00 84.88 407 THR A CA 1
ATOM 3204 C C . THR A 1 407 ? -33.413 -18.639 60.379 1.00 84.88 407 THR A C 1
ATOM 3206 O O . THR A 1 407 ? -34.247 -18.193 61.169 1.00 84.88 407 THR A O 1
ATOM 3209 N N . THR A 1 408 ? -32.123 -18.759 60.700 1.00 82.69 408 THR A N 1
ATOM 3210 C CA . THR A 1 408 ? -31.574 -18.346 61.990 1.00 82.69 408 THR A CA 1
ATOM 3211 C C . THR A 1 408 ? -31.600 -16.814 62.114 1.00 82.69 408 THR A C 1
ATOM 3213 O O . THR A 1 408 ? -31.312 -16.096 61.164 1.00 82.69 408 THR A O 1
ATOM 3216 N N . THR A 1 409 ? -31.946 -16.299 63.299 1.00 72.12 409 THR A N 1
ATOM 3217 C CA . THR A 1 409 ? -32.032 -14.850 63.592 1.00 72.12 409 THR A CA 1
ATOM 3218 C C . THR A 1 409 ? -30.888 -14.334 64.478 1.00 72.12 409 THR A C 1
ATOM 3220 O O . THR A 1 409 ? -31.004 -13.265 65.070 1.00 72.12 409 THR A O 1
ATOM 3223 N N . HIS A 1 410 ? -29.832 -15.127 64.654 1.00 77.69 410 HIS A N 1
ATOM 3224 C CA . HIS A 1 410 ? -28.615 -14.786 65.396 1.00 77.69 410 HIS A CA 1
ATOM 3225 C C . HIS A 1 410 ? -27.382 -15.052 64.529 1.00 77.69 410 HIS A C 1
ATOM 3227 O O . HIS A 1 410 ? -27.485 -15.765 63.533 1.00 77.69 410 HIS A O 1
ATOM 3233 N N . ASP A 1 411 ? -26.233 -14.501 64.926 1.00 78.88 411 ASP A N 1
ATOM 3234 C CA . ASP A 1 411 ? -24.943 -14.720 64.265 1.00 78.88 411 ASP A CA 1
ATOM 3235 C C . ASP A 1 411 ? -24.660 -16.231 64.144 1.00 78.88 411 ASP A C 1
ATOM 3237 O O . ASP A 1 411 ? -24.475 -16.917 65.153 1.00 78.88 411 ASP A O 1
ATOM 3241 N N . ASP A 1 412 ? -24.650 -16.757 62.916 1.00 84.75 412 ASP A N 1
ATOM 3242 C CA . ASP A 1 412 ? -24.517 -18.191 62.638 1.00 84.75 412 ASP A CA 1
ATOM 3243 C C . ASP A 1 412 ? -23.584 -18.432 61.439 1.00 84.75 412 ASP A C 1
ATOM 3245 O O . ASP A 1 412 ? -23.568 -17.668 60.469 1.00 84.75 412 ASP A O 1
ATOM 3249 N N . LEU A 1 413 ? -22.797 -19.510 61.496 1.00 89.81 413 LEU A N 1
ATOM 3250 C CA . LEU A 1 413 ? -21.764 -19.841 60.511 1.00 89.81 413 LEU A CA 1
ATOM 3251 C C . LEU A 1 413 ? -22.123 -21.131 59.774 1.00 89.81 413 LEU A C 1
ATOM 3253 O O . LEU A 1 413 ? -22.167 -22.211 60.366 1.00 89.81 413 LEU A O 1
ATOM 3257 N N . LEU A 1 414 ? -22.272 -21.039 58.452 1.00 92.31 414 LEU A N 1
ATOM 3258 C CA . LEU A 1 414 ? -22.407 -22.208 57.589 1.00 92.31 414 LEU A CA 1
ATOM 3259 C C . LEU A 1 414 ? -21.075 -22.546 56.914 1.00 92.31 414 LEU A C 1
ATOM 3261 O O . LEU A 1 414 ? -20.630 -21.853 56.002 1.00 92.31 414 LEU A O 1
ATOM 3265 N N . TRP A 1 415 ? -20.470 -23.662 57.322 1.00 92.19 415 TRP A N 1
ATOM 3266 C CA . TRP A 1 415 ? -19.257 -24.183 56.695 1.00 92.19 415 TRP A CA 1
ATOM 3267 C C . TRP A 1 415 ? -19.587 -25.211 55.609 1.00 92.19 415 TRP A C 1
ATOM 3269 O O . TRP A 1 415 ? -20.136 -26.275 55.900 1.00 92.19 415 TRP A O 1
ATOM 3279 N N . ILE A 1 416 ? -19.217 -24.921 54.358 1.00 91.75 416 ILE A N 1
ATOM 3280 C CA . ILE A 1 416 ? -19.408 -25.831 53.220 1.00 91.75 416 ILE A CA 1
ATOM 3281 C C . ILE A 1 416 ? -18.043 -26.324 52.743 1.00 91.75 416 ILE A C 1
ATOM 3283 O O . ILE A 1 416 ? -17.225 -25.552 52.251 1.00 91.75 416 ILE A O 1
ATOM 3287 N N . SER A 1 417 ? -17.809 -27.632 52.842 1.00 90.44 417 SER A N 1
ATOM 3288 C CA . SER A 1 417 ? -16.602 -28.282 52.331 1.00 90.44 417 SER A CA 1
ATOM 3289 C C . SER A 1 417 ? -16.947 -29.366 51.311 1.00 90.44 417 SER A C 1
ATOM 3291 O O . SER A 1 417 ? -17.937 -30.084 51.430 1.00 90.44 417 SER A O 1
ATOM 3293 N N . ALA A 1 418 ? -16.125 -29.466 50.269 1.00 87.31 418 ALA A N 1
ATOM 3294 C CA . ALA A 1 418 ? -16.221 -30.489 49.232 1.00 87.31 418 ALA A CA 1
ATOM 3295 C C . ALA A 1 418 ? -14.855 -30.670 48.561 1.00 87.31 418 ALA A C 1
ATOM 3297 O O . ALA A 1 418 ? -14.006 -29.771 48.621 1.00 87.31 418 ALA A O 1
ATOM 3298 N N . HIS A 1 419 ? -14.654 -31.796 47.875 1.00 85.62 419 HIS A N 1
ATOM 3299 C CA . HIS A 1 419 ? -13.427 -32.053 47.122 1.00 85.62 419 HIS A CA 1
ATOM 3300 C C . HIS A 1 419 ? -13.183 -30.998 46.022 1.00 85.62 419 HIS A C 1
ATOM 3302 O O . HIS A 1 419 ? -14.069 -30.219 45.639 1.00 85.62 419 HIS A O 1
ATOM 3308 N N . ALA A 1 420 ? -11.940 -30.926 45.541 1.00 85.12 420 ALA A N 1
ATOM 3309 C CA . ALA A 1 420 ? -11.586 -30.084 44.402 1.00 85.12 420 ALA A CA 1
ATOM 3310 C C . ALA A 1 420 ? -12.432 -30.469 43.172 1.00 85.12 420 ALA A C 1
ATOM 3312 O O . ALA A 1 420 ? -12.716 -31.644 42.952 1.00 85.12 420 ALA A O 1
ATOM 3313 N N . GLY A 1 421 ? -12.874 -29.477 42.396 1.00 83.50 421 GLY A N 1
ATOM 3314 C CA . GLY A 1 421 ? -13.691 -29.699 41.195 1.00 83.50 421 GLY A CA 1
ATOM 3315 C C . GLY A 1 421 ? -15.186 -29.970 41.428 1.00 83.50 421 GLY A C 1
ATOM 3316 O O . GLY A 1 421 ? -15.934 -30.037 40.460 1.00 83.50 421 GLY A O 1
ATOM 3317 N N . CYS A 1 422 ? -15.676 -30.050 42.672 1.00 86.50 422 CYS A N 1
ATOM 3318 C CA . CYS A 1 422 ? -17.101 -30.302 42.958 1.00 86.50 422 CYS A CA 1
ATOM 3319 C C . CYS A 1 422 ? -18.043 -29.093 42.740 1.00 86.50 422 CYS A C 1
ATOM 3321 O O . CYS A 1 422 ? -19.210 -29.162 43.115 1.00 86.50 422 CYS A O 1
ATOM 3323 N N . GLY A 1 423 ? -17.553 -27.983 42.173 1.00 88.31 423 GLY A N 1
ATOM 3324 C CA . GLY A 1 423 ? -18.373 -26.804 41.858 1.00 88.31 423 GLY A CA 1
ATOM 3325 C C . GLY A 1 423 ? -18.655 -25.853 43.030 1.00 88.31 423 GLY A C 1
ATOM 3326 O O . GLY A 1 423 ? -19.671 -25.166 43.008 1.00 88.31 423 GLY A O 1
ATOM 3327 N N . LYS A 1 424 ? -17.780 -25.786 44.046 1.00 91.75 424 LYS A N 1
ATOM 3328 C CA . LYS A 1 424 ? -17.940 -24.887 45.213 1.00 91.75 424 LYS A CA 1
ATOM 3329 C C . LYS A 1 424 ? -18.059 -23.410 44.820 1.00 91.75 424 LYS A C 1
ATOM 3331 O O . LYS A 1 424 ? -19.019 -22.768 45.220 1.00 91.75 424 LYS A O 1
ATOM 3336 N N . SER A 1 425 ? -17.173 -22.919 43.957 1.00 92.94 425 SER A N 1
ATOM 3337 C CA . SER A 1 425 ? -17.204 -21.529 43.486 1.00 92.94 425 SER A CA 1
ATOM 3338 C C . SER A 1 425 ? -18.449 -21.219 42.652 1.00 92.94 425 SER A C 1
ATOM 3340 O O . SER A 1 425 ? -19.050 -20.159 42.794 1.00 92.94 425 SER A O 1
ATOM 3342 N N . VAL A 1 426 ? -18.917 -22.182 41.846 1.00 93.25 426 VAL A N 1
ATOM 3343 C CA . VAL A 1 426 ? -20.187 -22.072 41.102 1.00 93.25 426 VAL A CA 1
ATOM 3344 C C . VAL A 1 426 ? -21.383 -22.013 42.063 1.00 93.25 426 VAL A C 1
ATOM 3346 O O . VAL A 1 426 ? -22.292 -21.206 41.874 1.00 93.25 426 VAL A O 1
ATOM 3349 N N . LEU A 1 427 ? -21.373 -22.822 43.130 1.00 93.81 427 LEU A N 1
ATOM 3350 C CA . LEU A 1 427 ? -22.368 -22.753 44.201 1.00 93.81 427 LEU A CA 1
ATOM 3351 C C . LEU A 1 427 ? -22.321 -21.397 44.918 1.00 93.81 427 LEU A C 1
ATOM 3353 O O . LEU A 1 427 ? -23.370 -20.781 45.081 1.00 93.81 427 LEU A O 1
ATOM 3357 N N . ALA A 1 428 ? -21.140 -20.925 45.324 1.00 94.69 428 ALA A N 1
ATOM 3358 C CA . ALA A 1 428 ? -20.969 -19.648 46.011 1.00 94.69 428 ALA A CA 1
ATOM 3359 C C . ALA A 1 428 ? -21.474 -18.481 45.152 1.00 94.69 428 ALA A C 1
ATOM 3361 O O . ALA A 1 428 ? -22.260 -17.664 45.632 1.00 94.69 428 ALA A O 1
ATOM 3362 N N . LYS A 1 429 ? -21.127 -18.456 43.856 1.00 93.88 429 LYS A N 1
ATOM 3363 C CA . LYS A 1 429 ? -21.658 -17.476 42.897 1.00 93.88 429 LYS A CA 1
ATOM 3364 C C . LYS A 1 429 ? -23.181 -17.551 42.832 1.00 93.88 429 LYS A C 1
ATOM 3366 O O . LYS A 1 429 ? -23.859 -16.536 42.953 1.00 93.88 429 LYS A O 1
ATOM 3371 N N . SER A 1 430 ? -23.736 -18.759 42.716 1.00 92.56 430 SER A N 1
ATOM 3372 C CA . SER A 1 430 ? -25.186 -18.947 42.690 1.00 92.56 430 SER A CA 1
ATOM 3373 C C . SER A 1 430 ? -25.874 -18.491 43.979 1.00 92.56 430 SER A C 1
ATOM 3375 O O . SER A 1 430 ? -27.005 -18.013 43.900 1.00 92.56 430 SER A O 1
ATOM 3377 N N . LEU A 1 431 ? -25.251 -18.663 45.148 1.00 93.06 431 LEU A N 1
ATOM 3378 C CA . LEU A 1 431 ? -25.801 -18.175 46.413 1.00 93.06 431 LEU A CA 1
ATOM 3379 C C . LEU A 1 431 ? -25.885 -16.649 46.403 1.00 93.06 431 LEU A C 1
ATOM 3381 O O . LEU A 1 431 ? -26.931 -16.107 46.745 1.00 93.06 431 LEU A O 1
ATOM 3385 N N . VAL A 1 432 ? -24.825 -15.977 45.950 1.00 92.56 432 VAL A N 1
ATOM 3386 C CA . VAL A 1 432 ? -24.767 -14.514 45.840 1.00 92.56 432 VAL A CA 1
ATOM 3387 C C . VAL A 1 432 ? -25.802 -13.981 44.841 1.00 92.56 432 VAL A C 1
ATOM 3389 O O . VAL A 1 432 ? -26.600 -13.113 45.193 1.00 92.56 432 VAL A O 1
ATOM 3392 N N . ASP A 1 433 ? -25.827 -14.521 43.621 1.00 89.69 433 ASP A N 1
ATOM 3393 C CA . ASP A 1 433 ? -26.601 -13.946 42.511 1.00 89.69 433 ASP A CA 1
ATOM 3394 C C . ASP A 1 433 ? -28.093 -14.326 42.544 1.00 89.69 433 ASP A C 1
ATOM 3396 O O . ASP A 1 433 ? -28.963 -13.549 42.134 1.00 89.69 433 ASP A O 1
ATOM 3400 N N . ASN A 1 434 ? -28.424 -15.527 43.031 1.00 86.38 434 ASN A N 1
ATOM 3401 C CA . ASN A 1 434 ? -29.763 -16.099 42.856 1.00 86.38 434 ASN A CA 1
ATOM 3402 C C . ASN A 1 434 ? -30.521 -16.364 44.151 1.00 86.38 434 ASN A C 1
ATOM 3404 O O . ASN A 1 434 ? -31.717 -16.090 44.194 1.00 86.38 434 ASN A O 1
ATOM 3408 N N . GLU A 1 435 ? -29.856 -16.899 45.172 1.00 87.50 435 GLU A N 1
ATOM 3409 C CA . GLU A 1 435 ? -30.559 -17.427 46.348 1.00 87.50 435 GLU A CA 1
ATOM 3410 C C . GLU A 1 435 ? -30.665 -16.397 47.473 1.00 87.50 435 GLU A C 1
ATOM 3412 O O . GLU A 1 435 ? -31.755 -16.139 47.971 1.00 87.50 435 GLU A O 1
ATOM 3417 N N . LEU A 1 436 ? -29.541 -15.791 47.864 1.00 88.06 436 LEU A N 1
ATOM 3418 C CA . LEU A 1 436 ? -29.486 -14.878 49.003 1.00 88.06 436 LEU A CA 1
ATOM 3419 C C . LEU A 1 436 ? -29.999 -13.483 48.640 1.00 88.06 436 LEU A C 1
ATOM 3421 O O . LEU A 1 436 ? -30.846 -12.970 49.362 1.00 88.06 436 LEU A O 1
ATOM 3425 N N . ARG A 1 437 ? -29.504 -12.927 47.520 1.00 81.00 437 ARG A N 1
ATOM 3426 C CA . ARG A 1 437 ? -29.836 -11.625 46.902 1.00 81.00 437 ARG A CA 1
ATOM 3427 C C . ARG A 1 437 ? -29.866 -10.406 47.843 1.00 81.00 437 ARG A C 1
ATOM 3429 O O . ARG A 1 437 ? -30.252 -10.449 49.006 1.00 81.00 437 ARG A O 1
ATOM 3436 N N . ASN A 1 438 ? -29.501 -9.249 47.300 1.00 84.25 438 ASN A N 1
ATOM 3437 C CA . ASN A 1 438 ? -29.711 -7.986 48.006 1.00 84.25 438 ASN A CA 1
ATOM 3438 C C . ASN A 1 438 ? -31.203 -7.617 47.985 1.00 84.25 438 ASN A C 1
ATOM 3440 O O . ASN A 1 438 ? -31.836 -7.641 46.928 1.00 84.25 438 ASN A O 1
ATOM 3444 N N . THR A 1 439 ? -31.755 -7.265 49.143 1.00 83.88 439 THR A N 1
ATOM 3445 C CA . THR A 1 439 ? -33.120 -6.748 49.318 1.00 83.88 439 THR A CA 1
ATOM 3446 C C . THR A 1 439 ? -33.097 -5.557 50.274 1.00 83.88 439 THR A C 1
ATOM 3448 O O . THR A 1 439 ? -32.092 -5.314 50.941 1.00 83.88 439 THR A O 1
ATOM 3451 N N . ASP A 1 440 ? -34.218 -4.850 50.415 1.00 78.38 440 ASP A N 1
ATOM 3452 C CA . ASP A 1 440 ? -34.326 -3.730 51.360 1.00 78.38 440 ASP A CA 1
ATOM 3453 C C . ASP A 1 440 ? -34.106 -4.141 52.828 1.00 78.38 440 ASP A C 1
ATOM 3455 O O . ASP A 1 440 ? -33.892 -3.276 53.672 1.00 78.38 440 ASP A O 1
ATOM 3459 N N . GLN A 1 441 ? -34.151 -5.443 53.141 1.00 83.69 441 GLN A N 1
ATOM 3460 C CA . GLN A 1 441 ? -33.960 -5.994 54.489 1.00 83.69 441 GLN A CA 1
ATOM 3461 C C . GLN A 1 441 ? -32.760 -6.949 54.601 1.00 83.69 441 GLN A C 1
ATOM 3463 O O . GLN A 1 441 ? -32.509 -7.489 55.679 1.00 83.69 441 GLN A O 1
ATOM 3468 N N . HIS A 1 442 ? -32.011 -7.168 53.515 1.00 88.75 442 HIS A N 1
ATOM 3469 C CA . HIS A 1 442 ? -30.896 -8.114 53.486 1.00 88.75 442 HIS A CA 1
ATOM 3470 C C . HIS A 1 442 ? -29.774 -7.654 52.551 1.00 88.75 442 HIS A C 1
ATOM 3472 O O . HIS A 1 442 ? -30.014 -7.358 51.383 1.00 88.75 442 HIS A O 1
ATOM 3478 N N . THR A 1 443 ? -28.539 -7.624 53.044 1.00 92.25 443 THR A N 1
ATOM 3479 C CA . THR A 1 443 ? -27.335 -7.307 52.270 1.00 92.25 443 THR A CA 1
ATOM 3480 C C . THR A 1 443 ? -26.434 -8.528 52.160 1.00 92.25 443 THR A C 1
ATOM 3482 O O . THR A 1 443 ? -26.069 -9.134 53.163 1.00 92.25 443 THR A O 1
ATOM 3485 N N . VAL A 1 444 ? -26.033 -8.862 50.938 1.00 94.25 444 VAL A N 1
ATOM 3486 C CA . VAL A 1 444 ? -25.075 -9.923 50.639 1.00 94.25 444 VAL A CA 1
ATOM 3487 C C . VAL A 1 444 ? -23.753 -9.287 50.244 1.00 94.25 444 VAL A C 1
ATOM 3489 O O . VAL A 1 444 ? -23.665 -8.602 49.223 1.00 94.25 444 VAL A O 1
ATOM 3492 N N . CYS A 1 445 ? -22.723 -9.551 51.037 1.00 95.88 445 CYS A N 1
ATOM 3493 C CA . CYS A 1 445 ? -21.347 -9.190 50.735 1.00 95.88 445 CYS A CA 1
ATOM 3494 C C . CYS A 1 445 ? -20.572 -10.457 50.375 1.00 95.88 445 CYS A C 1
ATOM 3496 O O . CYS A 1 445 ? -20.796 -11.512 50.967 1.00 95.88 445 CYS A O 1
ATOM 3498 N N . TYR A 1 446 ? -19.646 -10.382 49.426 1.00 96.31 446 TYR A N 1
ATOM 3499 C CA . TYR A 1 446 ? -18.878 -11.561 49.030 1.00 96.31 446 TYR A CA 1
ATOM 3500 C C . TYR A 1 446 ? -17.416 -11.270 48.717 1.00 96.31 446 TYR A C 1
ATOM 3502 O O . TYR A 1 446 ? -17.047 -10.151 48.358 1.00 96.31 446 TYR A O 1
ATOM 3510 N N . PHE A 1 447 ? -16.593 -12.310 48.816 1.00 96.44 447 PHE A N 1
ATOM 3511 C CA . PHE A 1 447 ? -15.229 -12.312 48.308 1.00 96.44 447 PHE A CA 1
ATOM 3512 C C . PHE A 1 447 ? -14.816 -13.726 47.889 1.00 96.44 447 PHE A C 1
ATOM 3514 O O . PHE A 1 447 ? -15.125 -14.700 48.575 1.00 96.44 447 PHE A O 1
ATOM 3521 N N . PHE A 1 448 ? -14.135 -13.833 46.751 1.00 95.56 448 PHE A N 1
ATOM 3522 C CA . PHE A 1 448 ? -13.661 -15.097 46.193 1.00 95.56 448 PHE A CA 1
ATOM 3523 C C . PHE A 1 448 ? -12.143 -15.080 46.288 1.00 95.56 448 PHE A C 1
ATOM 3525 O O . PHE A 1 448 ? -11.496 -14.281 45.612 1.00 95.56 448 PHE A O 1
ATOM 3532 N N . PHE A 1 449 ? -11.596 -15.900 47.183 1.00 93.81 449 PHE A N 1
ATOM 3533 C CA . PHE A 1 449 ? -10.153 -16.012 47.332 1.00 93.81 449 PHE A CA 1
ATOM 3534 C C . PHE A 1 449 ? -9.553 -16.753 46.142 1.00 93.81 449 PHE A C 1
ATOM 3536 O O . PHE A 1 449 ? -10.191 -17.608 45.526 1.00 93.81 449 PHE A O 1
ATOM 3543 N N . LYS A 1 450 ? -8.303 -16.420 45.834 1.00 91.12 450 LYS A N 1
ATOM 3544 C CA . LYS A 1 450 ? -7.505 -17.143 44.854 1.00 91.12 450 LYS A CA 1
ATOM 3545 C C . LYS A 1 450 ? -6.025 -16.976 45.162 1.00 91.12 450 LYS A C 1
ATOM 3547 O O . LYS A 1 450 ? -5.637 -15.897 45.605 1.00 91.12 450 LYS A O 1
ATOM 3552 N N . ASP A 1 451 ? -5.210 -17.993 44.891 1.00 86.31 451 ASP A N 1
ATOM 3553 C CA . ASP A 1 451 ? -3.756 -17.960 45.112 1.00 86.31 451 ASP A CA 1
ATOM 3554 C C . ASP A 1 451 ? -3.064 -17.042 44.085 1.00 86.31 451 ASP A C 1
ATOM 3556 O O . ASP A 1 451 ? -2.502 -17.471 43.074 1.00 86.31 451 ASP A O 1
ATOM 3560 N N . ASN A 1 452 ? -3.218 -15.734 44.292 1.00 86.06 452 ASN A N 1
ATOM 3561 C CA . ASN A 1 452 ? -2.552 -14.658 43.574 1.00 86.06 452 ASN A CA 1
ATOM 3562 C C . ASN A 1 452 ? -2.448 -13.410 44.464 1.00 86.06 452 ASN A C 1
ATOM 3564 O O . ASN A 1 452 ? -3.198 -13.254 45.425 1.00 86.06 452 ASN A O 1
ATOM 3568 N N . GLU A 1 453 ? -1.550 -12.491 44.106 1.00 80.94 453 GLU A N 1
ATOM 3569 C CA . GLU A 1 453 ? -1.241 -11.305 44.920 1.00 80.94 453 GLU A CA 1
ATOM 3570 C C . GLU A 1 453 ? -2.446 -10.380 45.187 1.00 80.94 453 GLU A C 1
ATOM 3572 O O . GLU A 1 453 ? -2.419 -9.597 46.139 1.00 80.94 453 GLU A O 1
ATOM 3577 N N . GLU A 1 454 ? -3.504 -10.459 44.373 1.00 84.00 454 GLU A N 1
ATOM 3578 C CA . GLU A 1 454 ? -4.690 -9.604 44.480 1.00 84.00 454 GLU A CA 1
ATOM 3579 C C . GLU A 1 454 ? -5.798 -10.210 45.359 1.00 84.00 454 GLU A C 1
ATOM 3581 O O . GLU A 1 454 ? -6.556 -9.462 45.981 1.00 84.00 454 GLU A O 1
ATOM 3586 N N . GLN A 1 455 ? -5.905 -11.543 45.421 1.00 89.12 455 GLN A N 1
ATOM 3587 C CA . GLN A 1 455 ? -7.051 -12.273 45.990 1.00 89.12 455 GLN A CA 1
ATOM 3588 C C . GLN A 1 455 ? -6.705 -13.176 47.175 1.00 89.12 455 GLN A C 1
ATOM 3590 O O . GLN A 1 455 ? -7.596 -13.825 47.714 1.00 89.12 455 GLN A O 1
ATOM 3595 N N . ASP A 1 456 ? -5.448 -13.229 47.604 1.00 91.12 456 ASP A N 1
ATOM 3596 C CA . ASP A 1 456 ? -4.993 -14.162 48.640 1.00 91.12 456 ASP A CA 1
ATOM 3597 C C . ASP A 1 456 ? -5.041 -13.594 50.072 1.00 91.12 456 ASP A C 1
ATOM 3599 O O . ASP A 1 456 ? -4.828 -14.331 51.037 1.00 91.12 456 ASP A O 1
ATOM 3603 N N . ASN A 1 457 ? -5.309 -12.297 50.254 1.00 91.44 457 ASN A N 1
ATOM 3604 C CA . ASN A 1 457 ? -5.112 -11.613 51.537 1.00 91.44 457 ASN A CA 1
ATOM 3605 C C . ASN A 1 457 ? -6.401 -11.065 52.168 1.00 91.44 457 ASN A C 1
ATOM 3607 O O . ASN A 1 457 ? -7.361 -10.681 51.495 1.00 91.44 457 ASN A O 1
ATOM 3611 N N . LEU A 1 458 ? -6.396 -10.996 53.502 1.00 92.31 458 LEU A N 1
ATOM 3612 C CA . LEU A 1 458 ? -7.563 -10.599 54.292 1.00 92.31 458 LEU A CA 1
ATOM 3613 C C . LEU A 1 458 ? -7.897 -9.109 54.178 1.00 92.31 458 LEU A C 1
ATOM 3615 O O . LEU A 1 458 ? -9.069 -8.744 54.229 1.00 92.31 458 LEU A O 1
ATOM 3619 N N . ALA A 1 459 ? -6.897 -8.243 54.004 1.00 94.00 459 ALA A N 1
ATOM 3620 C CA . ALA A 1 459 ? -7.134 -6.809 53.860 1.00 94.00 459 ALA A CA 1
ATOM 3621 C C . ALA A 1 459 ? -8.001 -6.510 52.626 1.00 94.00 459 ALA A C 1
ATOM 3623 O O . ALA A 1 459 ? -8.995 -5.790 52.741 1.00 94.00 459 ALA A O 1
ATOM 3624 N N . THR A 1 460 ? -7.693 -7.123 51.475 1.00 93.38 460 THR A N 1
ATOM 3625 C CA . THR A 1 460 ? -8.515 -6.999 50.264 1.00 93.38 460 THR A CA 1
ATOM 3626 C C . THR A 1 460 ? -9.923 -7.548 50.484 1.00 93.38 460 THR A C 1
ATOM 3628 O O . THR A 1 460 ? -10.891 -6.886 50.103 1.00 93.38 460 THR A O 1
ATOM 3631 N N . ALA A 1 461 ? -10.057 -8.713 51.128 1.00 95.06 461 ALA A N 1
ATOM 3632 C CA . ALA A 1 461 ? -11.362 -9.308 51.408 1.00 95.06 461 ALA A CA 1
ATOM 3633 C C . ALA A 1 461 ? -12.230 -8.389 52.282 1.00 95.06 461 ALA A C 1
ATOM 3635 O O . ALA A 1 461 ? -13.366 -8.085 51.924 1.00 95.06 461 ALA A O 1
ATOM 3636 N N . LEU A 1 462 ? -11.689 -7.869 53.388 1.00 96.00 462 LEU A N 1
ATOM 3637 C CA . LEU A 1 462 ? -12.420 -6.957 54.273 1.00 96.00 462 LEU A CA 1
ATOM 3638 C C . LEU A 1 462 ? -12.772 -5.637 53.589 1.00 96.00 462 LEU A C 1
ATOM 3640 O O . LEU A 1 462 ? -13.884 -5.145 53.768 1.00 96.00 462 LEU A O 1
ATOM 3644 N N . CYS A 1 463 ? -11.867 -5.083 52.778 1.00 96.38 463 CYS A N 1
ATOM 3645 C CA . CYS A 1 463 ? -12.156 -3.893 51.979 1.00 96.38 463 CYS A CA 1
ATOM 3646 C C . CYS A 1 463 ? -13.320 -4.145 51.009 1.00 96.38 463 CYS A C 1
ATOM 3648 O O . CYS A 1 463 ? -14.252 -3.345 50.958 1.00 96.38 463 CYS A O 1
ATOM 3650 N N . ALA A 1 464 ? -13.335 -5.286 50.312 1.00 95.62 464 ALA A N 1
ATOM 3651 C CA . ALA A 1 464 ? -14.436 -5.665 49.430 1.00 95.62 464 ALA A CA 1
ATOM 3652 C C . ALA A 1 464 ? -15.768 -5.815 50.184 1.00 95.62 464 ALA A C 1
ATOM 3654 O O . ALA A 1 464 ? -16.796 -5.329 49.707 1.00 95.62 464 ALA A O 1
ATOM 3655 N N . LEU A 1 465 ? -15.768 -6.456 51.360 1.00 96.44 465 LEU A N 1
ATOM 3656 C CA . LEU A 1 465 ? -16.972 -6.623 52.181 1.00 96.44 465 LEU A CA 1
ATOM 3657 C C . LEU A 1 465 ? -17.501 -5.281 52.706 1.00 96.44 465 LEU A C 1
ATOM 3659 O O . LEU A 1 465 ? -18.697 -5.019 52.600 1.00 96.44 465 LEU A O 1
ATOM 3663 N N . LEU A 1 466 ? -16.625 -4.417 53.229 1.00 96.50 466 LEU A N 1
ATOM 3664 C CA . LEU A 1 466 ? -16.984 -3.078 53.709 1.00 96.50 466 LEU A CA 1
ATOM 3665 C C . LEU A 1 466 ? -17.486 -2.186 52.572 1.00 96.50 466 LEU A C 1
ATOM 3667 O O . LEU A 1 466 ? -18.496 -1.502 52.726 1.00 96.50 466 LEU A O 1
ATOM 3671 N N . HIS A 1 467 ? -16.827 -2.229 51.412 1.00 95.12 467 HIS A N 1
ATOM 3672 C CA . HIS A 1 467 ? -17.267 -1.499 50.229 1.00 95.12 467 HIS A CA 1
ATOM 3673 C C . HIS A 1 467 ? -18.688 -1.909 49.823 1.00 95.12 467 HIS A C 1
ATOM 3675 O O . HIS A 1 467 ? -19.532 -1.039 49.602 1.00 95.12 467 HIS A O 1
ATOM 3681 N N . GLN A 1 468 ? -18.980 -3.214 49.759 1.00 94.38 468 GLN A N 1
ATOM 3682 C CA . GLN A 1 468 ? -20.323 -3.724 49.454 1.00 94.38 468 GLN A CA 1
ATOM 3683 C C . GLN A 1 468 ? -21.336 -3.319 50.526 1.00 94.38 468 GLN A C 1
ATOM 3685 O O . GLN A 1 468 ? -22.378 -2.757 50.189 1.00 94.38 468 GLN A O 1
ATOM 3690 N N . LEU A 1 469 ? -21.004 -3.507 51.806 1.00 94.75 469 LEU A N 1
ATOM 3691 C CA . LEU A 1 469 ? -21.884 -3.166 52.921 1.00 94.75 469 LEU A CA 1
ATOM 3692 C C . LEU A 1 469 ? -22.287 -1.690 52.875 1.00 94.75 469 LEU A C 1
ATOM 3694 O O . LEU A 1 469 ? -23.472 -1.377 52.875 1.00 94.75 469 LEU A O 1
ATOM 3698 N N . PHE A 1 470 ? -21.322 -0.782 52.736 1.00 93.00 470 PHE A N 1
ATOM 3699 C CA . PHE A 1 470 ? -21.590 0.656 52.662 1.00 93.00 470 PHE A CA 1
ATOM 3700 C C . PHE A 1 470 ? -22.224 1.092 51.338 1.00 93.00 470 PHE A C 1
ATOM 3702 O O . PHE A 1 470 ? -22.836 2.158 51.287 1.00 93.00 470 PHE A O 1
ATOM 3709 N N . THR A 1 471 ? -22.114 0.291 50.273 1.00 89.00 471 THR A N 1
ATOM 3710 C CA . THR A 1 471 ? -22.825 0.548 49.011 1.00 89.00 471 THR A CA 1
ATOM 3711 C C . THR A 1 471 ? -24.329 0.329 49.180 1.00 89.00 471 THR A C 1
ATOM 3713 O O . THR A 1 471 ? -25.123 1.135 48.683 1.00 89.00 471 THR A O 1
ATOM 3716 N N . TYR A 1 472 ? -24.721 -0.751 49.864 1.00 88.44 472 TYR A N 1
ATOM 3717 C CA . TYR A 1 472 ? -26.124 -1.133 50.064 1.00 88.44 472 TYR A CA 1
ATOM 3718 C C . TYR A 1 472 ? -26.750 -0.517 51.319 1.00 88.44 472 TYR A C 1
ATOM 3720 O O . TYR A 1 472 ? -27.951 -0.268 51.331 1.00 88.44 472 TYR A O 1
ATOM 3728 N N . GLN A 1 473 ? -25.942 -0.205 52.333 1.00 90.69 473 GLN A N 1
ATOM 3729 C CA . GLN A 1 473 ? -26.360 0.427 53.586 1.00 90.69 473 GLN A CA 1
ATOM 3730 C C . GLN A 1 473 ? -25.483 1.661 53.888 1.00 90.69 473 GLN A C 1
ATOM 3732 O O . GLN A 1 473 ? -24.609 1.617 54.761 1.00 90.69 473 GLN A O 1
ATOM 3737 N N . PRO A 1 474 ? -25.669 2.780 53.154 1.00 89.44 474 PRO A N 1
ATOM 3738 C CA . PRO A 1 474 ? -24.794 3.952 53.235 1.00 89.44 474 PRO A CA 1
ATOM 3739 C C . PRO A 1 474 ? -24.706 4.589 54.622 1.00 89.44 474 PRO A C 1
ATOM 3741 O O . PRO A 1 474 ? -23.679 5.180 54.947 1.00 89.44 474 PRO A O 1
ATOM 3744 N N . GLN A 1 475 ? -25.745 4.461 55.452 1.00 89.19 475 GLN A N 1
ATOM 3745 C CA . GLN A 1 475 ? -25.782 4.995 56.817 1.00 89.19 475 GLN A CA 1
ATOM 3746 C C . GLN A 1 475 ? -24.688 4.400 57.719 1.00 89.19 475 GLN A C 1
ATOM 3748 O O . GLN A 1 475 ? -24.141 5.092 58.584 1.00 89.19 475 GLN A O 1
ATOM 3753 N N . LEU A 1 476 ? -24.285 3.152 57.453 1.00 93.44 476 LEU A N 1
ATOM 3754 C CA . LEU A 1 476 ? -23.286 2.433 58.244 1.00 93.44 476 LEU A CA 1
ATOM 3755 C C . LEU A 1 476 ? -21.856 2.947 58.026 1.00 93.44 476 LEU A C 1
ATOM 3757 O O . LEU A 1 476 ? -20.966 2.635 58.817 1.00 93.44 476 LEU A O 1
ATOM 3761 N N . ILE A 1 477 ? -21.614 3.774 57.001 1.00 92.88 477 ILE A N 1
ATOM 3762 C CA . ILE A 1 477 ? -20.281 4.343 56.751 1.00 92.88 477 ILE A CA 1
ATOM 3763 C C . ILE A 1 477 ? -19.789 5.221 57.907 1.00 92.88 477 ILE A C 1
ATOM 3765 O O . ILE A 1 477 ? -18.587 5.432 58.062 1.00 92.88 477 ILE A O 1
ATOM 3769 N N . SER A 1 478 ? -20.708 5.721 58.738 1.00 91.81 478 SER A N 1
ATOM 3770 C CA . SER A 1 478 ? -20.410 6.482 59.953 1.00 91.81 478 SER A CA 1
ATOM 3771 C C . SER A 1 478 ? -19.424 5.757 60.882 1.00 91.81 478 SER A C 1
ATOM 3773 O O . SER A 1 478 ? -18.583 6.417 61.491 1.00 91.81 478 SER A O 1
ATOM 3775 N N . HIS A 1 479 ? -19.430 4.418 60.899 1.00 94.44 479 HIS A N 1
ATOM 3776 C CA . HIS A 1 479 ? -18.489 3.587 61.666 1.00 94.44 479 HIS A CA 1
ATOM 3777 C C . HIS A 1 479 ? -17.047 3.634 61.149 1.00 94.44 479 HIS A C 1
ATOM 3779 O O . HIS A 1 479 ? -16.110 3.376 61.910 1.00 94.44 479 HIS A O 1
ATOM 3785 N N . ALA A 1 480 ? -16.854 3.982 59.874 1.00 93.88 480 ALA A N 1
ATOM 3786 C CA . ALA A 1 480 ? -15.541 4.062 59.240 1.00 93.88 480 ALA A CA 1
ATOM 3787 C C . ALA A 1 480 ? -14.908 5.459 59.309 1.00 93.88 480 ALA A C 1
ATOM 3789 O O . ALA A 1 480 ? -13.681 5.584 59.286 1.00 93.88 480 ALA A O 1
ATOM 3790 N N . ILE A 1 481 ? -15.720 6.512 59.447 1.00 93.31 481 ILE A N 1
ATOM 3791 C CA . ILE A 1 481 ? -15.246 7.903 59.411 1.00 93.31 481 ILE A CA 1
ATOM 3792 C C . ILE A 1 481 ? -14.192 8.220 60.484 1.00 93.31 481 ILE A C 1
ATOM 3794 O O . ILE A 1 481 ? -13.167 8.787 60.112 1.00 93.31 481 ILE A O 1
ATOM 3798 N N . PRO A 1 482 ? -14.341 7.836 61.768 1.00 93.75 482 PRO A N 1
ATOM 3799 C CA . PRO A 1 482 ? -13.333 8.165 62.781 1.00 93.75 482 PRO A CA 1
ATOM 3800 C C . PRO A 1 482 ? -11.950 7.566 62.480 1.00 93.75 482 PRO A C 1
ATOM 3802 O O . PRO A 1 482 ? -10.918 8.221 62.650 1.00 93.75 482 PRO A O 1
ATOM 3805 N N . ALA A 1 483 ? -11.923 6.321 61.991 1.00 93.06 483 ALA A N 1
ATOM 3806 C CA . ALA A 1 483 ? -10.685 5.650 61.605 1.00 93.06 483 ALA A CA 1
ATOM 3807 C C . ALA A 1 483 ? -10.088 6.285 60.340 1.00 93.06 483 ALA A C 1
ATOM 3809 O O . ALA A 1 483 ? -8.881 6.518 60.274 1.00 93.06 483 ALA A O 1
ATOM 3810 N N . TRP A 1 484 ? -10.936 6.642 59.372 1.00 93.81 484 TRP A N 1
ATOM 3811 C CA . TRP A 1 484 ? -10.534 7.344 58.153 1.00 93.81 484 TRP A CA 1
ATOM 3812 C C . TRP A 1 484 ? -9.930 8.724 58.431 1.00 93.81 484 TRP A C 1
ATOM 3814 O O . TRP A 1 484 ? -8.918 9.074 57.833 1.00 93.81 484 TRP A O 1
ATOM 3824 N N . GLU A 1 485 ? -10.481 9.494 59.370 1.00 91.94 485 GLU A N 1
ATOM 3825 C CA . GLU A 1 485 ? -9.935 10.809 59.738 1.00 91.94 485 GLU A CA 1
ATOM 3826 C C . GLU A 1 485 ? -8.551 10.716 60.391 1.00 91.94 485 GLU A C 1
ATOM 3828 O O . GLU A 1 485 ? -7.747 11.639 60.270 1.00 91.94 485 GLU A O 1
ATOM 3833 N N . THR A 1 486 ? -8.255 9.591 61.041 1.00 92.88 486 THR A N 1
ATOM 3834 C CA . THR A 1 486 ? -6.969 9.365 61.708 1.00 92.88 486 THR A CA 1
ATOM 3835 C C . THR A 1 486 ? -5.923 8.780 60.756 1.00 92.88 486 THR A C 1
ATOM 3837 O O . THR A 1 486 ? -4.762 9.188 60.775 1.00 92.88 486 THR A O 1
ATOM 3840 N N . LEU A 1 487 ? -6.315 7.805 59.932 1.00 91.62 487 LEU A N 1
ATOM 3841 C CA . LEU A 1 487 ? -5.392 6.970 59.155 1.00 91.62 487 LEU A CA 1
ATOM 3842 C C . LEU A 1 487 ? -5.375 7.303 57.655 1.00 91.62 487 LEU A C 1
ATOM 3844 O O . LEU A 1 487 ? -4.404 6.971 56.968 1.00 91.62 487 LEU A O 1
ATOM 3848 N N . GLY A 1 488 ? -6.421 7.955 57.141 1.00 91.94 488 GLY A N 1
ATOM 3849 C CA . GLY A 1 488 ? -6.609 8.218 55.715 1.00 91.94 488 GLY A CA 1
ATOM 3850 C C . GLY A 1 488 ? -6.471 6.947 54.876 1.00 91.94 488 GLY A C 1
ATOM 3851 O O . GLY A 1 488 ? -6.893 5.864 55.282 1.00 91.94 488 GLY A O 1
ATOM 3852 N N . GLU A 1 489 ? -5.796 7.055 53.731 1.00 89.38 489 GLU A N 1
ATOM 3853 C CA . GLU A 1 489 ? -5.578 5.937 52.800 1.00 89.38 489 GLU A CA 1
ATOM 3854 C C . GLU A 1 489 ? -4.853 4.733 53.413 1.00 89.38 489 GLU A C 1
ATOM 3856 O O . GLU A 1 489 ? -4.941 3.634 52.876 1.00 89.38 489 GLU A O 1
ATOM 3861 N N . LYS A 1 490 ? -4.152 4.883 54.544 1.00 91.88 490 LYS A N 1
ATOM 3862 C CA . LYS A 1 490 ? -3.499 3.740 55.202 1.00 91.88 490 LYS A CA 1
ATOM 3863 C C . LYS A 1 490 ? -4.505 2.769 55.821 1.00 91.88 490 LYS A C 1
ATOM 3865 O O . LYS A 1 490 ? -4.164 1.604 55.996 1.00 91.88 490 LYS A O 1
ATOM 3870 N N . LEU A 1 491 ? -5.739 3.215 56.082 1.00 92.94 491 LEU A N 1
ATOM 3871 C CA . LEU A 1 491 ? -6.801 2.414 56.697 1.00 92.94 491 LEU A CA 1
ATOM 3872 C C . LEU A 1 491 ? -7.034 1.075 55.984 1.00 92.94 491 LEU A C 1
ATOM 3874 O O . LEU A 1 491 ? -7.248 0.062 56.639 1.00 92.94 491 LEU A O 1
ATOM 3878 N N . VAL A 1 492 ? -6.931 1.044 54.652 1.00 92.94 492 VAL A N 1
ATOM 3879 C CA . VAL A 1 492 ? -7.211 -0.157 53.838 1.00 92.94 492 VAL A CA 1
ATOM 3880 C C . VAL A 1 492 ? -6.177 -1.273 54.023 1.00 92.94 492 VAL A C 1
ATOM 3882 O O . VAL A 1 492 ? -6.351 -2.371 53.506 1.00 92.94 492 VAL A O 1
ATOM 3885 N N . LYS A 1 493 ? -5.089 -1.003 54.755 1.00 92.19 493 LYS A N 1
ATOM 3886 C CA . LYS A 1 493 ? -4.051 -1.982 55.105 1.00 92.19 493 LYS A CA 1
ATOM 3887 C C . LYS A 1 493 ? -4.098 -2.393 56.581 1.00 92.19 493 LYS A C 1
ATOM 3889 O O . LYS A 1 493 ? -3.438 -3.356 56.958 1.00 92.19 493 LYS A O 1
ATOM 3894 N N . GLU A 1 494 ? -4.886 -1.704 57.405 1.00 94.31 494 GLU A N 1
ATOM 3895 C CA . GLU A 1 494 ? -4.978 -1.939 58.847 1.00 94.31 494 GLU A CA 1
ATOM 3896 C C . GLU A 1 494 ? -6.072 -2.970 59.155 1.00 94.31 494 GLU A C 1
ATOM 3898 O O . GLU A 1 494 ? -7.200 -2.632 59.514 1.00 94.31 494 GLU A O 1
ATOM 3903 N N . ILE A 1 495 ? -5.730 -4.256 59.020 1.00 93.06 495 ILE A N 1
ATOM 3904 C CA . ILE A 1 495 ? -6.645 -5.391 59.254 1.00 93.06 495 ILE A CA 1
ATOM 3905 C C . ILE A 1 495 ? -7.432 -5.276 60.577 1.00 93.06 495 ILE A C 1
ATOM 3907 O O . ILE A 1 495 ? -8.647 -5.486 60.537 1.00 93.06 495 ILE A O 1
ATOM 3911 N N . PRO A 1 496 ? -6.825 -4.920 61.732 1.00 93.44 496 PRO A N 1
ATOM 3912 C CA . PRO A 1 496 ? -7.571 -4.804 62.986 1.00 93.44 496 PRO A CA 1
ATOM 3913 C C . PRO A 1 496 ? -8.690 -3.756 62.929 1.00 93.44 496 PRO A C 1
ATOM 3915 O O . PRO A 1 496 ? -9.785 -3.997 63.437 1.00 93.44 496 PRO A O 1
ATOM 3918 N N . GLU A 1 497 ? -8.444 -2.619 62.272 1.00 94.75 497 GLU A N 1
ATOM 3919 C CA . GLU A 1 497 ? -9.450 -1.569 62.100 1.00 94.75 497 GLU A CA 1
ATOM 3920 C C . GLU A 1 497 ? -10.526 -1.987 61.100 1.00 94.75 497 GLU A C 1
ATOM 3922 O O . GLU A 1 497 ? -11.710 -1.808 61.379 1.00 94.75 497 GLU A O 1
ATOM 3927 N N . LEU A 1 498 ? -10.145 -2.600 59.973 1.00 95.81 498 LEU A N 1
ATOM 3928 C CA . LEU A 1 498 ? -11.094 -3.139 58.990 1.00 95.81 498 LEU A CA 1
ATOM 3929 C C . LEU A 1 498 ? -12.063 -4.136 59.634 1.00 95.81 498 LEU A C 1
ATOM 3931 O O . LEU A 1 498 ? -13.277 -4.038 59.450 1.00 95.81 498 LEU A O 1
ATOM 3935 N N . TRP A 1 499 ? -11.536 -5.047 60.451 1.00 94.50 499 TRP A N 1
ATOM 3936 C CA . TRP A 1 499 ? -12.341 -6.016 61.185 1.00 94.50 499 TRP A CA 1
ATOM 3937 C C . TRP A 1 499 ? -13.254 -5.341 62.211 1.00 94.50 499 TRP A C 1
ATOM 3939 O O . TRP A 1 499 ? -14.452 -5.622 62.263 1.00 94.50 499 TRP A O 1
ATOM 3949 N N . ARG A 1 500 ? -12.715 -4.400 63.002 1.00 95.19 500 ARG A N 1
ATOM 3950 C CA . ARG A 1 500 ? -13.489 -3.627 63.984 1.00 95.19 500 ARG A CA 1
ATOM 3951 C C . ARG A 1 500 ? -14.657 -2.894 63.323 1.00 95.19 500 ARG A C 1
ATOM 3953 O O . ARG A 1 500 ? -15.761 -2.931 63.858 1.00 95.19 500 ARG A O 1
ATOM 3960 N N . MET A 1 501 ? -14.424 -2.253 62.178 1.00 95.56 501 MET A N 1
ATOM 3961 C CA . MET A 1 501 ? -15.451 -1.530 61.423 1.00 95.56 501 MET A CA 1
ATOM 3962 C C . MET A 1 501 ? -16.528 -2.470 60.889 1.00 95.56 501 MET A C 1
ATOM 3964 O O . MET A 1 501 ? -17.707 -2.163 61.033 1.00 95.56 501 MET A O 1
ATOM 3968 N N . LEU A 1 502 ? -16.144 -3.620 60.326 1.00 94.94 502 LEU A N 1
ATOM 3969 C CA . LEU A 1 502 ? -17.104 -4.603 59.821 1.00 94.94 502 LEU A CA 1
ATOM 3970 C C . LEU A 1 502 ? -18.003 -5.119 60.952 1.00 94.94 502 LEU A C 1
ATOM 3972 O O . LEU A 1 502 ? -19.223 -5.149 60.806 1.00 94.94 502 LEU A O 1
ATOM 3976 N N . MET A 1 503 ? -17.416 -5.453 62.104 1.00 93.69 503 MET A N 1
ATOM 3977 C CA . MET A 1 503 ? -18.163 -5.918 63.277 1.00 93.69 503 MET A CA 1
ATOM 3978 C C . MET A 1 503 ? -19.049 -4.827 63.889 1.00 93.69 503 MET A C 1
ATOM 3980 O O . MET A 1 503 ? -20.151 -5.121 64.338 1.00 93.69 503 MET A O 1
ATOM 3984 N N . ALA A 1 504 ? -18.584 -3.576 63.930 1.00 94.75 504 ALA A N 1
ATOM 3985 C CA . ALA A 1 504 ? -19.382 -2.458 64.430 1.00 94.75 504 ALA A CA 1
ATOM 3986 C C . ALA A 1 504 ? -20.577 -2.172 63.510 1.00 94.75 504 ALA A C 1
ATOM 3988 O O . ALA A 1 504 ? -21.701 -2.064 63.989 1.00 94.75 504 ALA A O 1
ATOM 3989 N N . ALA A 1 505 ? -20.341 -2.126 62.196 1.00 94.75 505 ALA A N 1
ATOM 3990 C CA . ALA A 1 505 ? -21.370 -1.853 61.202 1.00 94.75 505 ALA A CA 1
ATOM 3991 C C . ALA A 1 505 ? -22.437 -2.955 61.143 1.00 94.75 505 ALA A C 1
ATOM 3993 O O . ALA A 1 505 ? -23.617 -2.650 61.056 1.00 94.75 505 ALA A O 1
ATOM 3994 N N . THR A 1 506 ? -22.044 -4.229 61.220 1.00 91.50 506 THR A N 1
ATOM 3995 C CA . THR A 1 506 ? -22.987 -5.365 61.166 1.00 91.50 506 THR A CA 1
ATOM 3996 C C . THR A 1 506 ? -23.805 -5.553 62.446 1.00 91.50 506 THR A C 1
ATOM 3998 O O . THR A 1 506 ? -24.851 -6.190 62.401 1.00 91.50 506 THR A O 1
ATOM 4001 N N . ARG A 1 507 ? -23.361 -4.993 63.579 1.00 91.38 507 ARG A N 1
ATOM 4002 C CA . ARG A 1 507 ? -24.073 -5.037 64.870 1.00 91.38 507 ARG A CA 1
ATOM 4003 C C . ARG A 1 507 ? -24.904 -3.790 65.160 1.00 91.38 507 ARG A C 1
ATOM 4005 O O . ARG A 1 507 ? -25.498 -3.699 66.235 1.00 91.38 507 ARG A O 1
ATOM 4012 N N . ASP A 1 508 ? -24.905 -2.817 64.254 1.00 92.62 508 ASP A N 1
ATOM 4013 C CA . ASP A 1 508 ? -25.707 -1.610 64.406 1.00 92.62 508 ASP A CA 1
ATOM 4014 C C . ASP A 1 508 ? -27.204 -1.956 64.383 1.00 92.62 508 ASP A C 1
ATOM 4016 O O . ASP A 1 508 ? -27.646 -2.804 63.613 1.00 92.62 508 ASP A O 1
ATOM 4020 N N . SER A 1 509 ? -28.006 -1.291 65.212 1.00 88.44 509 SER A N 1
ATOM 4021 C CA . SER A 1 509 ? -29.463 -1.460 65.208 1.00 88.44 509 SER A CA 1
ATOM 4022 C C . SER A 1 509 ? -30.130 -1.021 63.899 1.00 88.44 509 SER A C 1
ATOM 4024 O O . SER A 1 509 ? -31.238 -1.462 63.608 1.00 88.44 509 SER A O 1
ATOM 4026 N N . GLU A 1 510 ? -29.479 -0.143 63.132 1.00 87.62 510 GLU A N 1
ATOM 4027 C CA . GLU A 1 510 ? -29.905 0.282 61.796 1.00 87.62 510 GLU A CA 1
ATOM 4028 C C . GLU A 1 510 ? -29.384 -0.640 60.683 1.00 87.62 510 GLU A C 1
ATOM 4030 O O . GLU A 1 510 ? -29.685 -0.407 59.507 1.00 87.62 510 GLU A O 1
ATOM 4035 N N . ALA A 1 511 ? -28.587 -1.661 61.020 1.00 88.50 511 ALA A N 1
ATOM 4036 C CA . ALA A 1 511 ? -28.124 -2.635 60.049 1.00 88.50 511 ALA A CA 1
ATOM 4037 C C . ALA A 1 511 ? -29.245 -3.623 59.713 1.00 88.50 511 ALA A C 1
ATOM 4039 O O . ALA A 1 511 ? -29.800 -4.309 60.572 1.00 88.50 511 ALA A O 1
ATOM 4040 N N . ASN A 1 512 ? -29.543 -3.729 58.424 1.00 88.44 512 ASN A N 1
ATOM 4041 C CA . ASN A 1 512 ? -30.317 -4.840 57.892 1.00 88.44 512 ASN A CA 1
ATOM 4042 C C . ASN A 1 512 ? -29.511 -6.139 57.978 1.00 88.44 512 ASN A C 1
ATOM 4044 O O . ASN A 1 512 ? -28.288 -6.099 58.102 1.00 88.44 512 ASN A O 1
ATOM 4048 N N . ASN A 1 513 ? -30.180 -7.287 57.839 1.00 89.00 513 ASN A N 1
ATOM 4049 C CA . ASN A 1 513 ? -29.521 -8.590 57.905 1.00 89.00 513 ASN A CA 1
ATOM 4050 C C . ASN A 1 513 ? -28.349 -8.660 56.904 1.00 89.00 513 ASN A C 1
ATOM 4052 O O . ASN A 1 513 ? -28.527 -8.315 55.735 1.00 89.00 513 ASN A O 1
ATOM 4056 N N . VAL A 1 514 ? -27.160 -9.084 57.340 1.00 92.06 514 VAL A N 1
ATOM 4057 C CA . VAL A 1 514 ? -25.955 -9.127 56.494 1.00 92.06 514 VAL A CA 1
ATOM 4058 C C . VAL A 1 514 ? -25.450 -10.556 56.383 1.00 92.06 514 VAL A C 1
ATOM 4060 O O . VAL A 1 514 ? -25.113 -11.178 57.385 1.00 92.06 514 VAL A O 1
ATOM 4063 N N . THR A 1 515 ? -25.315 -11.048 55.154 1.00 93.50 515 THR A N 1
ATOM 4064 C CA . THR A 1 515 ? -24.674 -12.333 54.870 1.00 93.50 515 THR A CA 1
ATOM 4065 C C . THR A 1 515 ? -23.363 -12.115 54.129 1.00 93.50 515 THR A C 1
ATOM 4067 O O . THR A 1 515 ? -23.343 -11.523 53.050 1.00 93.50 515 THR A O 1
ATOM 4070 N N . CYS A 1 516 ? -22.269 -12.644 54.675 1.00 94.25 516 CYS A N 1
ATOM 4071 C CA . CYS A 1 516 ? -20.962 -12.650 54.022 1.00 94.25 516 CYS A CA 1
ATOM 4072 C C . CYS A 1 516 ? -20.677 -14.024 53.401 1.00 94.25 516 CYS A C 1
ATOM 4074 O O . CYS A 1 516 ? -20.670 -15.033 54.103 1.00 94.25 516 CYS A O 1
ATOM 4076 N N . VAL A 1 517 ? -20.402 -14.066 52.097 1.00 95.31 517 VAL A N 1
ATOM 4077 C CA . VAL A 1 517 ? -20.029 -15.287 51.367 1.00 95.31 517 VAL A CA 1
ATOM 4078 C C . VAL A 1 517 ? -18.543 -15.241 51.027 1.00 95.31 517 VAL A C 1
ATOM 4080 O O . VAL A 1 517 ? -18.110 -14.416 50.225 1.00 95.31 517 VAL A O 1
ATOM 4083 N N . LEU A 1 518 ? -17.762 -16.138 51.628 1.00 95.12 518 LEU A N 1
ATOM 4084 C CA . LEU A 1 518 ? -16.332 -16.283 51.357 1.00 95.12 518 LEU A CA 1
ATOM 4085 C C . LEU A 1 518 ? -16.081 -17.616 50.650 1.00 95.12 518 LEU A C 1
ATOM 4087 O O . LEU A 1 518 ? -16.268 -18.677 51.246 1.00 95.12 518 LEU A O 1
ATOM 4091 N N . ASP A 1 519 ? -15.680 -17.560 49.382 1.00 95.25 519 ASP A N 1
ATOM 4092 C CA . ASP A 1 519 ? -15.326 -18.745 48.593 1.00 95.25 519 ASP A CA 1
ATOM 4093 C C . ASP A 1 519 ? -13.816 -18.996 48.606 1.00 95.25 519 ASP A C 1
ATOM 4095 O O . ASP A 1 519 ? -13.031 -18.061 48.756 1.00 95.25 519 ASP A O 1
ATOM 4099 N N . ALA A 1 520 ? -13.427 -20.263 48.431 1.00 92.44 520 ALA A N 1
ATOM 4100 C CA . ALA A 1 520 ? -12.034 -20.694 48.309 1.00 92.44 520 ALA A CA 1
ATOM 4101 C C . ALA A 1 520 ? -11.128 -20.212 49.457 1.00 92.44 520 ALA A C 1
ATOM 4103 O O . ALA A 1 520 ? -9.970 -19.856 49.255 1.00 92.44 520 ALA A O 1
ATOM 4104 N N . LEU A 1 521 ? -11.632 -20.227 50.701 1.00 91.12 521 LEU A N 1
ATOM 4105 C CA . LEU A 1 521 ? -10.844 -19.886 51.896 1.00 91.12 521 LEU A CA 1
ATOM 4106 C C . LEU A 1 521 ? -9.508 -20.642 51.957 1.00 91.12 521 LEU A C 1
ATOM 4108 O O . LEU A 1 521 ? -8.554 -20.131 52.542 1.00 91.12 521 LEU A O 1
ATOM 4112 N N . ASP A 1 522 ? -9.430 -21.831 51.346 1.00 88.81 522 ASP A N 1
ATOM 4113 C CA . ASP A 1 522 ? -8.223 -22.638 51.186 1.00 88.81 522 ASP A CA 1
ATOM 4114 C C . ASP A 1 522 ? -7.129 -22.035 50.285 1.00 88.81 522 ASP A C 1
ATOM 4116 O O . ASP A 1 522 ? -5.988 -22.502 50.339 1.00 88.81 522 ASP A O 1
ATOM 4120 N N . GLU A 1 523 ? -7.417 -20.928 49.609 1.00 90.88 523 GLU A N 1
ATOM 4121 C CA . GLU A 1 523 ? -6.480 -20.111 48.831 1.00 90.88 523 GLU A CA 1
ATOM 4122 C C . GLU A 1 523 ? -6.102 -18.786 49.535 1.00 90.88 523 GLU A C 1
ATOM 4124 O O . GLU A 1 523 ? -5.242 -18.051 49.063 1.00 90.88 523 GLU A O 1
ATOM 4129 N N . CYS A 1 524 ? -6.674 -18.486 50.711 1.00 91.12 524 CYS A N 1
ATOM 4130 C CA . CYS A 1 524 ? -6.244 -17.356 51.548 1.00 91.12 524 CYS A CA 1
ATOM 4131 C C . CYS A 1 524 ? -4.901 -17.649 52.242 1.00 91.12 524 CYS A C 1
ATOM 4133 O O . CYS A 1 524 ? -4.687 -18.768 52.722 1.00 91.12 524 CYS A O 1
ATOM 4135 N N . ARG A 1 525 ? -4.019 -16.651 52.385 1.00 90.12 525 ARG A N 1
ATOM 4136 C CA . ARG A 1 525 ? -2.740 -16.759 53.107 1.00 90.12 525 ARG A CA 1
ATOM 4137 C C . ARG A 1 525 ? -2.917 -17.426 54.470 1.00 90.12 525 ARG A C 1
ATOM 4139 O O . ARG A 1 525 ? -3.815 -17.096 55.242 1.00 90.12 525 ARG A O 1
ATOM 4146 N N . LEU A 1 526 ? -2.006 -18.339 54.808 1.00 85.50 526 LEU A N 1
ATOM 4147 C CA . LEU A 1 526 ? -2.080 -19.133 56.042 1.00 85.50 526 LEU A CA 1
ATOM 4148 C C . LEU A 1 526 ? -2.137 -18.287 57.327 1.00 85.50 526 LEU A C 1
ATOM 4150 O O . LEU A 1 526 ? -2.791 -18.698 58.285 1.00 85.50 526 LEU A O 1
ATOM 4154 N N . SER A 1 527 ? -1.453 -17.139 57.370 1.00 85.06 527 SER A N 1
ATOM 4155 C CA . SER A 1 527 ? -1.499 -16.202 58.504 1.00 85.06 527 SER A CA 1
ATOM 4156 C C . SER A 1 527 ? -2.881 -15.578 58.680 1.00 85.06 527 SER A C 1
ATOM 4158 O O . SER A 1 527 ? -3.377 -15.471 59.797 1.00 85.06 527 SER A O 1
ATOM 4160 N N . ASP A 1 528 ? -3.495 -15.215 57.561 1.00 86.25 528 ASP A N 1
ATOM 4161 C CA . ASP A 1 528 ? -4.725 -14.439 57.473 1.00 86.25 528 ASP A CA 1
ATOM 4162 C C . ASP A 1 528 ? -5.948 -15.332 57.685 1.00 86.25 528 ASP A C 1
ATOM 4164 O O . ASP A 1 528 ? -6.873 -14.974 58.411 1.00 86.25 528 ASP A O 1
ATOM 4168 N N . ARG A 1 529 ? -5.912 -16.555 57.145 1.00 84.75 529 ARG A N 1
ATOM 4169 C CA . ARG A 1 529 ? -6.963 -17.561 57.330 1.00 84.75 529 ARG A CA 1
ATOM 4170 C C . ARG A 1 529 ? -7.228 -17.870 58.803 1.00 84.75 529 ARG A C 1
ATOM 4172 O O . ARG A 1 529 ? -8.370 -18.101 59.174 1.00 84.75 529 ARG A O 1
ATOM 4179 N N . ARG A 1 530 ? -6.192 -17.852 59.652 1.00 81.94 530 ARG A N 1
ATOM 4180 C CA . ARG A 1 530 ? -6.329 -18.081 61.105 1.00 81.94 530 ARG A CA 1
ATOM 4181 C C . ARG A 1 530 ? -7.083 -16.970 61.835 1.00 81.94 530 ARG A C 1
ATOM 4183 O O . ARG A 1 530 ? -7.469 -17.177 62.974 1.00 81.94 530 ARG A O 1
ATOM 4190 N N . LEU A 1 531 ? -7.227 -15.795 61.224 1.00 79.88 531 LEU A N 1
ATOM 4191 C CA . LEU A 1 531 ? -8.003 -14.684 61.777 1.00 79.88 531 LEU A CA 1
ATOM 4192 C C . LEU A 1 531 ? -9.473 -14.735 61.335 1.00 79.88 531 LEU A C 1
ATOM 4194 O O . LEU A 1 531 ? -10.313 -14.111 61.973 1.00 79.88 531 LEU A O 1
ATOM 4198 N N . LEU A 1 532 ? -9.773 -15.461 60.250 1.00 76.38 532 LEU A N 1
ATOM 4199 C CA . LEU A 1 532 ? -11.118 -15.628 59.692 1.00 76.38 532 LEU A CA 1
ATOM 4200 C C . LEU A 1 532 ? -11.898 -16.809 60.288 1.00 76.38 532 LEU A C 1
ATOM 4202 O O . LEU A 1 532 ? -13.126 -16.796 60.215 1.00 76.38 532 LEU A O 1
ATOM 4206 N N . ILE A 1 533 ? -11.199 -17.832 60.797 1.00 64.00 533 ILE A N 1
ATOM 4207 C CA . ILE A 1 533 ? -11.760 -19.123 61.243 1.00 64.00 533 ILE A CA 1
ATOM 4208 C C . ILE A 1 533 ? -11.607 -19.296 62.750 1.00 64.00 533 ILE A C 1
ATOM 4210 O O . ILE A 1 533 ? -10.476 -19.079 63.242 1.00 64.00 533 ILE A O 1
#